Protein AF-A0A944C6Z8-F1 (afdb_monomer_lite)

Sequence (514 aa):
SVSADDKSKVGSNVSYYECSEDLSKIAFLTTDKALYVKLGEDDKVKVDSDVTSWYVSDDYNTFVYIKENSLYKKTVSNDEKEKIATDVGSIEDVYFDGGVKLYYKKKVENTINYWDVVTDDLADSDAKMTEPVSPEYPEYPTRGAYPDYPYSFDFDNEDDYKKAKEEYEKKKKEVDDAYDKAREEYDKAVDEYEKAREKYWDDYSAYNAKLNRDELRESLKNKTTTTTTYSLYFYNGTDETKLCDNVSDDYRTGYCYTASEAPVIVYFELVGDAVPVKVKMSEISSVYDVEYAITSSTGSEDVETKMYVASEAAANEANIKGIYNCRLTKDGKTLYYTVSDGDSIESADLYKATVADGKISEETEIDKDLYYGDFLIYDDKVLYMKDLDEDSMTVSYYSDGTLIDDDVYYNGAISFENDTFYYYTDYDKNSGKATLMCKKSGGEAVKIKDDVTECLIYPDGTVLYMYDYSNSSNRGELYLYRNGNSEKLDDDVSRIVQVYDKNGPIGYLNRVYD

Structure (mmCIF, N/CA/C/O backbone):
data_AF-A0A944C6Z8-F1
#
_entry.id   AF-A0A944C6Z8-F1
#
loop_
_atom_site.group_PDB
_atom_site.id
_atom_site.type_symbol
_atom_site.label_atom_id
_atom_site.label_alt_id
_atom_site.label_comp_id
_atom_site.label_asym_id
_atom_site.label_entity_id
_atom_site.label_seq_id
_atom_site.pdbx_PDB_ins_code
_atom_site.Cartn_x
_atom_site.Cartn_y
_atom_site.Cartn_z
_atom_site.occupancy
_atom_site.B_iso_or_equiv
_atom_site.auth_seq_id
_atom_site.auth_comp_id
_atom_site.auth_asym_id
_atom_site.auth_atom_id
_atom_site.pdbx_PDB_model_num
ATOM 1 N N . SER A 1 1 ? -11.681 -9.848 43.863 1.00 34.72 1 SER A N 1
ATOM 2 C CA . SER A 1 1 ? -10.808 -11.032 43.973 1.00 34.72 1 SER A CA 1
ATOM 3 C C . SER A 1 1 ? -11.389 -12.167 43.144 1.00 34.72 1 SER A C 1
ATOM 5 O O . SER A 1 1 ? -12.247 -12.895 43.629 1.00 34.72 1 SER A O 1
ATOM 7 N N . VAL A 1 2 ? -10.969 -12.299 41.887 1.00 33.47 2 VAL A N 1
ATOM 8 C CA . VAL A 1 2 ? -11.159 -13.555 41.148 1.00 33.47 2 VAL A CA 1
ATOM 9 C C . VAL A 1 2 ? -10.126 -14.520 41.731 1.00 33.47 2 VAL A C 1
ATOM 11 O O . VAL A 1 2 ? -8.941 -14.191 41.755 1.00 33.47 2 VAL A O 1
ATOM 14 N N . SER A 1 3 ? -10.554 -15.624 42.345 1.00 36.12 3 SER A N 1
ATOM 15 C CA . SER A 1 3 ? -9.625 -16.599 42.929 1.00 36.12 3 SER A CA 1
ATOM 16 C C . SER A 1 3 ? -8.719 -17.169 41.841 1.00 36.12 3 SER A C 1
ATOM 18 O O . SER A 1 3 ? -9.194 -17.521 40.766 1.00 36.12 3 SER A O 1
ATOM 20 N N . ALA A 1 4 ? -7.424 -17.288 42.131 1.00 48.78 4 ALA A N 1
ATOM 21 C CA . ALA A 1 4 ? -6.377 -17.672 41.183 1.00 48.78 4 ALA A CA 1
ATOM 22 C C . ALA A 1 4 ? -6.497 -19.097 40.581 1.00 48.78 4 ALA A C 1
ATOM 24 O O . ALA A 1 4 ? -5.672 -19.454 39.737 1.00 48.78 4 ALA A O 1
ATOM 25 N N . ASP A 1 5 ? -7.508 -19.883 40.972 1.00 50.91 5 ASP A N 1
ATOM 26 C CA . ASP A 1 5 ? -7.568 -21.333 40.742 1.00 50.91 5 ASP A CA 1
ATOM 27 C C . ASP A 1 5 ? -8.582 -21.819 39.688 1.00 50.91 5 ASP A C 1
ATOM 29 O O . ASP A 1 5 ? -8.516 -22.986 39.311 1.00 50.91 5 ASP A O 1
ATOM 33 N N . ASP A 1 6 ? -9.445 -20.967 39.123 1.00 62.69 6 ASP A N 1
ATOM 34 C CA . ASP A 1 6 ? -10.357 -21.378 38.037 1.00 62.69 6 ASP A CA 1
ATOM 35 C C . ASP A 1 6 ? -9.823 -20.948 36.666 1.00 62.69 6 ASP A C 1
ATOM 37 O O . ASP A 1 6 ? -10.245 -19.960 36.068 1.00 62.69 6 ASP A O 1
ATOM 41 N N . LYS A 1 7 ? -8.846 -21.701 36.150 1.00 68.56 7 LYS A N 1
ATOM 42 C CA . LYS A 1 7 ? -8.360 -21.554 34.769 1.00 68.56 7 LYS A CA 1
ATOM 43 C C . LYS A 1 7 ? -8.868 -22.715 33.927 1.00 68.56 7 LYS A C 1
ATOM 45 O O . LYS A 1 7 ? -8.512 -23.865 34.176 1.00 68.56 7 LYS A O 1
ATOM 50 N N . SER A 1 8 ? -9.650 -22.416 32.892 1.00 75.12 8 SER A N 1
ATOM 51 C CA . SER A 1 8 ? -10.107 -23.409 31.918 1.00 75.12 8 SER A CA 1
ATOM 52 C C . SER A 1 8 ? -9.367 -23.247 30.588 1.00 75.12 8 SER A C 1
ATOM 54 O O . SER A 1 8 ? -9.129 -22.142 30.103 1.00 75.12 8 SER A O 1
ATOM 56 N N . LYS A 1 9 ? -8.952 -24.368 29.989 1.00 83.44 9 LYS A N 1
ATOM 57 C CA . LYS A 1 9 ? -8.308 -24.363 28.672 1.00 83.44 9 LYS A CA 1
ATOM 58 C C . LYS A 1 9 ? -9.375 -24.420 27.579 1.00 83.44 9 LYS A C 1
ATOM 60 O O . LYS A 1 9 ? -10.069 -25.424 27.459 1.00 83.44 9 LYS A O 1
ATOM 65 N N . VAL A 1 10 ? -9.453 -23.379 26.749 1.00 84.12 10 VAL A N 1
ATOM 66 C CA . VAL A 1 10 ? -10.424 -23.277 25.639 1.00 84.12 10 VAL A CA 1
ATOM 67 C C . VAL A 1 10 ? -9.862 -23.837 24.325 1.00 84.12 10 VAL A C 1
ATOM 69 O O . VAL A 1 10 ? -10.536 -24.569 23.596 1.00 84.12 10 VAL A O 1
ATOM 72 N N . GLY A 1 11 ? -8.589 -23.559 24.039 1.00 84.00 11 GLY A N 1
ATOM 73 C CA . GLY A 1 11 ? -7.935 -23.916 22.782 1.00 84.00 11 GLY A CA 1
ATOM 74 C C . GLY A 1 11 ? -6.460 -24.272 22.953 1.00 84.00 11 GLY A C 1
ATOM 75 O O . GLY A 1 11 ? -5.860 -24.085 24.009 1.00 84.00 11 GLY A O 1
ATOM 76 N N . SER A 1 12 ? -5.881 -24.833 21.897 1.00 88.19 12 SER A N 1
ATOM 77 C CA . SER A 1 12 ? -4.450 -25.112 21.761 1.00 88.19 12 SER A CA 1
ATOM 78 C C . SER A 1 12 ? -4.016 -24.586 20.401 1.00 88.19 12 SER A C 1
ATOM 80 O O . SER A 1 12 ? -4.792 -24.704 19.456 1.00 88.19 12 SER A O 1
ATOM 82 N N . ASN A 1 13 ? -2.796 -24.052 20.306 1.00 91.19 13 ASN A N 1
ATOM 83 C CA . ASN A 1 13 ? -2.259 -23.472 19.072 1.00 91.19 13 ASN A CA 1
ATOM 84 C C . ASN A 1 13 ? -3.194 -22.405 18.484 1.00 91.19 13 ASN A C 1
ATOM 86 O O . ASN A 1 13 ? -3.515 -22.445 17.305 1.00 91.19 13 ASN A O 1
ATOM 90 N N . VAL A 1 14 ? -3.697 -21.502 19.324 1.00 88.06 14 VAL A N 1
ATOM 91 C CA . VAL A 1 14 ? -4.568 -20.405 18.889 1.00 88.06 14 VAL A CA 1
ATOM 92 C C . VAL A 1 14 ? -3.696 -19.314 18.275 1.00 88.06 14 VAL A C 1
ATOM 94 O O . VAL A 1 14 ? -2.740 -18.882 18.915 1.00 88.06 14 VAL A O 1
ATOM 97 N N . SER A 1 15 ? -4.006 -18.901 17.047 1.00 85.56 15 SER A N 1
ATOM 98 C CA . SER A 1 15 ? -3.343 -17.779 16.376 1.00 85.56 15 SER A CA 1
ATOM 99 C C . SER A 1 15 ? -4.100 -16.467 16.565 1.00 85.56 15 SER A C 1
ATOM 101 O O . SER A 1 15 ? -3.476 -15.418 16.650 1.00 85.56 15 SER A O 1
ATOM 103 N N . TYR A 1 16 ? -5.432 -16.525 16.632 1.00 84.56 16 TYR A N 1
ATOM 104 C CA . TYR A 1 16 ? -6.303 -15.360 16.782 1.00 84.56 16 TYR A CA 1
ATOM 105 C C . TYR A 1 16 ? -7.615 -15.760 17.472 1.00 84.56 16 TYR A C 1
ATOM 107 O O . TYR A 1 16 ? -8.065 -16.897 17.304 1.00 84.56 16 TYR A O 1
ATOM 115 N N . TYR A 1 17 ? -8.220 -14.863 18.251 1.00 88.31 17 TYR A N 1
ATOM 116 C CA . TYR A 1 17 ? -9.486 -15.104 18.947 1.00 88.31 17 TYR A CA 1
ATOM 117 C C . TYR A 1 17 ? -10.279 -13.810 19.160 1.00 88.31 17 TYR A C 1
ATOM 119 O O . TYR A 1 17 ? -9.699 -12.732 19.198 1.00 88.31 17 TYR A O 1
ATOM 127 N N . GLU A 1 18 ? -11.588 -13.961 19.350 1.00 86.25 18 GLU A N 1
ATOM 128 C CA . GLU A 1 18 ? -12.532 -12.929 19.789 1.00 86.25 18 GLU A CA 1
ATOM 129 C C . GLU A 1 18 ? -13.368 -13.511 20.939 1.00 86.25 18 GLU A C 1
ATOM 131 O O . GLU A 1 18 ? -13.684 -14.710 20.934 1.00 86.25 18 GLU A O 1
ATOM 136 N N . CYS A 1 19 ? -13.704 -12.700 21.941 1.00 87.12 19 CYS A N 1
ATOM 137 C CA . CYS A 1 19 ? -14.553 -13.126 23.050 1.00 87.12 19 CYS A CA 1
ATOM 138 C C . CYS A 1 19 ? -15.488 -12.019 23.543 1.00 87.12 19 CYS A C 1
ATOM 140 O O . CYS A 1 19 ? -15.165 -10.840 23.438 1.00 87.12 19 CYS A O 1
ATOM 142 N N . SER A 1 20 ? -16.632 -12.407 24.112 1.00 84.75 20 SER A N 1
ATOM 143 C CA . SER A 1 20 ? -17.523 -11.483 24.821 1.00 84.75 20 SER A CA 1
ATOM 144 C C . SER A 1 20 ? -16.887 -10.973 26.120 1.00 84.75 20 SER A C 1
ATOM 146 O O . SER A 1 20 ? -16.042 -11.654 26.699 1.00 84.75 20 SER A O 1
ATOM 148 N N . GLU A 1 21 ? -17.332 -9.814 26.621 1.00 78.88 21 GLU A N 1
ATOM 149 C CA . GLU A 1 21 ? -16.824 -9.202 27.867 1.00 78.88 21 GLU A CA 1
ATOM 150 C C . GLU A 1 21 ? -16.863 -10.153 29.076 1.00 78.88 21 GLU A C 1
ATOM 152 O O . GLU A 1 21 ? -15.962 -10.168 29.913 1.00 78.88 21 GLU A O 1
ATOM 157 N N . ASP A 1 22 ? -17.908 -10.978 29.162 1.00 81.31 22 ASP A N 1
ATOM 158 C CA . ASP A 1 22 ? -18.099 -11.970 30.224 1.00 81.31 22 ASP A CA 1
ATOM 159 C C . ASP A 1 22 ? -17.354 -13.296 29.974 1.00 81.31 22 ASP A C 1
ATOM 161 O O . ASP A 1 22 ? -17.468 -14.229 30.770 1.00 81.31 22 ASP A O 1
ATOM 165 N N . LEU A 1 23 ? -16.609 -13.391 28.865 1.00 83.62 23 LEU A N 1
ATOM 166 C CA . LEU A 1 23 ? -15.885 -14.572 28.384 1.00 83.62 23 LEU A CA 1
ATOM 167 C C . LEU A 1 23 ? -16.768 -15.812 28.166 1.00 83.62 23 LEU A C 1
ATOM 169 O O . LEU A 1 23 ? -16.254 -16.926 28.029 1.00 83.62 23 LEU A O 1
ATOM 173 N N . SER A 1 24 ? -18.092 -15.640 28.115 1.00 88.25 24 SER A N 1
ATOM 174 C CA . SER A 1 24 ? -19.028 -16.737 27.878 1.00 88.25 24 SER A CA 1
ATOM 175 C C . SER A 1 24 ? -19.066 -17.161 26.413 1.00 88.25 24 SER A C 1
ATOM 177 O O . SER A 1 24 ? -19.407 -18.302 26.123 1.00 88.25 24 SER A O 1
ATOM 179 N N . LYS A 1 25 ? -18.689 -16.296 25.471 1.00 90.06 25 LYS A N 1
ATOM 180 C CA . LYS A 1 25 ? -18.633 -16.611 24.041 1.00 90.06 25 LYS A CA 1
ATOM 181 C C . LYS A 1 25 ? -17.221 -16.388 23.546 1.00 90.06 25 LYS A C 1
ATOM 183 O O . LYS A 1 25 ? -16.645 -15.335 23.796 1.00 90.06 25 LYS A O 1
ATOM 188 N N . ILE A 1 26 ? -16.654 -17.388 22.879 1.00 91.12 26 ILE A N 1
ATOM 189 C CA . ILE A 1 26 ? -15.272 -17.340 22.400 1.00 91.12 26 ILE A CA 1
ATOM 190 C C . ILE A 1 26 ? -15.211 -17.955 21.006 1.00 91.12 26 ILE A C 1
ATOM 192 O O . ILE A 1 26 ? -15.484 -19.144 20.844 1.00 91.12 26 ILE A O 1
ATOM 196 N N . ALA A 1 27 ? -14.799 -17.178 20.011 1.00 93.31 27 ALA A N 1
ATOM 197 C CA . ALA A 1 27 ? -14.439 -17.662 18.685 1.00 93.31 27 ALA A CA 1
ATOM 198 C C . ALA A 1 27 ? -12.918 -17.631 18.536 1.00 93.31 27 ALA A C 1
ATOM 200 O O . ALA A 1 27 ? -12.264 -16.697 18.990 1.00 93.31 27 ALA A O 1
ATOM 201 N N . PHE A 1 28 ? -12.323 -18.662 17.943 1.00 92.44 28 PHE A N 1
ATOM 202 C CA . PHE A 1 28 ? -10.873 -18.702 17.781 1.00 92.44 28 PHE A CA 1
ATOM 203 C C . PHE A 1 28 ? -10.423 -19.501 16.564 1.00 92.44 28 PHE A C 1
ATOM 205 O O . PHE A 1 28 ? -10.975 -20.554 16.236 1.00 92.44 28 PHE A O 1
ATOM 212 N N . LEU A 1 29 ? -9.359 -19.009 15.937 1.00 93.06 29 LEU A N 1
ATOM 213 C CA . LEU A 1 29 ? -8.658 -19.643 14.834 1.00 93.06 29 LEU A CA 1
ATOM 214 C C . LEU A 1 29 ? -7.377 -20.286 15.358 1.00 93.06 29 LEU A C 1
ATOM 216 O O . LEU A 1 29 ? -6.601 -19.679 16.102 1.00 93.06 29 LEU A O 1
ATOM 220 N N . THR A 1 30 ? -7.152 -21.533 14.973 1.00 93.69 30 THR A N 1
ATOM 221 C CA . THR A 1 30 ? -5.921 -22.251 15.291 1.00 93.69 30 THR A CA 1
ATOM 222 C C . THR A 1 30 ? -4.849 -22.048 14.216 1.00 93.69 30 THR A C 1
ATOM 224 O O . THR A 1 30 ? -5.146 -21.692 13.078 1.00 93.69 30 THR A O 1
ATOM 227 N N . THR A 1 31 ? -3.583 -22.323 14.535 1.00 91.94 31 THR A N 1
ATOM 228 C CA . THR A 1 31 ? -2.455 -22.201 13.592 1.00 91.94 31 THR A CA 1
ATOM 229 C C . THR A 1 31 ? -2.578 -23.135 12.382 1.00 91.94 31 THR A C 1
ATOM 231 O O . THR A 1 31 ? -2.001 -22.862 11.336 1.00 91.94 31 THR A O 1
ATOM 234 N N . ASP A 1 32 ? -3.326 -24.237 12.506 1.00 95.00 32 ASP A N 1
ATOM 235 C CA . ASP A 1 32 ? -3.717 -25.133 11.406 1.00 95.00 32 ASP A CA 1
ATOM 236 C C . ASP A 1 32 ? -4.986 -24.657 10.669 1.00 95.00 32 ASP A C 1
ATOM 238 O O . ASP A 1 32 ? -5.607 -25.427 9.939 1.00 95.00 32 ASP A O 1
ATOM 242 N N . LYS A 1 33 ? -5.363 -23.382 10.837 1.00 95.94 33 LYS A N 1
ATOM 243 C CA . LYS A 1 33 ? -6.466 -22.708 10.140 1.00 95.94 33 LYS A CA 1
ATOM 244 C C . LYS A 1 33 ? -7.842 -23.334 10.387 1.00 95.94 33 LYS A C 1
ATOM 246 O O . LYS A 1 33 ? -8.717 -23.271 9.524 1.00 95.94 33 LYS A O 1
ATOM 251 N N . ALA A 1 34 ? -8.061 -23.948 11.548 1.00 97.62 34 ALA A N 1
ATOM 252 C CA . ALA A 1 34 ? -9.378 -24.430 11.949 1.00 97.62 34 ALA A CA 1
ATOM 253 C C . ALA A 1 34 ? -10.073 -23.399 12.847 1.00 97.62 34 ALA A C 1
ATOM 255 O O . ALA A 1 34 ? -9.541 -22.990 13.879 1.00 97.62 34 ALA A O 1
ATOM 256 N N . LEU A 1 35 ? -11.265 -22.972 12.429 1.00 97.00 35 LEU A N 1
ATOM 257 C CA . LEU A 1 35 ? -12.073 -21.984 13.135 1.00 97.00 35 LEU A CA 1
ATOM 258 C C . LEU A 1 35 ? -13.051 -22.698 14.067 1.00 97.00 35 LEU A C 1
ATOM 260 O O . LEU A 1 35 ? -13.771 -23.609 13.646 1.00 97.00 35 LEU A O 1
ATOM 264 N N . TYR A 1 36 ? -13.079 -22.282 15.328 1.00 96.69 36 TYR A N 1
ATOM 265 C CA . TYR A 1 36 ? -13.947 -22.830 16.363 1.00 96.69 36 TYR A CA 1
ATOM 266 C C . TYR A 1 36 ? -14.736 -21.728 17.058 1.00 96.69 36 TYR A C 1
ATOM 268 O O . TYR A 1 36 ? -14.305 -20.580 17.111 1.00 96.69 36 TYR A O 1
ATOM 276 N N . VAL A 1 37 ? -15.852 -22.123 17.662 1.00 95.69 37 VAL A N 1
ATOM 277 C CA . VAL A 1 37 ? -16.642 -21.301 18.576 1.00 95.69 37 VAL A CA 1
ATOM 278 C C . VAL A 1 37 ? -16.976 -22.100 19.830 1.00 95.69 37 VAL A C 1
ATOM 280 O O . VAL A 1 37 ? -17.220 -23.303 19.760 1.00 95.69 37 VAL A O 1
ATOM 283 N N . LYS A 1 38 ? -16.972 -21.451 20.989 1.00 93.12 38 LYS A N 1
ATOM 284 C CA . LYS A 1 38 ? -17.410 -21.998 22.271 1.00 93.12 38 LYS A CA 1
ATOM 285 C C . LYS A 1 38 ? -18.437 -21.048 22.876 1.00 93.12 38 LYS A C 1
ATOM 287 O O . LYS A 1 38 ? -18.158 -19.858 23.000 1.00 93.12 38 LYS A O 1
ATOM 292 N N . LEU A 1 39 ? -19.599 -21.584 23.240 1.00 91.75 39 LEU A N 1
ATOM 293 C CA . LEU A 1 39 ? -20.704 -20.842 23.842 1.00 91.75 39 LEU A CA 1
ATOM 294 C C . LEU A 1 39 ? -20.975 -21.419 25.237 1.00 91.75 39 LEU A C 1
ATOM 296 O O . LEU A 1 39 ? -21.313 -22.588 25.382 1.00 91.75 39 LEU A O 1
ATOM 300 N N . GLY A 1 40 ? -20.787 -20.611 26.270 1.00 86.81 40 GLY A N 1
ATOM 301 C CA . GLY A 1 40 ? -20.894 -21.000 27.670 1.00 86.81 40 GLY A CA 1
ATOM 302 C C . GLY A 1 40 ? -19.956 -22.147 28.057 1.00 86.81 40 GLY A C 1
ATOM 303 O O . GLY A 1 40 ? -18.762 -22.159 27.742 1.00 86.81 40 GLY A O 1
ATOM 304 N N . GLU A 1 41 ? -20.514 -23.118 28.778 1.00 82.69 41 GLU A N 1
ATOM 305 C CA . GLU A 1 41 ? -19.796 -24.311 29.240 1.00 82.69 41 GLU A CA 1
ATOM 306 C C . GLU A 1 41 ? -19.779 -25.450 28.211 1.00 82.69 41 GLU A C 1
ATOM 308 O O . GLU A 1 41 ? -19.119 -26.463 28.450 1.00 82.69 41 GLU A O 1
ATOM 313 N N . ASP A 1 42 ? -20.453 -25.286 27.068 1.00 84.50 42 ASP A N 1
ATOM 314 C CA . ASP A 1 42 ? -20.562 -26.328 26.051 1.00 84.50 42 ASP A CA 1
ATOM 315 C C . ASP A 1 42 ? -19.205 -26.663 25.412 1.00 84.50 42 ASP A C 1
ATOM 317 O O . ASP A 1 42 ? -18.241 -25.883 25.427 1.00 84.50 42 ASP A O 1
ATOM 321 N N . ASP A 1 43 ? -19.134 -27.852 24.810 1.00 89.38 43 ASP A N 1
ATOM 322 C CA . ASP A 1 43 ? -17.996 -28.224 23.980 1.00 89.38 43 ASP A CA 1
ATOM 323 C C . ASP A 1 43 ? -17.872 -27.263 22.795 1.00 89.38 43 ASP A C 1
ATOM 325 O O . ASP A 1 43 ? -18.851 -26.859 22.165 1.00 89.38 43 ASP A O 1
ATOM 329 N N . LYS A 1 44 ? -16.629 -26.916 22.454 1.00 92.75 44 LYS A N 1
ATOM 330 C CA . LYS A 1 44 ? -16.363 -26.093 21.275 1.00 92.75 44 LYS A CA 1
ATOM 331 C C . LYS A 1 44 ? -16.879 -26.777 20.006 1.00 92.75 44 LYS A C 1
ATOM 333 O O . LYS A 1 44 ? -16.646 -27.965 19.775 1.00 92.75 44 LYS A O 1
ATOM 338 N N . VAL A 1 45 ? -17.484 -25.989 19.135 1.00 94.00 45 VAL A N 1
ATOM 339 C CA . VAL A 1 45 ? -17.971 -26.404 17.823 1.00 94.00 45 VAL A CA 1
ATOM 340 C C . VAL A 1 45 ? -16.981 -25.945 16.765 1.00 94.00 45 VAL A C 1
ATOM 342 O O . VAL A 1 45 ? -16.455 -24.834 16.818 1.00 94.00 45 VAL A O 1
ATOM 345 N N . LYS A 1 46 ? -16.698 -26.812 15.794 1.00 95.31 46 LYS A N 1
ATOM 346 C CA . LYS A 1 46 ? -15.875 -26.457 14.638 1.00 95.31 46 LYS A CA 1
ATOM 347 C C . LYS A 1 46 ? -16.738 -25.762 13.584 1.00 95.31 46 LYS A C 1
ATOM 349 O O . LYS A 1 46 ? -17.702 -26.349 13.100 1.00 95.31 46 LYS A O 1
ATOM 354 N N . VAL A 1 47 ? -16.357 -24.549 13.195 1.00 96.50 47 VAL A N 1
ATOM 355 C CA . VAL A 1 47 ? -17.037 -23.767 12.154 1.00 96.50 47 VAL A CA 1
ATOM 356 C C . VAL A 1 47 ? -16.611 -24.261 10.769 1.00 96.50 47 VAL A C 1
ATOM 358 O O . VAL A 1 47 ? -17.458 -24.742 10.013 1.00 96.50 47 VAL A O 1
ATOM 361 N N . ASP A 1 48 ? -15.310 -24.215 10.462 1.00 96.94 48 ASP A N 1
ATOM 362 C CA . ASP A 1 48 ? -14.702 -24.766 9.237 1.00 96.94 48 ASP A CA 1
ATOM 363 C C . ASP A 1 48 ? -13.176 -24.974 9.425 1.00 96.94 48 ASP A C 1
ATOM 365 O O . ASP A 1 48 ? -12.612 -24.708 10.489 1.00 96.94 48 ASP A O 1
ATOM 369 N N . SER A 1 49 ? -12.509 -25.501 8.402 1.00 96.62 49 SER A N 1
ATOM 370 C CA . SER A 1 49 ? -11.056 -25.643 8.263 1.00 96.62 49 SER A CA 1
ATOM 371 C C . SER A 1 49 ? -10.531 -24.816 7.095 1.00 96.62 49 SER A C 1
ATOM 373 O O . SER A 1 49 ? -11.284 -24.491 6.182 1.00 96.62 49 SER A O 1
ATOM 375 N N . ASP A 1 50 ? -9.223 -24.568 7.077 1.00 97.19 50 ASP A N 1
ATOM 376 C CA . ASP A 1 50 ? -8.515 -23.820 6.029 1.00 97.19 50 ASP A CA 1
ATOM 377 C C . ASP A 1 50 ? -8.985 -22.361 5.904 1.00 97.19 50 ASP A C 1
ATOM 379 O O . ASP A 1 50 ? -8.917 -21.759 4.832 1.00 97.19 50 ASP A O 1
ATOM 383 N N . VAL A 1 51 ? -9.462 -21.794 7.015 1.00 96.88 51 VAL A N 1
ATOM 384 C CA . VAL A 1 51 ? -9.926 -20.407 7.103 1.00 96.88 51 VAL A CA 1
ATOM 385 C C . VAL A 1 51 ? -8.733 -19.454 7.143 1.00 96.88 51 VAL A C 1
ATOM 387 O O . VAL A 1 51 ? -7.782 -19.667 7.898 1.00 96.88 51 VAL A O 1
ATOM 390 N N . THR A 1 52 ? -8.777 -18.395 6.335 1.00 94.44 52 THR A N 1
ATOM 391 C CA . THR A 1 52 ? -7.710 -17.381 6.253 1.00 94.44 52 THR A CA 1
ATOM 392 C C . THR A 1 52 ? -8.101 -16.028 6.838 1.00 94.44 52 THR A C 1
ATOM 394 O O . THR A 1 52 ? -7.223 -15.307 7.294 1.00 94.44 52 THR A O 1
ATOM 397 N N . SER A 1 53 ? -9.391 -15.698 6.852 1.00 93.25 53 SER A N 1
ATOM 398 C CA . SER A 1 53 ? -9.957 -14.492 7.469 1.00 93.25 53 SER A CA 1
ATOM 399 C C . SER A 1 53 ? -11.390 -14.786 7.912 1.00 93.25 53 SER A C 1
ATOM 401 O O . SER A 1 53 ? -12.055 -15.609 7.273 1.00 93.25 53 SER A O 1
ATOM 403 N N . TRP A 1 54 ? -11.851 -14.178 9.007 1.00 95.38 54 TRP A N 1
ATOM 404 C CA . TRP A 1 54 ? -13.183 -14.421 9.559 1.00 95.38 54 TRP A CA 1
ATOM 405 C C . TRP A 1 54 ? -13.721 -13.240 10.371 1.00 95.38 54 TRP A C 1
ATOM 407 O O . TRP A 1 54 ? -12.955 -12.485 10.957 1.00 95.38 54 TRP A O 1
ATOM 417 N N . TYR A 1 55 ? -15.049 -13.150 10.416 1.00 95.38 55 TYR A N 1
ATOM 418 C CA . TYR A 1 55 ? -15.850 -12.215 11.203 1.00 95.38 55 TYR A CA 1
ATOM 419 C C . TYR A 1 55 ? -16.995 -12.983 11.863 1.00 95.38 55 TYR A C 1
ATOM 421 O O . TYR A 1 55 ? -17.487 -13.973 11.301 1.00 95.38 55 TYR A O 1
ATOM 429 N N . VAL A 1 56 ? -17.443 -12.520 13.029 1.00 94.75 56 VAL A N 1
ATOM 430 C CA . VAL A 1 56 ? -18.557 -13.125 13.763 1.00 94.75 56 VAL A CA 1
ATOM 431 C C . VAL A 1 56 ? -19.547 -12.074 14.274 1.00 94.75 56 VAL A C 1
ATOM 433 O O . VAL A 1 56 ? -19.165 -10.983 14.705 1.00 94.75 56 VAL A O 1
ATOM 436 N N . SER A 1 57 ? -20.835 -12.414 14.228 1.00 94.19 57 SER A N 1
ATOM 437 C CA . SER A 1 57 ? -21.902 -11.634 14.858 1.00 94.19 57 SER A CA 1
ATOM 438 C C . SER A 1 57 ? -21.750 -11.588 16.384 1.00 94.19 57 SER A C 1
ATOM 440 O O . SER A 1 57 ? -21.186 -12.497 16.988 1.00 94.19 57 SER A O 1
ATOM 442 N N . ASP A 1 58 ? -22.313 -10.570 17.039 1.00 90.44 58 ASP A N 1
ATOM 443 C CA . ASP A 1 58 ? -22.199 -10.374 18.502 1.00 90.44 58 ASP A CA 1
ATOM 444 C C . ASP A 1 58 ? -22.851 -11.494 19.336 1.00 90.44 58 ASP A C 1
ATOM 446 O O . ASP A 1 58 ? -22.549 -11.710 20.517 1.00 90.44 58 ASP A O 1
ATOM 450 N N . ASP A 1 59 ? -23.761 -12.252 18.725 1.00 92.19 59 ASP A N 1
ATOM 451 C CA . ASP A 1 59 ? -24.343 -13.457 19.311 1.00 92.19 59 ASP A CA 1
ATOM 452 C C . ASP A 1 59 ? -23.473 -14.716 19.125 1.00 92.19 59 ASP A C 1
ATOM 454 O O . ASP A 1 59 ? -23.807 -15.762 19.678 1.00 92.19 59 ASP A O 1
ATOM 458 N N . TYR A 1 60 ? -22.346 -14.605 18.413 1.00 94.00 60 TYR A N 1
ATOM 459 C CA . TYR A 1 60 ? -21.409 -15.675 18.062 1.00 94.00 60 TYR A CA 1
ATOM 460 C C . TYR A 1 60 ? -22.038 -16.816 17.252 1.00 94.00 60 TYR A C 1
ATOM 462 O O . TYR A 1 60 ? -21.525 -17.936 17.218 1.00 94.00 60 TYR A O 1
ATOM 470 N N . ASN A 1 61 ? -23.166 -16.543 16.595 1.00 93.25 61 ASN A N 1
ATOM 471 C CA . ASN A 1 61 ? -23.941 -17.552 15.891 1.00 93.25 61 ASN A CA 1
ATOM 472 C C . ASN A 1 61 ? -23.730 -17.516 14.374 1.00 93.25 61 ASN A C 1
ATOM 474 O O . ASN A 1 61 ? -23.881 -18.551 13.734 1.00 93.25 61 ASN A O 1
ATOM 478 N N . THR A 1 62 ? -23.378 -16.375 13.780 1.00 96.00 62 THR A N 1
ATOM 479 C CA . THR A 1 62 ? -23.164 -16.243 12.331 1.00 96.00 62 THR A CA 1
ATOM 480 C C . THR A 1 62 ? -21.725 -15.857 12.037 1.00 96.00 62 THR A C 1
ATOM 482 O O . THR A 1 62 ? -21.224 -14.855 12.533 1.00 96.00 62 THR A O 1
ATOM 485 N N . PHE A 1 63 ? -21.079 -16.650 11.189 1.00 97.19 63 PHE A N 1
ATOM 486 C CA . PHE A 1 63 ? -19.707 -16.470 10.743 1.00 97.19 63 PHE A CA 1
ATOM 487 C C . PHE A 1 63 ? -19.671 -16.127 9.261 1.00 97.19 63 PHE A C 1
ATOM 489 O O . PHE A 1 63 ? -20.321 -16.793 8.451 1.00 97.19 63 PHE A O 1
ATOM 496 N N . VAL A 1 64 ? -18.847 -15.145 8.910 1.00 97.94 64 VAL A N 1
ATOM 497 C CA . VAL A 1 64 ? -18.449 -14.840 7.533 1.00 97.94 64 VAL A CA 1
ATOM 498 C C . VAL A 1 64 ? -16.947 -15.055 7.433 1.00 97.94 64 VAL A C 1
ATOM 500 O O . VAL A 1 64 ? -16.208 -14.569 8.282 1.00 97.94 64 VAL A O 1
ATOM 503 N N . TYR A 1 65 ? -16.479 -15.830 6.458 1.00 97.62 65 TYR A N 1
ATOM 504 C CA . TYR A 1 65 ? -15.065 -16.201 6.380 1.00 97.62 65 TYR A CA 1
ATOM 505 C C . TYR A 1 65 ? -14.594 -16.501 4.960 1.00 97.62 65 TYR A C 1
ATOM 507 O O . TYR A 1 65 ? -15.374 -16.907 4.096 1.00 97.62 65 TYR A O 1
ATOM 515 N N . ILE A 1 66 ? -13.286 -16.350 4.743 1.00 97.62 66 ILE A N 1
ATOM 516 C CA . ILE A 1 66 ? -12.606 -16.746 3.508 1.00 97.62 66 ILE A CA 1
ATOM 517 C C . ILE A 1 66 ? -11.948 -18.115 3.700 1.00 97.62 66 ILE A C 1
ATOM 519 O O . ILE A 1 66 ? -11.220 -18.349 4.668 1.00 97.62 66 ILE A O 1
ATOM 523 N N . LYS A 1 67 ? -12.181 -19.005 2.733 1.00 95.69 67 LYS A N 1
ATOM 524 C CA . LYS A 1 67 ? -11.488 -20.286 2.548 1.00 95.69 67 LYS A CA 1
ATOM 525 C C . LYS A 1 67 ? -11.265 -20.500 1.053 1.00 95.69 67 LYS A C 1
ATOM 527 O O . LYS A 1 67 ? -12.212 -20.359 0.285 1.00 95.69 67 LYS A O 1
ATOM 532 N N . GLU A 1 68 ? -10.057 -20.898 0.646 1.00 94.94 68 GLU A N 1
ATOM 533 C CA . GLU A 1 68 ? -9.742 -21.224 -0.763 1.00 94.94 68 GLU A CA 1
ATOM 534 C C . GLU A 1 68 ? -10.171 -20.102 -1.738 1.00 94.94 68 GLU A C 1
ATOM 536 O O . GLU A 1 68 ? -10.849 -20.352 -2.735 1.00 94.94 68 GLU A O 1
ATOM 541 N N . ASN A 1 69 ? -9.843 -18.845 -1.407 1.00 94.06 69 ASN A N 1
ATOM 542 C CA . ASN A 1 69 ? -10.235 -17.637 -2.156 1.00 94.06 69 ASN A CA 1
ATOM 543 C C . ASN A 1 69 ? -11.752 -17.509 -2.394 1.00 94.06 69 ASN A C 1
ATOM 545 O O . ASN A 1 69 ? -12.193 -16.865 -3.340 1.00 94.06 69 ASN A O 1
ATOM 549 N N . SER A 1 70 ? -12.577 -18.159 -1.576 1.00 97.25 70 SER A N 1
ATOM 550 C CA . SER A 1 70 ? -14.033 -18.070 -1.641 1.00 97.25 70 SER A CA 1
ATOM 551 C C . SER A 1 70 ? -14.579 -17.567 -0.315 1.00 97.25 70 SER A C 1
ATOM 553 O O . SER A 1 70 ? -14.114 -17.966 0.755 1.00 97.25 70 SER A O 1
ATOM 555 N N . LEU A 1 71 ? -15.590 -16.713 -0.402 1.00 98.25 71 LEU A N 1
ATOM 556 C CA . LEU A 1 71 ? -16.290 -16.148 0.738 1.00 98.25 71 LEU A CA 1
ATOM 557 C C . LEU A 1 71 ? -17.489 -17.023 1.100 1.00 98.25 71 LEU A C 1
ATOM 559 O O . LEU A 1 71 ? -18.292 -17.380 0.233 1.00 98.25 71 LEU A O 1
ATOM 563 N N . TYR A 1 72 ? -17.623 -17.341 2.382 1.00 98.06 72 TYR A N 1
ATOM 564 C CA . TYR A 1 72 ? -18.707 -18.158 2.910 1.00 98.0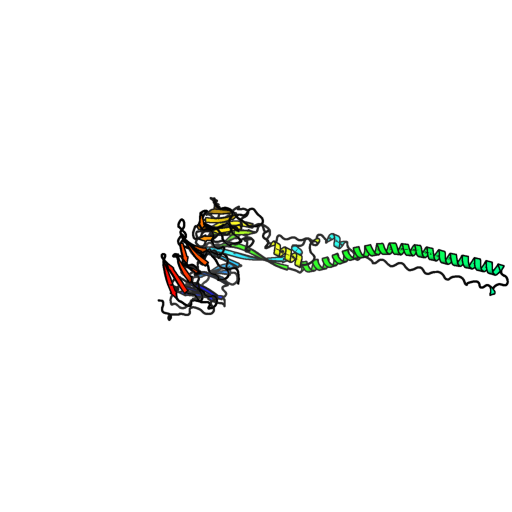6 72 TYR A CA 1
ATOM 565 C C . TYR A 1 72 ? -19.404 -17.481 4.085 1.00 98.06 72 TYR A C 1
ATOM 567 O O . TYR A 1 72 ? -18.775 -16.769 4.865 1.00 98.06 72 TYR A O 1
ATOM 575 N N . LYS A 1 73 ? -20.691 -17.794 4.245 1.00 97.25 73 LYS A N 1
ATOM 576 C CA . LYS A 1 73 ? -21.484 -17.546 5.451 1.00 97.25 73 LYS A CA 1
ATOM 577 C C . LYS A 1 73 ? -21.876 -18.880 6.075 1.00 97.25 73 LYS A C 1
ATOM 579 O O . LYS A 1 73 ? -22.281 -19.805 5.369 1.00 97.25 73 LYS A O 1
ATOM 584 N N . LYS A 1 74 ? -21.790 -18.993 7.397 1.00 96.25 74 LYS A N 1
ATOM 585 C CA . LYS A 1 74 ? -22.274 -20.161 8.140 1.00 96.25 74 LYS A CA 1
ATOM 586 C C . LYS A 1 74 ? -22.899 -19.738 9.459 1.00 96.25 74 LYS A C 1
ATOM 588 O O . LYS A 1 74 ? -22.337 -18.914 10.168 1.00 96.25 74 LYS A O 1
ATOM 593 N N . THR A 1 75 ? -24.023 -20.349 9.806 1.00 94.19 75 THR A N 1
ATOM 594 C CA . THR A 1 75 ? -24.624 -20.220 11.137 1.00 94.19 75 THR A CA 1
ATOM 595 C C . THR A 1 75 ? -24.272 -21.454 11.963 1.00 94.19 75 THR A C 1
ATOM 597 O O . THR A 1 75 ? -24.329 -22.556 11.436 1.00 94.19 75 THR A O 1
ATOM 600 N N . VAL A 1 76 ? -23.915 -21.310 13.240 1.00 90.19 76 VAL A N 1
ATOM 601 C CA . VAL A 1 76 ? -23.448 -22.422 14.097 1.00 90.19 76 VAL A CA 1
ATOM 602 C C . VAL A 1 76 ? -24.489 -23.534 14.221 1.00 90.19 76 VAL A C 1
ATOM 604 O O . VAL A 1 76 ? -24.135 -24.708 14.245 1.00 90.19 76 VAL A O 1
ATOM 607 N N . SER A 1 77 ? -25.774 -23.178 14.253 1.00 84.94 77 SER A N 1
ATOM 608 C CA . SER A 1 77 ? -26.885 -24.134 14.300 1.00 84.94 77 SER A CA 1
ATOM 609 C C . SER A 1 77 ? -27.166 -24.853 12.973 1.00 84.94 77 SER A C 1
ATOM 611 O O . SER A 1 77 ? -27.993 -25.766 12.953 1.00 84.94 77 SER A O 1
ATOM 613 N N . ASN A 1 78 ? -26.511 -24.457 11.876 1.00 87.12 78 ASN A N 1
ATOM 614 C CA . ASN A 1 78 ? -26.668 -25.057 10.557 1.00 87.12 78 ASN A CA 1
ATOM 615 C C . ASN A 1 78 ? -25.342 -25.669 10.078 1.00 87.12 78 ASN A C 1
ATOM 617 O O . ASN A 1 78 ? -24.329 -24.984 9.929 1.00 87.12 78 ASN A O 1
ATOM 621 N N . ASP A 1 79 ? -25.355 -26.967 9.787 1.00 83.75 79 ASP A N 1
ATOM 622 C CA . ASP A 1 79 ? -24.173 -27.650 9.258 1.00 83.75 79 ASP A CA 1
ATOM 623 C C . ASP A 1 79 ? -23.831 -27.201 7.829 1.00 83.75 79 ASP A C 1
ATOM 625 O O . ASP A 1 79 ? -22.662 -27.250 7.429 1.00 83.75 79 ASP A O 1
ATOM 629 N N . GLU A 1 80 ? -24.821 -26.720 7.069 1.00 92.31 80 GLU A N 1
ATOM 630 C CA . GLU A 1 80 ? -24.614 -26.191 5.726 1.00 92.31 80 GLU A CA 1
ATOM 631 C C . GLU A 1 80 ? -24.032 -24.772 5.761 1.00 92.31 80 GLU A C 1
ATOM 633 O O . GLU A 1 80 ? -24.496 -23.885 6.481 1.00 92.31 80 GLU A O 1
ATOM 638 N N . LYS A 1 81 ? -23.011 -24.554 4.928 1.00 94.81 81 LYS A N 1
ATOM 639 C CA . LYS A 1 81 ? -22.453 -23.231 4.644 1.00 94.81 81 LYS A CA 1
ATOM 640 C C . LYS A 1 81 ? -22.944 -22.729 3.295 1.00 94.81 81 LYS A C 1
ATOM 642 O O . LYS A 1 81 ? -23.040 -23.489 2.333 1.00 94.81 81 LYS A O 1
ATOM 647 N N . GLU A 1 82 ? -23.174 -21.432 3.219 1.00 95.81 82 GLU A N 1
ATOM 648 C CA . GLU A 1 82 ? -23.533 -20.728 1.997 1.00 95.81 82 GLU A CA 1
ATOM 649 C C . GLU A 1 82 ? -22.270 -20.129 1.378 1.00 95.81 82 GLU A C 1
ATOM 651 O O . GLU A 1 82 ? -21.502 -19.456 2.063 1.00 95.81 82 GLU A O 1
ATOM 656 N N . LYS A 1 83 ? -22.032 -20.382 0.089 1.00 97.38 83 LYS A N 1
ATOM 657 C CA . LYS A 1 83 ? -20.968 -19.710 -0.663 1.00 97.38 83 LYS A CA 1
ATOM 658 C C . LYS A 1 83 ? -21.521 -18.402 -1.222 1.00 97.38 83 LYS A C 1
ATOM 660 O O . LYS A 1 83 ? -22.477 -18.450 -1.987 1.00 97.38 83 LYS A O 1
ATOM 665 N N . ILE A 1 84 ? -20.897 -17.281 -0.869 1.00 97.38 84 ILE A N 1
ATOM 666 C CA . ILE A 1 84 ? -21.288 -15.943 -1.329 1.00 97.38 84 ILE A CA 1
ATOM 667 C C . ILE A 1 84 ? -20.589 -15.609 -2.649 1.00 97.38 84 ILE A C 1
ATOM 669 O O . ILE A 1 84 ? -21.243 -15.252 -3.620 1.00 97.38 84 ILE A O 1
ATOM 673 N N . ALA A 1 85 ? -19.263 -15.756 -2.703 1.00 97.44 85 ALA A N 1
ATOM 674 C CA . ALA A 1 85 ? -18.469 -15.362 -3.866 1.00 97.44 85 ALA A CA 1
ATOM 675 C C . ALA A 1 85 ? -17.201 -16.214 -4.016 1.00 97.44 85 ALA A C 1
ATOM 677 O O . ALA A 1 85 ? -16.732 -16.836 -3.059 1.00 97.44 85 ALA A O 1
ATOM 678 N N . THR A 1 86 ? -16.645 -16.229 -5.228 1.00 96.00 86 THR A N 1
ATOM 679 C CA . THR A 1 86 ? -15.315 -16.771 -5.547 1.00 96.00 86 THR A CA 1
ATOM 680 C C . THR A 1 86 ? -14.343 -15.641 -5.869 1.00 96.00 86 THR A C 1
ATOM 682 O O . THR A 1 86 ? -14.757 -14.495 -6.055 1.00 96.00 86 THR A O 1
ATOM 685 N N . ASP A 1 87 ? -13.058 -15.985 -5.927 1.00 94.94 87 ASP A N 1
ATOM 686 C CA . ASP A 1 87 ? -11.955 -15.083 -6.276 1.00 94.94 87 ASP A CA 1
ATOM 687 C C . ASP A 1 87 ? -11.831 -13.886 -5.319 1.00 94.94 87 ASP A C 1
ATOM 689 O O . ASP A 1 87 ? -11.393 -12.798 -5.688 1.00 94.94 87 ASP A O 1
ATOM 693 N N . VAL A 1 88 ? -12.222 -14.099 -4.060 1.00 96.31 88 VAL A N 1
ATOM 694 C CA . VAL A 1 88 ? -12.188 -13.100 -2.990 1.00 96.31 88 VAL A CA 1
ATOM 695 C C . VAL A 1 88 ? -10.787 -13.041 -2.389 1.00 96.31 88 VAL A C 1
ATOM 697 O O . VAL A 1 88 ? -10.269 -14.055 -1.916 1.00 96.31 88 VAL A O 1
ATOM 700 N N . GLY A 1 89 ? -10.191 -11.848 -2.417 1.00 93.06 89 GLY A N 1
ATOM 701 C CA . GLY A 1 89 ? -8.881 -11.561 -1.832 1.00 93.06 89 GLY A CA 1
ATOM 702 C C . GLY A 1 89 ? -8.974 -11.127 -0.370 1.00 93.06 89 GLY A C 1
ATOM 703 O O . GLY A 1 89 ? -8.241 -11.646 0.470 1.00 93.06 89 GLY A O 1
ATOM 704 N N . SER A 1 90 ? -9.913 -10.231 -0.058 1.00 93.75 90 SER A N 1
ATOM 705 C CA . SER A 1 90 ? -10.115 -9.665 1.281 1.00 93.75 90 SER A CA 1
ATOM 706 C C . SER A 1 90 ? -11.586 -9.342 1.541 1.00 93.75 90 SER A C 1
ATOM 708 O O . SER A 1 90 ? -12.370 -9.125 0.615 1.00 93.75 90 SER A O 1
ATOM 710 N N . ILE A 1 91 ? -11.953 -9.328 2.822 1.00 95.31 91 ILE A N 1
ATOM 711 C CA . ILE A 1 91 ? -13.179 -8.703 3.328 1.00 95.31 91 ILE A CA 1
ATOM 712 C C . ILE A 1 91 ? -12.748 -7.343 3.874 1.00 95.31 91 ILE A C 1
ATOM 714 O O . ILE A 1 91 ? -11.772 -7.294 4.620 1.00 95.31 91 ILE A O 1
ATOM 718 N N . GLU A 1 92 ? -13.453 -6.278 3.503 1.00 94.62 92 GLU A N 1
ATOM 719 C CA . GLU A 1 92 ? -13.183 -4.944 4.045 1.00 94.62 92 GLU A CA 1
ATOM 720 C C . GLU A 1 92 ? -13.943 -4.750 5.361 1.00 94.62 92 GLU A C 1
ATOM 722 O O . GLU A 1 92 ? -13.345 -4.346 6.350 1.00 94.62 92 GLU A O 1
ATOM 727 N N . ASP A 1 93 ? -15.234 -5.108 5.402 1.00 95.38 93 ASP A N 1
ATOM 728 C CA . ASP A 1 93 ? -16.030 -5.083 6.638 1.00 95.38 93 ASP A CA 1
ATOM 729 C C . ASP A 1 93 ? -17.323 -5.905 6.519 1.00 95.38 93 ASP A C 1
ATOM 731 O O . ASP A 1 93 ? -17.797 -6.157 5.405 1.00 95.38 93 ASP A O 1
ATOM 735 N N . VAL A 1 94 ? -17.905 -6.307 7.655 1.00 96.38 94 VAL A N 1
ATOM 736 C CA . VAL A 1 94 ? -19.132 -7.114 7.748 1.00 96.38 94 VAL A CA 1
ATOM 737 C C . VAL A 1 94 ? -20.113 -6.518 8.754 1.00 96.38 94 VAL A C 1
ATOM 739 O O . VAL A 1 94 ? -19.811 -6.349 9.930 1.00 96.38 94 VAL A O 1
ATOM 742 N N . TYR A 1 95 ? -21.351 -6.342 8.309 1.00 95.94 95 TYR A N 1
ATOM 743 C CA . TYR A 1 95 ? -22.467 -5.839 9.099 1.00 95.94 95 TYR A CA 1
ATOM 744 C C . TYR A 1 95 ? -23.487 -6.954 9.299 1.00 95.94 95 TYR A C 1
ATOM 746 O O . TYR A 1 95 ? -23.956 -7.553 8.330 1.00 95.94 95 TYR A O 1
ATOM 754 N N . PHE A 1 96 ? -23.829 -7.237 10.556 1.00 94.12 96 PHE A N 1
ATOM 755 C CA . PHE A 1 96 ? -24.776 -8.298 10.915 1.00 94.12 96 PHE A CA 1
ATOM 756 C C . PHE A 1 96 ? -26.185 -7.777 11.247 1.00 94.12 96 PHE A C 1
ATOM 758 O O . PHE A 1 96 ? -27.121 -8.579 11.330 1.00 94.12 96 PHE A O 1
ATOM 765 N N . ASP A 1 97 ? -26.357 -6.462 11.428 1.00 87.06 97 ASP A N 1
ATOM 766 C CA . ASP A 1 97 ? -27.663 -5.869 11.728 1.00 87.06 97 ASP A CA 1
ATOM 767 C C . ASP A 1 97 ? -28.587 -5.870 10.498 1.00 87.06 97 ASP A C 1
ATOM 769 O O . ASP A 1 97 ? -28.215 -5.471 9.393 1.00 87.06 97 ASP A O 1
ATOM 773 N N . GLY A 1 98 ? -29.816 -6.357 10.682 1.00 83.50 98 GLY A N 1
ATOM 774 C CA . GLY A 1 98 ? -30.786 -6.529 9.597 1.00 83.50 98 GLY A CA 1
ATOM 775 C C . GLY A 1 98 ? -30.427 -7.606 8.559 1.00 83.50 98 GLY A C 1
ATOM 776 O O . GLY A 1 98 ? -31.085 -7.679 7.521 1.00 83.50 98 GLY A O 1
ATOM 777 N N . GLY A 1 99 ? -29.426 -8.452 8.829 1.00 90.00 99 GLY A N 1
ATOM 778 C CA . GLY A 1 99 ? -28.903 -9.471 7.913 1.00 90.00 99 GLY A CA 1
ATOM 779 C C . GLY A 1 99 ? -27.412 -9.277 7.628 1.00 90.00 99 GLY A C 1
ATOM 780 O O . GLY A 1 99 ? -26.828 -8.278 8.021 1.00 90.00 99 GLY A O 1
ATOM 781 N N . VAL A 1 100 ? -26.784 -10.241 6.945 1.00 95.75 100 VAL A N 1
ATOM 782 C CA . VAL A 1 100 ? -25.359 -10.139 6.586 1.00 95.75 100 VAL A CA 1
ATOM 783 C C . VAL A 1 100 ? -25.197 -9.238 5.366 1.00 95.75 100 VAL A C 1
ATOM 785 O O . VAL A 1 100 ? -25.555 -9.640 4.261 1.00 95.75 100 VAL A O 1
ATOM 788 N N . LYS A 1 101 ? -24.612 -8.058 5.565 1.00 97.94 101 LYS A N 1
ATOM 789 C CA . LYS A 1 101 ? -24.124 -7.167 4.504 1.00 97.94 101 LYS A CA 1
ATOM 790 C C . LYS A 1 101 ? -22.612 -7.042 4.622 1.00 97.94 101 LYS A C 1
ATOM 792 O O . LYS A 1 101 ? -22.094 -7.097 5.732 1.00 97.94 101 LYS A O 1
ATOM 797 N N . LEU A 1 102 ? -21.889 -6.879 3.519 1.00 97.56 102 LEU A N 1
ATOM 798 C CA . LEU A 1 102 ? -20.433 -6.718 3.594 1.00 97.56 102 LEU A CA 1
ATOM 799 C C . LEU A 1 102 ? -19.833 -6.052 2.357 1.00 97.56 102 LEU A C 1
ATOM 801 O O . LEU A 1 102 ? -20.389 -6.139 1.258 1.00 97.56 102 LEU A O 1
ATOM 805 N N . TYR A 1 103 ? -18.657 -5.466 2.553 1.00 98.25 103 TYR A N 1
ATOM 806 C CA . TYR A 1 103 ? -17.764 -5.028 1.485 1.00 98.25 103 TYR A CA 1
ATOM 807 C C . TYR A 1 103 ? -16.601 -6.011 1.352 1.00 98.25 103 TYR A C 1
ATOM 809 O O . TYR A 1 103 ? -16.058 -6.483 2.350 1.00 98.25 103 TYR A O 1
ATOM 817 N N . TYR A 1 104 ? -16.220 -6.347 0.123 1.00 97.38 104 TYR A N 1
ATOM 818 C CA . TYR A 1 104 ? -15.110 -7.264 -0.144 1.00 97.38 104 TYR A CA 1
ATOM 819 C C . TYR A 1 104 ? -14.432 -6.949 -1.471 1.00 97.38 104 TYR A C 1
ATOM 821 O O . TYR A 1 104 ? -15.058 -6.417 -2.394 1.00 97.38 104 TYR A O 1
ATOM 829 N N . LYS A 1 105 ? -13.157 -7.325 -1.585 1.00 96.56 105 LYS A N 1
ATOM 830 C CA . LYS A 1 105 ? -12.390 -7.199 -2.824 1.00 96.56 105 LYS A CA 1
ATOM 831 C C . LYS A 1 105 ? -12.247 -8.550 -3.510 1.00 96.56 105 LYS A C 1
ATOM 833 O O . LYS A 1 105 ? -11.866 -9.549 -2.891 1.00 96.56 105 LYS A O 1
ATOM 838 N N . LYS A 1 106 ? -12.501 -8.577 -4.819 1.00 96.06 106 LYS A N 1
ATOM 839 C CA . LYS A 1 106 ? -12.074 -9.683 -5.684 1.00 96.06 106 LYS A CA 1
ATOM 840 C C . LYS A 1 106 ? -10.697 -9.379 -6.257 1.00 96.06 106 LYS A C 1
ATOM 842 O O . LYS A 1 106 ? -10.434 -8.246 -6.661 1.00 96.06 106 LYS A O 1
ATOM 847 N N . LYS A 1 107 ? -9.838 -10.396 -6.292 1.00 91.25 107 LYS A N 1
ATOM 848 C CA . LYS A 1 107 ? -8.474 -10.313 -6.820 1.00 91.25 107 LYS A CA 1
ATOM 849 C C . LYS A 1 107 ? -8.476 -10.645 -8.310 1.00 91.25 107 LYS A C 1
ATOM 851 O O . LYS A 1 107 ? -9.012 -11.677 -8.706 1.00 91.25 107 LYS A O 1
ATOM 856 N N . VAL A 1 108 ? -7.821 -9.818 -9.116 1.00 85.75 108 VAL A N 1
ATOM 857 C CA . VAL A 1 108 ? -7.573 -10.085 -10.536 1.00 85.75 108 VAL A CA 1
ATOM 858 C C . VAL A 1 108 ? -6.068 -10.128 -10.770 1.00 85.75 108 VAL A C 1
ATOM 860 O O . VAL A 1 108 ? -5.354 -9.171 -10.482 1.00 85.75 108 VAL A O 1
ATOM 863 N N . GLU A 1 109 ? -5.574 -11.258 -11.271 1.00 87.88 109 GLU A N 1
ATOM 864 C CA . GLU A 1 109 ? -4.169 -11.414 -11.651 1.00 87.88 109 GLU A CA 1
ATOM 865 C C . GLU A 1 109 ? -3.996 -11.084 -13.134 1.00 87.88 109 GLU A C 1
ATOM 867 O O . GLU A 1 109 ? -4.573 -11.738 -14.003 1.00 87.88 109 GLU A O 1
ATOM 872 N N . ASN A 1 110 ? -3.183 -10.071 -13.420 1.00 86.12 110 ASN A N 1
ATOM 873 C CA . ASN A 1 110 ? -2.897 -9.611 -14.771 1.00 86.12 110 ASN A CA 1
ATOM 874 C C . ASN A 1 110 ? -1.499 -10.085 -15.167 1.00 86.12 110 ASN A C 1
ATOM 876 O O . ASN A 1 110 ? -0.498 -9.666 -14.586 1.00 86.12 110 ASN A O 1
ATOM 880 N N . THR A 1 111 ? -1.413 -10.975 -16.154 1.00 91.00 111 THR A N 1
ATOM 881 C CA . THR A 1 111 ? -0.126 -11.377 -16.732 1.00 91.00 111 THR A CA 1
ATOM 882 C C . THR A 1 111 ? 0.304 -10.367 -17.787 1.00 91.00 111 THR A C 1
ATOM 884 O O . THR A 1 111 ? -0.409 -10.144 -18.761 1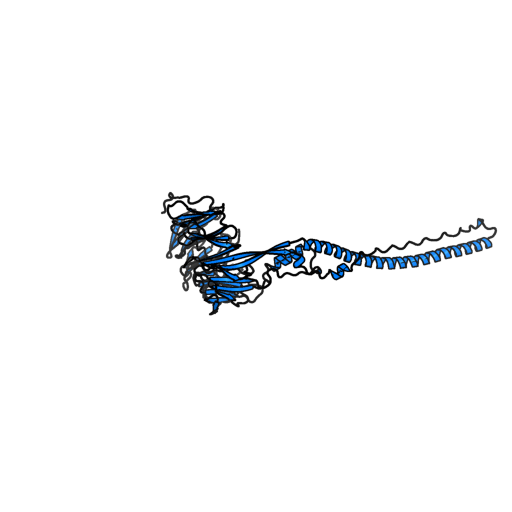.00 91.00 111 THR A O 1
ATOM 887 N N . ILE A 1 112 ? 1.494 -9.799 -17.615 1.00 91.00 112 ILE A N 1
ATOM 888 C CA . ILE A 1 112 ? 2.098 -8.828 -18.528 1.00 91.00 112 ILE A CA 1
ATOM 889 C C . ILE A 1 112 ? 3.269 -9.503 -19.231 1.00 91.00 112 ILE A C 1
ATOM 891 O O . ILE A 1 112 ? 4.186 -9.994 -18.567 1.00 91.00 112 ILE A O 1
ATOM 895 N N . ASN A 1 113 ? 3.271 -9.508 -20.563 1.00 93.38 113 ASN A N 1
ATOM 896 C CA . ASN A 1 113 ? 4.473 -9.814 -21.333 1.00 93.38 113 ASN A CA 1
ATOM 897 C C . ASN A 1 113 ? 5.322 -8.544 -21.460 1.00 93.38 113 ASN A C 1
ATOM 899 O O . ASN A 1 113 ? 4.802 -7.482 -21.800 1.00 93.38 113 ASN A O 1
ATOM 903 N N . TYR A 1 114 ? 6.627 -8.639 -21.196 1.00 94.62 114 TYR A N 1
ATOM 904 C CA . TYR A 1 114 ? 7.504 -7.463 -21.202 1.00 94.62 114 TYR A CA 1
ATOM 905 C C . TYR A 1 114 ? 7.579 -6.826 -22.592 1.00 94.62 114 TYR A C 1
ATOM 907 O O . TYR A 1 114 ? 7.755 -5.620 -22.708 1.00 94.62 114 TYR A O 1
ATOM 915 N N . TRP A 1 115 ? 7.417 -7.616 -23.653 1.00 94.88 115 TRP A N 1
ATOM 916 C CA . TRP A 1 115 ? 7.387 -7.100 -25.016 1.00 94.88 115 TRP A CA 1
ATOM 917 C C . TRP A 1 115 ? 6.163 -6.220 -25.301 1.00 94.88 115 TRP A C 1
ATOM 919 O O . TRP A 1 115 ? 6.274 -5.261 -26.058 1.00 94.88 115 TRP A O 1
ATOM 929 N N . ASP A 1 116 ? 5.017 -6.494 -24.671 1.00 93.12 116 ASP A N 1
ATOM 930 C CA . ASP A 1 116 ? 3.768 -5.762 -24.930 1.00 93.12 116 ASP A CA 1
ATOM 931 C C . ASP A 1 116 ? 3.809 -4.317 -24.402 1.00 93.12 116 ASP A C 1
ATOM 933 O O . ASP A 1 116 ? 3.076 -3.450 -24.885 1.00 93.12 116 ASP A O 1
ATOM 937 N N . VAL A 1 117 ? 4.697 -4.042 -23.441 1.00 92.81 117 VAL A N 1
ATOM 938 C CA . VAL A 1 117 ? 4.913 -2.710 -22.851 1.00 92.81 117 VAL A CA 1
ATOM 939 C C . VAL A 1 117 ? 6.128 -1.980 -23.439 1.00 92.81 117 VAL A C 1
ATOM 941 O O . VAL A 1 117 ? 6.439 -0.861 -23.031 1.00 92.81 117 VAL A O 1
ATOM 944 N N . VAL A 1 118 ? 6.816 -2.575 -24.419 1.00 95.06 118 VAL A N 1
ATOM 945 C CA . VAL A 1 118 ? 7.990 -1.981 -25.071 1.00 95.06 118 VAL A CA 1
ATOM 946 C C . VAL A 1 118 ? 7.634 -1.524 -26.480 1.00 95.06 118 VAL A C 1
ATOM 948 O O . VAL A 1 118 ? 7.155 -2.285 -27.316 1.00 95.06 118 VAL A O 1
ATOM 951 N N . THR A 1 119 ? 7.915 -0.258 -26.776 1.00 95.94 119 THR A N 1
ATOM 952 C CA . THR A 1 119 ? 7.849 0.279 -28.137 1.00 95.94 119 THR A CA 1
ATOM 953 C C . THR A 1 119 ? 9.221 0.156 -28.793 1.00 95.94 119 THR A C 1
ATOM 955 O O . THR A 1 119 ? 10.168 0.823 -28.378 1.00 95.94 119 THR A O 1
ATOM 958 N N . ASP A 1 120 ? 9.336 -0.682 -29.825 1.00 96.62 120 ASP A N 1
ATOM 959 C CA . ASP A 1 120 ? 10.589 -0.877 -30.567 1.00 96.62 120 ASP A CA 1
ATOM 960 C C . ASP A 1 120 ? 10.814 0.227 -31.609 1.00 96.62 120 ASP A C 1
ATOM 962 O O . ASP A 1 120 ? 10.559 0.070 -32.803 1.00 96.62 120 ASP A O 1
ATOM 966 N N . ASP A 1 121 ? 11.292 1.374 -31.135 1.00 97.44 121 ASP A N 1
ATOM 967 C CA . ASP A 1 121 ? 11.607 2.552 -31.942 1.00 97.44 121 ASP A CA 1
ATOM 968 C C . ASP A 1 121 ? 12.903 2.418 -32.765 1.00 97.44 121 ASP A C 1
ATOM 970 O O . ASP A 1 121 ? 13.191 3.274 -33.602 1.00 97.44 121 ASP A O 1
ATOM 974 N N . LEU A 1 122 ? 13.662 1.331 -32.576 1.00 96.06 122 LEU A N 1
ATOM 975 C CA . LEU A 1 122 ? 14.941 1.071 -33.249 1.00 96.06 122 LEU A CA 1
ATOM 976 C C . LEU A 1 122 ? 14.883 -0.074 -34.275 1.00 96.06 122 LEU A C 1
ATOM 978 O O . LEU A 1 122 ? 15.873 -0.312 -34.971 1.00 96.06 122 LEU A O 1
ATOM 982 N N . ALA A 1 123 ? 13.744 -0.760 -34.425 1.00 95.88 123 ALA A N 1
ATOM 983 C CA . ALA A 1 123 ? 13.588 -1.891 -35.347 1.00 95.88 123 ALA A CA 1
ATOM 984 C C . ALA A 1 123 ? 13.998 -1.549 -36.792 1.00 95.88 123 ALA A C 1
ATOM 986 O O . ALA A 1 123 ? 14.795 -2.257 -37.411 1.00 95.88 123 ALA A O 1
ATOM 987 N N . ASP A 1 124 ? 13.490 -0.432 -37.320 1.00 96.06 124 ASP A N 1
ATOM 988 C CA . ASP A 1 124 ? 13.724 -0.019 -38.707 1.00 96.06 124 ASP A CA 1
ATOM 989 C C . ASP A 1 124 ? 15.170 0.411 -38.972 1.00 96.06 124 ASP A C 1
ATOM 991 O O . ASP A 1 124 ? 15.673 0.244 -40.089 1.00 96.06 124 ASP A O 1
ATOM 995 N N . SER A 1 125 ? 15.838 1.013 -37.981 1.00 95.06 125 SER A N 1
ATOM 996 C CA . SER A 1 125 ? 17.259 1.353 -38.091 1.00 95.06 125 SER A CA 1
ATOM 997 C C . SER A 1 125 ? 18.127 0.104 -38.005 1.00 95.06 125 SER A C 1
ATOM 999 O O . SER A 1 125 ? 19.029 -0.060 -38.824 1.00 95.06 125 SER A O 1
ATOM 1001 N N . ASP A 1 126 ? 17.816 -0.803 -37.080 1.00 95.94 126 ASP A N 1
ATOM 1002 C CA . ASP A 1 126 ? 18.582 -2.026 -36.840 1.00 95.94 126 ASP A CA 1
ATOM 1003 C C . ASP A 1 126 ? 18.507 -2.988 -38.023 1.00 95.94 126 ASP A C 1
ATOM 1005 O O . ASP A 1 126 ? 19.515 -3.584 -38.405 1.00 95.94 126 ASP A O 1
ATOM 1009 N N . ALA A 1 127 ? 17.337 -3.088 -38.659 1.00 94.56 127 ALA A N 1
ATOM 1010 C CA . ALA A 1 127 ? 17.129 -3.914 -39.844 1.00 94.56 127 ALA A CA 1
ATOM 1011 C C . ALA A 1 127 ? 17.990 -3.484 -41.047 1.00 94.56 127 ALA A C 1
ATOM 1013 O O . ALA A 1 127 ? 18.223 -4.282 -41.955 1.00 94.56 127 ALA A O 1
ATOM 1014 N N . LYS A 1 128 ? 18.460 -2.229 -41.073 1.00 95.31 128 LYS A N 1
ATOM 1015 C CA . LYS A 1 128 ? 19.322 -1.687 -42.137 1.00 95.31 128 LYS A CA 1
ATOM 1016 C C . LYS A 1 128 ? 20.812 -1.831 -41.828 1.00 95.31 128 LYS A C 1
ATOM 1018 O O . LYS A 1 128 ? 21.622 -1.605 -42.725 1.00 95.31 128 LYS A O 1
ATOM 1023 N N . MET A 1 129 ? 21.183 -2.167 -40.591 1.00 94.19 129 MET A N 1
ATOM 1024 C CA . MET A 1 129 ? 22.581 -2.319 -40.196 1.00 94.19 129 MET A CA 1
ATOM 1025 C C . MET A 1 129 ? 23.139 -3.666 -40.661 1.00 94.19 129 MET A C 1
ATOM 1027 O O . MET A 1 129 ? 22.534 -4.720 -40.465 1.00 94.19 129 MET A O 1
ATOM 1031 N N . THR A 1 130 ? 24.340 -3.630 -41.227 1.00 93.94 130 THR A N 1
ATOM 1032 C CA . THR A 1 130 ? 25.127 -4.811 -41.592 1.00 93.94 130 THR A CA 1
ATOM 1033 C C . THR A 1 130 ? 26.462 -4.779 -40.867 1.00 93.94 130 THR A C 1
ATOM 1035 O O . THR A 1 130 ? 26.934 -3.704 -40.502 1.00 93.94 130 THR A O 1
ATOM 1038 N N . GLU A 1 131 ? 27.082 -5.944 -40.689 1.00 94.56 131 GLU A N 1
ATOM 1039 C CA . GLU A 1 131 ? 28.423 -6.034 -40.112 1.00 94.56 131 GLU A CA 1
ATOM 1040 C C . GLU A 1 131 ? 29.414 -5.219 -40.969 1.00 94.56 131 GLU A C 1
ATOM 1042 O O . GLU A 1 131 ? 29.471 -5.422 -42.189 1.00 94.56 131 GLU A O 1
ATOM 1047 N N . PRO A 1 132 ? 30.149 -4.254 -40.385 1.00 95.06 132 PRO A N 1
ATOM 1048 C CA . PRO A 1 132 ? 31.102 -3.452 -41.137 1.00 95.06 132 PRO A CA 1
ATOM 1049 C C . PRO A 1 132 ? 32.341 -4.273 -41.497 1.00 95.06 132 PRO A C 1
ATOM 1051 O O . PRO A 1 132 ? 32.773 -5.156 -40.760 1.00 95.06 132 PRO A O 1
ATOM 1054 N N . VAL A 1 133 ? 32.947 -3.950 -42.637 1.00 95.00 133 VAL A N 1
ATOM 1055 C CA . VAL A 1 133 ? 34.142 -4.641 -43.133 1.00 95.00 133 VAL A CA 1
ATOM 1056 C C . VAL A 1 133 ? 35.390 -3.906 -42.653 1.00 95.00 133 VAL A C 1
ATOM 1058 O O . VAL A 1 133 ? 35.512 -2.698 -42.855 1.00 95.00 133 VAL A O 1
ATOM 1061 N N . SER A 1 134 ? 36.324 -4.633 -42.034 1.00 93.69 134 SER A N 1
ATOM 1062 C CA . SER A 1 134 ? 37.605 -4.066 -41.597 1.00 93.69 134 SER A CA 1
ATOM 1063 C C . SER A 1 134 ? 38.422 -3.583 -42.801 1.00 93.69 134 SER A C 1
ATOM 1065 O O . SER A 1 134 ? 38.586 -4.350 -43.752 1.00 93.69 134 SER A O 1
ATOM 1067 N N . PRO A 1 135 ? 38.988 -2.361 -42.771 1.00 94.38 135 PRO A N 1
ATOM 1068 C CA . PRO A 1 135 ? 39.898 -1.913 -43.817 1.00 94.38 135 PRO A CA 1
ATOM 1069 C C . PRO A 1 135 ? 41.209 -2.709 -43.784 1.00 94.38 135 PRO A C 1
ATOM 1071 O O . PRO A 1 135 ? 41.668 -3.138 -42.722 1.00 94.38 135 PRO A O 1
ATOM 1074 N N . GLU A 1 136 ? 41.824 -2.882 -44.952 1.00 95.06 136 GLU A N 1
ATOM 1075 C CA . GLU A 1 136 ? 43.122 -3.544 -45.102 1.00 95.06 136 GLU A CA 1
ATOM 1076 C C . GLU A 1 136 ? 44.270 -2.543 -44.909 1.00 95.06 136 GLU A C 1
ATOM 1078 O O . GLU A 1 136 ? 44.209 -1.410 -45.388 1.00 95.06 136 GLU A O 1
ATOM 1083 N N . TYR A 1 137 ? 45.323 -2.957 -44.197 1.00 94.06 137 TYR A N 1
ATOM 1084 C CA . TYR A 1 137 ? 46.492 -2.107 -43.967 1.00 94.06 137 TYR A CA 1
ATOM 1085 C C . TYR A 1 137 ? 47.350 -2.001 -45.242 1.00 94.06 137 TYR A C 1
ATOM 1087 O O . TYR A 1 137 ? 47.639 -3.040 -45.842 1.00 94.06 137 TYR A O 1
ATOM 1095 N N . PRO A 1 138 ? 47.806 -0.798 -45.644 1.00 94.06 138 PRO A N 1
ATOM 1096 C CA . PRO A 1 138 ? 48.644 -0.625 -46.829 1.00 94.06 138 PRO A CA 1
ATOM 1097 C C . PRO A 1 138 ? 49.959 -1.413 -46.759 1.00 94.06 138 PRO A C 1
ATOM 1099 O O . PRO A 1 138 ? 50.620 -1.468 -45.720 1.00 94.06 138 PRO A O 1
ATOM 1102 N N . GLU A 1 139 ? 50.388 -1.983 -47.885 1.00 94.25 139 GLU A N 1
ATOM 1103 C CA . GLU A 1 139 ? 51.677 -2.672 -47.969 1.00 94.25 139 GLU A CA 1
ATOM 1104 C C . GLU A 1 139 ? 52.848 -1.681 -47.947 1.00 94.25 139 GLU A C 1
ATOM 1106 O O . GLU A 1 139 ? 52.881 -0.698 -48.688 1.00 94.25 139 GLU A O 1
ATOM 1111 N N . TYR A 1 140 ? 53.845 -1.958 -47.107 1.00 92.75 140 TYR A N 1
ATOM 1112 C CA . TYR A 1 140 ? 55.022 -1.106 -46.967 1.00 92.75 140 TYR A CA 1
ATOM 1113 C C . TYR A 1 140 ? 55.933 -1.192 -48.208 1.00 92.75 140 TYR A C 1
ATOM 1115 O O . TYR A 1 140 ? 56.303 -2.300 -48.612 1.00 92.75 140 TYR A O 1
ATOM 1123 N N . PRO A 1 141 ? 56.375 -0.060 -48.792 1.00 93.19 141 PRO A N 1
ATOM 1124 C CA . PRO A 1 141 ? 57.158 -0.072 -50.020 1.00 93.19 141 PRO A CA 1
ATOM 1125 C C . PRO A 1 141 ? 58.562 -0.640 -49.794 1.00 93.19 141 PRO A C 1
ATOM 1127 O O . PRO A 1 141 ? 59.256 -0.316 -48.828 1.00 93.19 141 PRO A O 1
ATOM 1130 N N . THR A 1 142 ? 59.031 -1.457 -50.735 1.00 92.25 142 THR A N 1
ATOM 1131 C CA . THR A 1 142 ? 60.395 -2.000 -50.728 1.00 92.25 142 THR A CA 1
ATOM 1132 C C . THR A 1 142 ? 61.325 -1.147 -51.582 1.00 92.25 142 THR A C 1
ATOM 1134 O O . THR A 1 142 ? 61.005 -0.839 -52.730 1.00 92.25 142 THR A O 1
ATOM 1137 N N . ARG A 1 143 ? 62.512 -0.810 -51.065 1.00 93.06 143 ARG A N 1
ATOM 1138 C CA . ARG A 1 143 ? 63.540 -0.123 -51.857 1.00 93.06 143 ARG A CA 1
ATOM 1139 C C . ARG A 1 143 ? 64.142 -1.068 -52.898 1.00 93.06 143 ARG A C 1
ATOM 1141 O O . ARG A 1 143 ? 64.459 -2.213 -52.583 1.00 93.06 143 ARG A O 1
ATOM 1148 N N . GLY A 1 144 ? 64.328 -0.569 -54.119 1.00 90.06 144 GLY A N 1
ATOM 1149 C CA . GLY A 1 144 ? 65.047 -1.292 -55.166 1.00 90.06 144 GLY A CA 1
ATOM 1150 C C . GLY A 1 144 ? 66.506 -1.568 -54.785 1.00 90.06 144 GLY A C 1
ATOM 1151 O O . GLY A 1 144 ? 67.091 -0.877 -53.952 1.00 90.06 144 GLY A O 1
ATOM 1152 N N . ALA A 1 145 ? 67.111 -2.582 -55.402 1.00 90.12 145 ALA A N 1
ATOM 1153 C CA . ALA A 1 145 ? 68.533 -2.849 -55.224 1.00 90.12 145 ALA A CA 1
ATOM 1154 C C . ALA A 1 145 ? 69.372 -1.723 -55.849 1.00 90.12 145 ALA A C 1
ATOM 1156 O O . ALA A 1 145 ? 69.103 -1.291 -56.972 1.00 90.12 145 ALA A O 1
ATOM 1157 N N . TYR A 1 146 ? 70.401 -1.268 -55.134 1.00 90.81 146 TYR A N 1
ATOM 1158 C CA . TYR A 1 146 ? 71.371 -0.337 -55.703 1.00 90.81 146 TYR A CA 1
ATOM 1159 C C . TYR A 1 146 ? 72.228 -1.035 -56.771 1.00 90.81 146 TYR A C 1
ATOM 1161 O O . TYR A 1 146 ? 72.508 -2.229 -56.638 1.00 90.81 146 TYR A O 1
ATOM 1169 N N . PRO A 1 147 ? 72.664 -0.312 -57.817 1.00 87.38 147 PRO A N 1
ATOM 1170 C CA . PRO A 1 147 ? 73.679 -0.822 -58.735 1.00 87.38 147 PRO A CA 1
ATOM 1171 C C . PRO A 1 147 ? 74.994 -1.102 -57.990 1.00 87.38 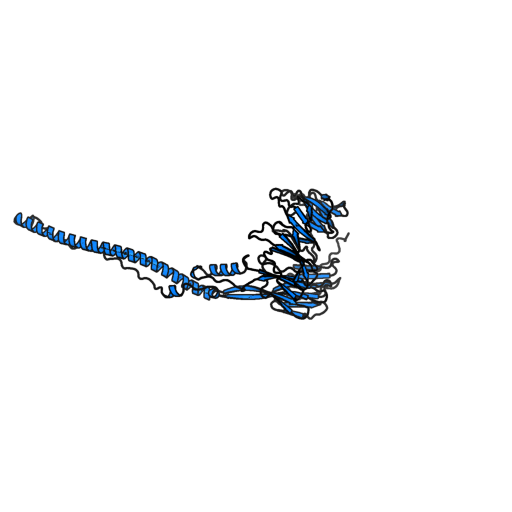147 PRO A C 1
ATOM 1173 O O . PRO A 1 147 ? 75.265 -0.486 -56.958 1.00 87.38 147 PRO A O 1
ATOM 1176 N N . ASP A 1 148 ? 75.830 -1.993 -58.523 1.00 90.06 148 ASP A N 1
ATOM 1177 C CA . ASP A 1 148 ? 77.142 -2.281 -57.936 1.00 90.06 148 ASP A CA 1
ATOM 1178 C C . ASP A 1 148 ? 78.013 -1.017 -57.883 1.00 90.06 148 ASP A C 1
ATOM 1180 O O . ASP A 1 148 ? 78.081 -0.241 -58.842 1.00 90.06 148 ASP A O 1
ATOM 1184 N N . TYR A 1 149 ? 78.677 -0.797 -56.746 1.00 91.31 149 TYR A N 1
ATOM 1185 C CA . TYR A 1 149 ? 79.528 0.374 -56.554 1.00 91.31 149 TYR A CA 1
ATOM 1186 C C . TYR A 1 149 ? 80.799 0.253 -57.415 1.00 91.31 149 TYR A C 1
ATOM 1188 O O . TYR A 1 149 ? 81.531 -0.727 -57.261 1.00 91.31 149 TYR A O 1
ATOM 1196 N N . PRO A 1 150 ? 81.113 1.233 -58.282 1.00 89.88 150 PRO A N 1
ATOM 1197 C CA . PRO A 1 150 ? 82.318 1.187 -59.099 1.00 89.88 150 PRO A CA 1
ATOM 1198 C C . PRO A 1 150 ? 83.548 1.473 -58.231 1.00 89.88 150 PRO A C 1
ATOM 1200 O O . PRO A 1 150 ? 83.685 2.567 -57.675 1.00 89.88 150 PRO A O 1
ATOM 1203 N N . TYR A 1 151 ? 84.468 0.515 -58.118 1.00 89.06 151 TYR A N 1
ATOM 1204 C CA . TYR A 1 151 ? 85.715 0.714 -57.384 1.00 89.06 151 TYR A CA 1
ATOM 1205 C C . TYR A 1 151 ? 86.819 1.229 -58.308 1.00 89.06 151 TYR A C 1
ATOM 1207 O O . TYR A 1 151 ? 86.970 0.773 -59.433 1.00 89.06 151 TYR A O 1
ATOM 1215 N N . SER A 1 152 ? 87.648 2.158 -57.826 1.00 86.25 152 SER A N 1
ATOM 1216 C CA . SER A 1 152 ? 88.688 2.805 -58.644 1.00 86.25 152 SER A CA 1
ATOM 1217 C C . SER A 1 152 ? 89.714 1.839 -59.248 1.00 86.25 152 SER A C 1
ATOM 1219 O O . SER A 1 152 ? 90.353 2.179 -60.234 1.00 86.25 152 SER A O 1
ATOM 1221 N N . PHE A 1 153 ? 89.897 0.654 -58.657 1.00 88.50 153 PHE A N 1
ATOM 1222 C CA . PHE A 1 153 ? 90.835 -0.372 -59.133 1.00 88.50 153 PHE A CA 1
ATOM 1223 C C . PHE A 1 153 ? 90.316 -1.155 -60.352 1.00 88.50 153 PHE A C 1
ATOM 1225 O O . PHE A 1 153 ? 91.106 -1.846 -60.988 1.00 88.50 153 PHE A O 1
ATOM 1232 N N . ASP A 1 154 ? 89.024 -1.036 -60.679 1.00 87.00 154 ASP A N 1
ATOM 1233 C CA . ASP A 1 154 ? 88.384 -1.710 -61.818 1.00 87.00 154 ASP A CA 1
ATOM 1234 C C . ASP A 1 154 ? 88.539 -0.925 -63.140 1.00 87.00 154 ASP A C 1
ATOM 1236 O O . ASP A 1 154 ? 87.999 -1.328 -64.170 1.00 87.00 154 ASP A O 1
ATOM 1240 N N . PHE A 1 155 ? 89.267 0.201 -63.126 1.00 89.94 155 PHE A N 1
ATOM 1241 C CA . PHE A 1 155 ? 89.394 1.125 -64.256 1.00 89.94 155 PHE A CA 1
ATOM 1242 C C . PHE A 1 155 ? 90.861 1.457 -64.568 1.00 89.94 155 PHE A C 1
ATOM 1244 O O . PHE A 1 155 ? 91.661 1.716 -63.672 1.00 89.94 155 PHE A O 1
ATOM 1251 N N . ASP A 1 156 ? 91.198 1.521 -65.861 1.00 86.44 156 ASP A N 1
ATOM 1252 C CA . ASP A 1 156 ? 92.563 1.787 -66.350 1.00 86.44 156 ASP A CA 1
ATOM 1253 C C . ASP A 1 156 ? 92.999 3.258 -66.202 1.00 86.44 156 ASP A C 1
ATOM 1255 O O . ASP A 1 156 ? 94.189 3.576 -66.288 1.00 86.44 156 ASP A O 1
ATOM 1259 N N . ASN A 1 157 ? 92.047 4.181 -66.019 1.00 87.12 157 ASN A N 1
ATOM 1260 C CA . ASN A 1 157 ? 92.312 5.607 -65.844 1.00 87.12 157 ASN A CA 1
ATOM 1261 C C . ASN A 1 157 ? 91.236 6.311 -64.994 1.00 87.12 157 ASN A C 1
ATOM 1263 O O . ASN A 1 157 ? 90.097 5.860 -64.868 1.00 87.12 157 ASN A O 1
ATOM 1267 N N . GLU A 1 158 ? 91.620 7.459 -64.435 1.00 86.75 158 GLU A N 1
ATOM 1268 C CA . GLU A 1 158 ? 90.802 8.268 -63.523 1.00 86.75 158 GLU A CA 1
ATOM 1269 C C . GLU A 1 158 ? 89.535 8.846 -64.183 1.00 86.75 158 GLU A C 1
ATOM 1271 O O . GLU A 1 158 ? 88.516 9.022 -63.513 1.00 86.75 158 GLU A O 1
ATOM 1276 N N . ASP A 1 159 ? 89.571 9.146 -65.484 1.00 87.69 159 ASP A N 1
ATOM 1277 C CA . ASP A 1 159 ? 88.442 9.765 -66.188 1.00 87.69 159 ASP A CA 1
ATOM 1278 C C . ASP A 1 159 ? 87.296 8.770 -66.413 1.00 87.69 159 ASP A C 1
ATOM 1280 O O . ASP A 1 159 ? 86.126 9.140 -66.303 1.00 87.69 159 ASP A O 1
ATOM 1284 N N . ASP A 1 160 ? 87.609 7.502 -66.681 1.00 86.00 160 ASP A N 1
ATOM 1285 C CA . ASP A 1 160 ? 86.602 6.452 -66.851 1.00 86.00 160 ASP A CA 1
ATOM 1286 C C . ASP A 1 160 ? 86.004 6.002 -65.510 1.00 86.00 160 ASP A C 1
ATOM 1288 O O . ASP A 1 160 ? 84.787 5.817 -65.422 1.00 86.00 160 ASP A O 1
ATOM 1292 N N . TYR A 1 161 ? 86.806 5.953 -64.438 1.00 88.81 161 TYR A N 1
ATOM 1293 C CA . TYR A 1 161 ? 86.297 5.769 -63.072 1.00 88.81 161 TYR A CA 1
ATOM 1294 C C . TYR A 1 161 ? 85.320 6.886 -62.670 1.00 88.81 161 TYR A C 1
ATOM 1296 O O . TYR A 1 161 ? 84.240 6.606 -62.144 1.00 88.81 161 TYR A O 1
ATOM 1304 N N . LYS A 1 162 ? 85.651 8.155 -62.950 1.00 89.94 162 LYS A N 1
ATOM 1305 C CA . LYS A 1 162 ? 84.757 9.291 -62.661 1.00 89.94 162 LYS A CA 1
ATOM 1306 C C . LYS A 1 162 ? 83.422 9.179 -63.392 1.00 89.94 162 LYS A C 1
ATOM 1308 O O . LYS A 1 162 ? 82.389 9.346 -62.749 1.00 89.94 162 LYS A O 1
ATOM 1313 N N . LYS A 1 163 ? 83.424 8.835 -64.685 1.00 89.44 163 LYS A N 1
ATOM 1314 C CA . LYS A 1 163 ? 82.183 8.624 -65.457 1.00 89.44 163 LYS A CA 1
ATOM 1315 C C . LYS A 1 163 ? 81.336 7.487 -64.884 1.00 89.44 163 LYS A C 1
ATOM 1317 O O . LYS A 1 163 ? 80.130 7.650 -64.727 1.00 89.44 163 LYS A O 1
ATOM 1322 N N . ALA A 1 164 ? 81.954 6.355 -64.539 1.00 89.62 164 ALA A N 1
ATOM 1323 C CA . ALA A 1 164 ? 81.242 5.220 -63.951 1.00 89.62 164 ALA A CA 1
ATOM 1324 C C . ALA A 1 164 ? 80.643 5.565 -62.578 1.00 89.62 164 ALA A C 1
ATOM 1326 O O . ALA A 1 164 ? 79.512 5.187 -62.275 1.00 89.62 164 ALA A O 1
ATOM 1327 N N . LYS A 1 165 ? 81.370 6.338 -61.764 1.00 91.19 165 LYS A N 1
ATOM 1328 C CA . LYS A 1 165 ? 80.876 6.847 -60.481 1.00 91.19 165 LYS A CA 1
ATOM 1329 C C . LYS A 1 165 ? 79.720 7.836 -60.649 1.00 91.19 165 LYS A C 1
ATOM 1331 O O . LYS A 1 165 ? 78.747 7.751 -59.905 1.00 91.19 165 LYS A O 1
ATOM 1336 N N . GLU A 1 166 ? 79.794 8.742 -61.623 1.00 90.69 166 GLU A N 1
ATOM 1337 C CA . GLU A 1 166 ? 78.688 9.647 -61.964 1.00 90.69 166 GLU A CA 1
ATOM 1338 C C . GLU A 1 166 ? 77.435 8.873 -62.409 1.00 90.69 166 GLU A C 1
ATOM 1340 O O . GLU A 1 166 ? 76.323 9.204 -61.992 1.00 90.69 166 GLU A O 1
ATOM 1345 N N . GLU A 1 167 ? 77.598 7.807 -63.198 1.00 90.31 167 GLU A N 1
ATOM 1346 C CA . GLU A 1 167 ? 76.490 6.936 -63.608 1.00 90.31 167 GLU A CA 1
ATOM 1347 C C . GLU A 1 167 ? 75.892 6.149 -62.428 1.00 90.31 167 GLU A C 1
ATOM 1349 O O . GLU A 1 167 ? 74.666 6.039 -62.325 1.00 90.31 167 GLU A O 1
ATOM 1354 N N . TYR A 1 168 ? 76.730 5.645 -61.514 1.00 93.06 168 TYR A N 1
ATOM 1355 C CA . TYR A 1 168 ? 76.292 5.007 -60.268 1.00 93.06 168 TYR A CA 1
ATOM 1356 C C . TYR A 1 168 ? 75.454 5.961 -59.411 1.00 93.06 168 TYR A C 1
ATOM 1358 O O . TYR A 1 168 ? 74.341 5.606 -59.030 1.00 93.06 168 TYR A O 1
ATOM 1366 N N . GLU A 1 169 ? 75.939 7.180 -59.147 1.00 92.75 169 GLU A N 1
ATOM 1367 C CA . GLU A 1 169 ? 75.202 8.158 -58.334 1.00 92.75 169 GLU A CA 1
ATOM 1368 C C . GLU A 1 169 ? 73.871 8.541 -58.993 1.00 92.75 169 GLU A C 1
ATOM 1370 O O . GLU A 1 169 ? 72.866 8.701 -58.301 1.00 92.75 169 GLU A O 1
ATOM 1375 N N . LYS A 1 170 ? 73.821 8.614 -60.332 1.00 92.62 170 LYS A N 1
ATOM 1376 C CA . LYS A 1 170 ? 72.571 8.846 -61.066 1.00 92.62 170 LYS A CA 1
ATOM 1377 C C . LYS A 1 170 ? 71.568 7.705 -60.866 1.00 92.62 170 LYS A C 1
ATOM 1379 O O . LYS A 1 170 ? 70.427 7.969 -60.504 1.00 92.62 170 LYS A O 1
ATOM 1384 N N . LYS A 1 171 ? 71.981 6.449 -61.066 1.00 92.12 171 LYS A N 1
ATOM 1385 C CA . LYS A 1 171 ? 71.106 5.272 -60.896 1.00 92.12 171 LYS A CA 1
ATOM 1386 C C . LYS A 1 171 ? 70.686 5.064 -59.440 1.00 92.12 171 LYS A C 1
ATOM 1388 O O . LYS A 1 171 ? 69.542 4.715 -59.175 1.00 92.12 171 LYS A O 1
ATOM 1393 N N . LYS A 1 172 ? 71.591 5.307 -58.489 1.00 92.94 172 LYS A N 1
ATOM 1394 C CA . LYS A 1 172 ? 71.289 5.313 -57.053 1.00 92.94 172 LYS A CA 1
ATOM 1395 C C . LYS A 1 172 ? 70.222 6.358 -56.730 1.00 92.94 172 LYS A C 1
ATOM 1397 O O . LYS A 1 172 ? 69.247 6.029 -56.066 1.00 92.94 172 LYS A O 1
ATOM 1402 N N . LYS A 1 173 ? 70.378 7.581 -57.249 1.00 93.12 173 LYS A N 1
ATOM 1403 C CA . LYS A 1 173 ? 69.384 8.644 -57.095 1.00 93.12 173 LYS A CA 1
ATOM 1404 C C . LYS A 1 173 ? 68.033 8.263 -57.704 1.00 93.12 173 LYS A C 1
ATOM 1406 O O . LYS A 1 173 ? 67.020 8.519 -57.080 1.00 93.12 173 LYS A O 1
ATOM 1411 N N . GLU A 1 174 ? 67.998 7.606 -58.864 1.00 93.12 174 GLU A N 1
ATOM 1412 C CA . GLU A 1 174 ? 66.746 7.101 -59.455 1.00 93.12 174 GLU A CA 1
ATOM 1413 C C . GLU A 1 174 ? 66.046 6.065 -58.550 1.00 93.12 174 GLU A C 1
ATOM 1415 O O . GLU A 1 174 ? 64.821 6.091 -58.429 1.00 93.12 174 GLU A O 1
ATOM 1420 N N . VAL A 1 175 ? 66.804 5.179 -57.885 1.00 93.12 175 VAL A N 1
ATOM 1421 C CA . VAL A 1 175 ? 66.268 4.221 -56.895 1.00 93.12 175 VAL A CA 1
ATOM 1422 C C . VAL A 1 175 ? 65.737 4.932 -55.648 1.00 93.12 175 VAL A C 1
ATOM 1424 O O . VAL A 1 175 ? 64.661 4.577 -55.164 1.00 93.12 175 VAL A O 1
ATOM 1427 N N . ASP A 1 176 ? 66.476 5.917 -55.135 1.00 93.62 176 ASP A N 1
ATOM 1428 C CA . ASP A 1 176 ? 66.073 6.704 -53.966 1.00 93.62 176 ASP A CA 1
ATOM 1429 C C . ASP A 1 176 ? 64.826 7.556 -54.279 1.00 93.62 176 ASP A C 1
ATOM 1431 O O . ASP A 1 176 ? 63.835 7.443 -53.565 1.00 93.62 176 ASP A O 1
ATOM 1435 N N . ASP A 1 177 ? 64.804 8.289 -55.401 1.00 94.38 177 ASP A N 1
ATOM 1436 C CA . ASP A 1 177 ? 63.661 9.103 -55.850 1.00 94.38 177 ASP A CA 1
ATOM 1437 C C . ASP A 1 177 ? 62.395 8.235 -56.058 1.00 94.38 177 ASP A C 1
ATOM 1439 O O . ASP A 1 177 ? 61.281 8.640 -55.715 1.00 94.38 177 ASP A O 1
ATOM 1443 N N . ALA A 1 178 ? 62.541 7.018 -56.605 1.00 93.06 178 ALA A N 1
ATOM 1444 C CA . ALA A 1 178 ? 61.428 6.081 -56.776 1.00 93.06 178 ALA A CA 1
ATOM 1445 C C . ALA A 1 178 ? 60.903 5.540 -55.436 1.00 93.06 178 ALA A C 1
ATOM 1447 O O . ALA A 1 178 ? 59.690 5.402 -55.263 1.00 93.06 178 ALA A O 1
ATOM 1448 N N . TYR A 1 179 ? 61.801 5.245 -54.492 1.00 93.81 179 TYR A N 1
ATOM 1449 C CA . TYR A 1 179 ? 61.432 4.819 -53.144 1.00 93.81 179 TYR A CA 1
ATOM 1450 C C . TYR A 1 179 ? 60.751 5.945 -52.362 1.00 93.81 179 TYR A C 1
ATOM 1452 O O . TYR A 1 179 ? 59.735 5.691 -51.723 1.00 93.81 179 TYR A O 1
ATOM 1460 N N . ASP A 1 180 ? 61.258 7.174 -52.445 1.00 94.88 180 ASP A N 1
ATOM 1461 C CA . ASP A 1 180 ? 60.673 8.339 -51.778 1.00 94.88 180 ASP A CA 1
ATOM 1462 C C . ASP A 1 180 ? 59.263 8.617 -52.310 1.00 94.88 180 ASP A C 1
ATOM 1464 O O . ASP A 1 180 ? 58.334 8.808 -51.529 1.00 94.88 180 ASP A O 1
ATOM 1468 N N . LYS A 1 181 ? 59.049 8.508 -53.628 1.00 94.56 181 LYS A N 1
ATOM 1469 C CA . LYS A 1 181 ? 57.706 8.606 -54.214 1.00 94.56 181 LYS A CA 1
ATOM 1470 C C . LYS A 1 181 ? 56.770 7.492 -53.729 1.00 94.56 181 LYS A C 1
ATOM 1472 O O . LYS A 1 181 ? 55.635 7.770 -53.348 1.00 94.56 181 LYS A O 1
ATOM 1477 N N . ALA A 1 182 ? 57.232 6.240 -53.732 1.00 94.38 182 ALA A N 1
ATOM 1478 C CA . ALA A 1 182 ? 56.450 5.116 -53.213 1.00 94.38 182 ALA A CA 1
ATOM 1479 C C . ALA A 1 182 ? 56.148 5.285 -51.715 1.00 94.38 182 ALA A C 1
ATOM 1481 O O . ALA A 1 182 ? 55.095 4.866 -51.240 1.00 94.38 182 ALA A O 1
ATOM 1482 N N . ARG A 1 183 ? 57.052 5.933 -50.971 1.00 95.19 183 ARG A N 1
ATOM 1483 C CA . ARG A 1 183 ? 56.852 6.260 -49.565 1.00 95.19 183 ARG A CA 1
ATOM 1484 C C . ARG A 1 183 ? 55.805 7.350 -49.361 1.00 95.19 183 ARG A C 1
ATOM 1486 O O . ARG A 1 183 ? 54.946 7.178 -48.508 1.00 95.19 183 ARG A O 1
ATOM 1493 N N . GLU A 1 184 ? 55.818 8.411 -50.161 1.00 94.81 184 GLU A N 1
ATOM 1494 C CA . GLU A 1 184 ? 54.764 9.432 -50.125 1.00 94.81 184 GLU A CA 1
ATOM 1495 C C . GLU A 1 184 ? 53.381 8.856 -50.477 1.00 94.81 184 GLU A C 1
ATOM 1497 O O . GLU A 1 184 ? 52.373 9.268 -49.902 1.00 94.81 184 GLU A O 1
ATOM 1502 N N . GLU A 1 185 ? 53.308 7.917 -51.427 1.00 94.50 185 GLU A N 1
ATOM 1503 C CA . GLU A 1 185 ? 52.068 7.199 -51.762 1.00 94.50 185 GLU A CA 1
ATOM 1504 C C . GLU A 1 185 ? 51.615 6.283 -50.613 1.00 94.50 185 GLU A C 1
ATOM 1506 O O . GLU A 1 185 ? 50.433 6.277 -50.270 1.00 94.50 185 GLU A O 1
ATOM 1511 N N . TYR A 1 186 ? 52.550 5.577 -49.969 1.00 95.75 186 TYR A N 1
ATOM 1512 C CA . TYR A 1 186 ? 52.284 4.778 -48.771 1.00 95.75 186 TYR A CA 1
ATOM 1513 C C . TYR A 1 186 ? 51.773 5.628 -47.603 1.00 95.75 186 TYR A C 1
ATOM 1515 O O . TYR A 1 186 ? 50.762 5.275 -47.008 1.00 95.75 186 TYR A O 1
ATOM 1523 N N . ASP A 1 187 ? 52.423 6.752 -47.288 1.00 95.31 187 ASP A N 1
ATOM 1524 C CA . ASP A 1 187 ? 52.021 7.609 -46.166 1.00 95.31 187 ASP A CA 1
ATOM 1525 C C . ASP A 1 187 ? 50.589 8.154 -46.389 1.00 95.31 187 ASP A C 1
ATOM 1527 O O . ASP A 1 187 ? 49.774 8.141 -45.469 1.00 95.31 187 ASP A O 1
ATOM 1531 N N . LYS A 1 188 ? 50.215 8.503 -47.633 1.00 95.44 188 LYS A N 1
ATOM 1532 C CA . LYS A 1 188 ? 48.823 8.861 -47.986 1.00 95.44 188 LYS A CA 1
ATOM 1533 C C . LYS A 1 188 ? 47.846 7.698 -47.817 1.00 95.44 188 LYS A C 1
ATOM 1535 O O . LYS A 1 188 ? 46.738 7.901 -47.326 1.00 95.44 188 LYS A O 1
ATOM 1540 N N . ALA A 1 189 ? 48.235 6.492 -48.230 1.00 96.12 189 ALA A N 1
ATOM 1541 C CA . ALA A 1 189 ? 47.406 5.303 -48.054 1.00 96.12 189 ALA A CA 1
ATOM 1542 C C . ALA A 1 189 ? 47.208 4.971 -46.564 1.00 96.12 189 ALA A C 1
ATOM 1544 O O . ALA A 1 189 ? 46.130 4.530 -46.173 1.00 96.12 189 ALA A O 1
ATOM 1545 N N . VAL A 1 190 ? 48.219 5.217 -45.722 1.00 96.50 190 VAL A N 1
ATOM 1546 C CA . VAL A 1 190 ? 48.111 5.089 -44.262 1.00 96.50 190 VAL A CA 1
ATOM 1547 C C . VAL A 1 190 ? 47.134 6.122 -43.699 1.00 96.50 190 VAL A C 1
ATOM 1549 O O . VAL A 1 190 ? 46.251 5.738 -42.937 1.00 96.50 190 VAL A O 1
ATOM 1552 N N . ASP A 1 191 ? 47.208 7.387 -44.124 1.00 95.56 191 ASP A N 1
ATOM 1553 C CA . ASP A 1 191 ? 46.253 8.426 -43.704 1.00 95.56 191 ASP A CA 1
ATOM 1554 C C . ASP A 1 191 ? 44.797 8.075 -44.083 1.00 95.56 191 ASP A C 1
ATOM 1556 O O . ASP A 1 191 ? 43.855 8.352 -43.334 1.00 95.56 191 ASP A O 1
ATOM 1560 N N . GLU A 1 192 ? 44.577 7.481 -45.262 1.00 95.75 192 GLU A N 1
ATOM 1561 C CA . GLU A 1 192 ? 43.259 6.993 -45.694 1.00 95.75 192 GLU A CA 1
ATOM 1562 C C . GLU A 1 192 ? 42.802 5.771 -44.886 1.00 95.75 192 GLU A C 1
ATOM 1564 O O . GLU A 1 192 ? 41.644 5.713 -44.461 1.00 95.75 192 GLU A O 1
ATOM 1569 N N . TYR A 1 193 ? 43.712 4.829 -44.621 1.00 96.50 193 TYR A N 1
ATOM 1570 C CA . TYR A 1 193 ? 43.460 3.675 -43.761 1.00 96.50 193 TYR A CA 1
ATOM 1571 C C . TYR A 1 193 ? 43.058 4.099 -42.346 1.00 96.50 193 TYR A C 1
ATOM 1573 O O . TYR A 1 193 ? 42.105 3.546 -41.804 1.00 96.50 193 TYR A O 1
ATOM 1581 N N . GLU A 1 194 ? 43.734 5.079 -41.740 1.00 95.69 194 GLU A N 1
ATOM 1582 C CA . GLU A 1 194 ? 43.415 5.539 -40.384 1.00 95.69 194 GLU A CA 1
ATOM 1583 C C . GLU A 1 194 ? 41.993 6.107 -40.295 1.00 95.69 194 GLU A C 1
ATOM 1585 O O . GLU A 1 194 ? 41.245 5.729 -39.392 1.00 95.69 194 GLU A O 1
ATOM 1590 N N . LYS A 1 195 ? 41.570 6.905 -41.285 1.00 95.19 195 LYS A N 1
ATOM 1591 C CA . LYS A 1 195 ? 40.189 7.414 -41.383 1.00 95.19 195 LYS A CA 1
ATOM 1592 C C . LYS A 1 195 ? 39.171 6.294 -41.587 1.00 95.19 195 LYS A C 1
ATOM 1594 O O . LYS A 1 195 ? 38.110 6.292 -40.964 1.00 95.19 195 LYS A O 1
ATOM 1599 N N . ALA A 1 196 ? 39.478 5.334 -42.461 1.00 96.38 196 ALA A N 1
ATOM 1600 C CA . ALA A 1 196 ? 38.611 4.182 -42.696 1.00 96.38 196 ALA A CA 1
ATOM 1601 C C . ALA A 1 196 ? 38.498 3.297 -41.445 1.00 96.38 196 ALA A C 1
ATOM 1603 O O . ALA A 1 196 ? 37.423 2.782 -41.145 1.00 96.38 196 ALA A O 1
ATOM 1604 N N . ARG A 1 197 ? 39.595 3.145 -40.696 1.00 96.19 197 ARG A N 1
ATOM 1605 C CA . ARG A 1 197 ? 39.660 2.373 -39.453 1.00 96.19 197 ARG A CA 1
ATOM 1606 C C . ARG A 1 197 ? 38.852 3.031 -38.343 1.00 96.19 197 ARG A C 1
ATOM 1608 O O . ARG A 1 197 ? 38.149 2.319 -37.637 1.00 96.19 197 ARG A O 1
ATOM 1615 N N . GLU A 1 198 ? 38.946 4.349 -38.180 1.00 95.88 198 GLU A N 1
ATOM 1616 C CA . GLU A 1 198 ? 38.119 5.102 -37.227 1.00 95.88 198 GLU A CA 1
ATOM 1617 C C . GLU A 1 198 ? 36.632 4.891 -37.531 1.00 95.88 198 GLU A C 1
ATOM 1619 O O . GLU A 1 198 ? 35.892 4.395 -36.681 1.00 95.88 198 GLU A O 1
ATOM 1624 N N . LYS A 1 199 ? 36.233 5.103 -38.793 1.00 95.44 199 LYS A N 1
ATOM 1625 C CA . LYS A 1 199 ? 34.862 4.844 -39.241 1.00 95.44 199 LYS A CA 1
ATOM 1626 C C . LYS A 1 199 ? 34.417 3.393 -39.009 1.00 95.44 199 LYS A C 1
ATOM 1628 O O . LYS A 1 199 ? 33.282 3.168 -38.599 1.00 95.44 199 LYS A O 1
ATOM 1633 N N . TYR A 1 200 ? 35.287 2.414 -39.265 1.00 95.94 200 TYR A N 1
ATOM 1634 C CA . TYR A 1 200 ? 34.998 1.005 -38.993 1.00 95.94 200 TYR A CA 1
ATOM 1635 C C . TYR A 1 200 ? 34.671 0.771 -37.516 1.00 95.94 200 TYR A C 1
ATOM 1637 O O . TYR A 1 200 ? 33.704 0.076 -37.225 1.00 95.94 200 TYR A O 1
ATOM 1645 N N . TRP A 1 201 ? 35.443 1.340 -36.585 1.00 95.62 201 TRP A N 1
ATOM 1646 C CA . TRP A 1 201 ? 35.195 1.147 -35.154 1.00 95.62 201 TRP A CA 1
ATOM 1647 C C . TRP A 1 201 ? 33.892 1.797 -34.692 1.00 95.62 201 TRP A C 1
ATOM 1649 O O . TRP A 1 201 ? 33.182 1.190 -33.887 1.00 95.62 201 TRP A O 1
ATOM 1659 N N . ASP A 1 202 ? 33.540 2.961 -35.237 1.00 95.12 202 ASP A N 1
ATOM 1660 C CA . ASP A 1 202 ? 32.251 3.608 -34.975 1.00 95.12 202 ASP A CA 1
ATOM 1661 C C . ASP A 1 202 ? 31.080 2.757 -35.492 1.00 95.12 202 ASP A C 1
ATOM 1663 O O . ASP A 1 202 ? 30.148 2.447 -34.742 1.00 95.12 202 ASP A O 1
ATOM 1667 N N . ASP A 1 203 ? 31.156 2.307 -36.750 1.00 95.88 203 ASP A N 1
ATOM 1668 C CA . ASP A 1 203 ? 30.138 1.445 -37.358 1.00 95.88 203 ASP A CA 1
ATOM 1669 C C . ASP A 1 203 ? 30.038 0.094 -36.619 1.00 95.88 203 ASP A C 1
ATOM 1671 O O . ASP A 1 203 ? 28.943 -0.428 -36.407 1.00 95.88 203 ASP A O 1
ATOM 1675 N N . TYR A 1 204 ? 31.172 -0.470 -36.186 1.00 95.75 204 TYR A N 1
ATOM 1676 C CA . TYR A 1 204 ? 31.241 -1.751 -35.473 1.00 95.75 204 TYR A CA 1
ATOM 1677 C C . TYR A 1 204 ? 30.655 -1.637 -34.067 1.00 95.75 204 TYR A C 1
ATOM 1679 O O . TYR A 1 204 ? 29.933 -2.528 -33.621 1.00 95.75 204 TYR A O 1
ATOM 1687 N N . SER A 1 205 ? 30.903 -0.522 -33.378 1.00 95.56 205 SER A N 1
ATOM 1688 C CA . SER A 1 205 ? 30.273 -0.209 -32.093 1.00 95.56 205 SER A CA 1
ATOM 1689 C C . SER A 1 205 ? 28.747 -0.125 -32.226 1.00 95.56 205 SER A C 1
ATOM 1691 O O . SER A 1 205 ? 28.021 -0.769 -31.464 1.00 95.56 205 SER A O 1
ATOM 1693 N N . ALA A 1 206 ? 28.249 0.580 -33.249 1.00 94.81 206 ALA A N 1
ATOM 1694 C CA . ALA A 1 206 ? 26.817 0.671 -33.531 1.00 94.81 206 ALA A CA 1
ATOM 1695 C C . ALA A 1 206 ? 26.197 -0.699 -33.868 1.00 94.81 206 ALA A C 1
ATOM 1697 O O . ALA A 1 206 ? 25.119 -1.031 -33.366 1.00 94.81 206 ALA A O 1
ATOM 1698 N N . TYR A 1 207 ? 26.896 -1.516 -34.663 1.00 96.44 207 TYR A N 1
ATOM 1699 C CA . TYR A 1 207 ? 26.471 -2.876 -34.996 1.00 96.44 207 TYR A CA 1
ATOM 1700 C C . TYR A 1 207 ? 26.422 -3.793 -33.762 1.00 96.44 207 TYR A C 1
ATOM 1702 O O . TYR A 1 207 ? 25.443 -4.512 -33.575 1.00 96.44 207 TYR A O 1
ATOM 1710 N N . ASN A 1 208 ? 27.410 -3.724 -32.865 1.00 95.12 208 ASN A N 1
ATOM 1711 C CA . ASN A 1 208 ? 27.380 -4.476 -31.605 1.00 95.12 208 ASN A CA 1
ATOM 1712 C C . ASN A 1 208 ? 26.227 -4.043 -30.697 1.00 95.12 208 ASN A C 1
ATOM 1714 O O . ASN A 1 208 ? 25.561 -4.887 -30.103 1.00 95.12 208 ASN A O 1
ATOM 1718 N N . ALA A 1 209 ? 25.940 -2.740 -30.617 1.00 95.12 209 ALA A N 1
ATOM 1719 C CA . ALA A 1 209 ? 24.776 -2.258 -29.879 1.00 95.12 209 ALA A CA 1
ATOM 1720 C C . ALA A 1 209 ? 23.467 -2.833 -30.452 1.00 95.12 209 ALA A C 1
ATOM 1722 O O . ALA A 1 209 ? 22.562 -3.180 -29.694 1.00 95.12 209 ALA A O 1
ATOM 1723 N N . LYS A 1 210 ? 23.381 -2.987 -31.779 1.00 95.81 210 LYS A N 1
ATOM 1724 C CA . LYS A 1 210 ? 22.266 -3.659 -32.459 1.00 95.81 210 LYS A CA 1
ATOM 1725 C C . LYS A 1 210 ? 22.180 -5.149 -32.106 1.00 95.81 210 LYS A C 1
ATOM 1727 O O . LYS A 1 210 ? 21.084 -5.618 -31.820 1.00 95.81 210 LYS A O 1
ATOM 1732 N N . LEU A 1 211 ? 23.300 -5.877 -32.048 1.00 96.38 211 LEU A N 1
ATOM 1733 C CA . LEU A 1 211 ? 23.311 -7.280 -31.598 1.00 96.38 211 LEU A CA 1
ATOM 1734 C C . LEU A 1 211 ? 22.794 -7.428 -30.158 1.00 96.38 211 LEU A C 1
ATOM 1736 O O . LEU A 1 211 ? 21.942 -8.274 -29.903 1.00 96.38 211 LEU A O 1
ATOM 1740 N N . ASN A 1 212 ? 23.226 -6.555 -29.244 1.00 95.62 212 ASN A N 1
ATOM 1741 C CA . ASN A 1 212 ? 22.723 -6.551 -27.865 1.00 95.62 212 ASN A CA 1
ATOM 1742 C C . ASN A 1 212 ? 21.206 -6.297 -27.809 1.00 95.62 212 ASN A C 1
ATOM 1744 O O . ASN A 1 212 ? 20.495 -6.938 -27.037 1.00 95.62 212 ASN A O 1
ATOM 1748 N N . ARG A 1 213 ? 20.685 -5.385 -28.644 1.00 96.44 213 ARG A N 1
ATOM 1749 C CA . ARG A 1 213 ? 19.236 -5.149 -28.750 1.00 96.44 213 ARG A CA 1
ATOM 1750 C C . ARG A 1 213 ? 18.491 -6.358 -29.303 1.00 96.44 213 ARG A C 1
ATOM 1752 O O . ARG A 1 213 ? 17.400 -6.644 -28.825 1.00 96.44 213 ARG A O 1
ATOM 1759 N N . ASP A 1 214 ? 19.054 -7.084 -30.267 1.00 96.44 214 ASP A N 1
ATOM 1760 C CA . ASP A 1 214 ? 18.442 -8.314 -30.785 1.00 96.44 214 ASP A CA 1
ATOM 1761 C C . ASP A 1 214 ? 18.311 -9.386 -29.689 1.00 96.44 214 ASP A C 1
ATOM 1763 O O . ASP A 1 214 ? 17.251 -9.999 -29.550 1.00 96.44 214 ASP A O 1
ATOM 1767 N N . GLU A 1 215 ? 19.336 -9.556 -28.850 1.00 96.44 215 GLU A N 1
ATOM 1768 C CA . GLU A 1 215 ? 19.268 -10.435 -27.672 1.00 96.44 215 GLU A CA 1
ATOM 1769 C C . GLU A 1 215 ? 18.233 -9.951 -26.643 1.00 96.44 215 GLU A C 1
ATOM 1771 O O . GLU A 1 215 ? 17.480 -10.752 -26.073 1.00 96.44 215 GLU A O 1
ATOM 1776 N N . LEU A 1 216 ? 18.146 -8.635 -26.425 1.00 97.44 216 LEU A N 1
ATOM 1777 C CA . LEU A 1 216 ? 17.156 -8.039 -25.531 1.00 97.44 216 LEU A CA 1
ATOM 1778 C C . LEU A 1 216 ? 15.725 -8.257 -26.045 1.00 97.44 216 LEU A C 1
ATOM 1780 O O . LEU A 1 216 ? 14.864 -8.655 -25.263 1.00 97.44 216 LEU A O 1
ATOM 1784 N N . ARG A 1 217 ? 15.467 -8.085 -27.350 1.00 97.44 217 ARG A N 1
ATOM 1785 C CA . ARG A 1 217 ? 14.160 -8.367 -27.977 1.00 97.44 217 ARG A CA 1
ATOM 1786 C C . ARG A 1 217 ? 13.697 -9.791 -27.687 1.00 97.44 217 ARG A C 1
ATOM 1788 O O . ARG A 1 217 ? 12.550 -9.997 -27.296 1.00 97.44 217 ARG A O 1
ATOM 1795 N N . GLU A 1 218 ? 14.579 -10.773 -27.855 1.00 97.12 218 GLU A N 1
ATOM 1796 C CA . GLU A 1 218 ? 14.252 -12.174 -27.571 1.00 97.12 218 GLU A CA 1
ATOM 1797 C C . GLU A 1 218 ? 14.031 -12.426 -26.076 1.00 97.12 218 GLU A C 1
ATOM 1799 O O . GLU A 1 218 ? 13.116 -13.161 -25.698 1.00 97.12 218 GLU A O 1
ATOM 1804 N N . SER A 1 219 ? 14.811 -11.776 -25.211 1.00 96.88 219 SER A N 1
ATOM 1805 C CA . SER A 1 219 ? 14.632 -11.871 -23.759 1.00 96.88 219 SER A CA 1
ATOM 1806 C C . SER A 1 219 ? 13.277 -11.312 -23.312 1.00 96.88 219 SER A C 1
ATOM 1808 O O . SER A 1 219 ? 12.581 -11.951 -22.525 1.00 96.88 219 SER A O 1
ATOM 1810 N N . LEU A 1 220 ? 12.870 -10.159 -23.852 1.00 96.94 220 LEU A N 1
ATOM 1811 C CA . LEU A 1 220 ? 11.603 -9.496 -23.534 1.00 96.94 220 LEU A CA 1
ATOM 1812 C C . LEU A 1 220 ? 10.389 -10.332 -23.961 1.00 96.94 220 LEU A C 1
ATOM 1814 O O . LEU A 1 220 ? 9.477 -10.518 -23.162 1.00 96.94 220 LEU A O 1
ATOM 1818 N N . LYS A 1 221 ? 10.397 -10.910 -25.172 1.00 96.69 221 LYS A N 1
ATOM 1819 C CA . LYS A 1 221 ? 9.291 -11.757 -25.675 1.00 96.69 221 LYS A CA 1
ATOM 1820 C C . LYS A 1 221 ? 9.026 -12.988 -24.807 1.00 96.69 221 LYS A C 1
ATOM 1822 O O . LYS A 1 221 ? 7.891 -13.456 -24.729 1.00 96.69 221 LYS A O 1
ATOM 1827 N N . ASN A 1 222 ? 10.073 -13.518 -24.176 1.00 95.50 222 ASN A N 1
ATOM 1828 C CA . ASN A 1 222 ? 10.015 -14.726 -23.353 1.00 95.50 222 ASN A CA 1
ATOM 1829 C C . ASN A 1 222 ? 9.851 -14.433 -21.853 1.00 95.50 222 ASN A C 1
ATOM 1831 O O . ASN A 1 222 ? 9.848 -15.366 -21.047 1.00 95.50 222 ASN A O 1
ATOM 1835 N N . LYS A 1 223 ? 9.730 -13.158 -21.462 1.00 95.88 223 LYS A N 1
ATOM 1836 C CA . LYS A 1 223 ? 9.607 -12.745 -20.066 1.00 95.88 223 LYS A CA 1
ATOM 1837 C C . LYS A 1 223 ? 8.205 -12.219 -19.783 1.00 95.88 223 LYS A C 1
ATOM 1839 O O . LYS A 1 223 ? 7.677 -11.363 -20.489 1.00 95.88 223 LYS A O 1
ATOM 1844 N N . THR A 1 224 ? 7.625 -12.722 -18.702 1.00 94.50 224 THR A N 1
ATOM 1845 C CA . THR A 1 224 ? 6.343 -12.264 -18.174 1.00 94.50 224 THR A CA 1
ATOM 1846 C C . THR A 1 224 ? 6.466 -11.940 -16.693 1.00 94.50 224 THR A C 1
ATOM 1848 O O . THR A 1 224 ? 7.290 -12.533 -15.992 1.00 94.50 224 THR A O 1
ATOM 1851 N N . THR A 1 225 ? 5.604 -11.053 -16.209 1.00 91.88 225 THR A N 1
ATOM 1852 C CA . THR A 1 225 ? 5.344 -10.847 -14.779 1.00 91.88 225 THR A CA 1
ATOM 1853 C C . THR A 1 225 ? 3.840 -10.850 -14.519 1.00 91.88 225 THR A C 1
ATOM 1855 O O . THR A 1 225 ? 3.047 -10.789 -15.461 1.00 91.88 225 THR A O 1
ATOM 1858 N N . THR A 1 226 ? 3.451 -10.938 -13.252 1.00 89.44 226 THR A N 1
ATOM 1859 C CA . THR A 1 226 ? 2.055 -10.866 -12.823 1.00 89.44 226 THR A CA 1
ATOM 1860 C C . THR A 1 226 ? 1.883 -9.668 -11.906 1.00 89.44 226 THR A C 1
ATOM 1862 O O . THR A 1 226 ? 2.563 -9.574 -10.886 1.00 89.44 226 THR A O 1
ATOM 1865 N N . THR A 1 227 ? 0.954 -8.779 -12.242 1.00 85.31 227 THR A N 1
ATOM 1866 C CA . THR A 1 227 ? 0.463 -7.738 -11.332 1.00 85.31 227 THR A CA 1
ATOM 1867 C C . THR A 1 227 ? -0.905 -8.136 -10.796 1.00 85.31 227 THR A C 1
ATOM 1869 O O . THR A 1 227 ? -1.582 -9.010 -11.341 1.00 85.31 227 THR A O 1
ATOM 1872 N N . THR A 1 228 ? -1.305 -7.539 -9.680 1.00 85.25 228 THR A N 1
ATOM 1873 C CA . THR A 1 228 ? -2.614 -7.778 -9.070 1.00 85.25 228 THR A CA 1
ATOM 1874 C C . THR A 1 228 ? -3.393 -6.477 -9.058 1.00 85.25 228 THR A C 1
ATOM 1876 O O . THR A 1 228 ? -2.864 -5.462 -8.621 1.00 85.25 228 THR A O 1
ATOM 1879 N N . THR A 1 229 ? -4.640 -6.523 -9.512 1.00 88.44 229 THR A N 1
ATOM 1880 C CA . THR A 1 229 ? -5.620 -5.457 -9.295 1.00 88.44 229 THR A CA 1
ATOM 1881 C C . THR A 1 229 ? -6.796 -5.984 -8.488 1.00 88.44 229 THR A C 1
ATOM 1883 O O . THR A 1 229 ? -6.999 -7.199 -8.365 1.00 88.44 229 THR A O 1
ATOM 1886 N N . TYR A 1 230 ? -7.575 -5.065 -7.928 1.00 91.62 230 TYR A N 1
ATOM 1887 C CA . TYR A 1 230 ? -8.716 -5.396 -7.091 1.00 91.62 230 TYR A CA 1
ATOM 1888 C C . TYR A 1 230 ? -9.971 -4.707 -7.593 1.00 91.62 230 TYR A C 1
ATOM 1890 O O . TYR A 1 230 ? -9.948 -3.545 -7.986 1.00 91.62 230 TYR A O 1
ATOM 1898 N N . SER A 1 231 ? -11.086 -5.427 -7.525 1.00 95.25 231 SER A N 1
ATOM 1899 C CA . SER A 1 231 ? -12.418 -4.866 -7.745 1.00 95.25 231 SER A CA 1
ATOM 1900 C C . SER A 1 231 ? -13.219 -4.939 -6.451 1.00 95.25 231 SER A C 1
ATOM 1902 O O . SER A 1 231 ? -13.198 -5.962 -5.764 1.00 95.25 231 SER A O 1
ATOM 1904 N N . LEU A 1 232 ? -13.906 -3.851 -6.108 1.00 97.62 232 LEU A N 1
ATOM 1905 C CA . LEU A 1 232 ? -14.679 -3.713 -4.875 1.00 97.62 232 LEU A CA 1
ATOM 1906 C C . LEU A 1 232 ? -16.138 -4.104 -5.114 1.00 97.62 232 LEU A C 1
ATOM 1908 O O . LEU A 1 232 ? -16.759 -3.653 -6.080 1.00 97.62 232 LEU A O 1
ATOM 1912 N N . TYR A 1 233 ? -16.698 -4.900 -4.206 1.00 98.38 233 TYR A N 1
ATOM 1913 C CA . TYR A 1 233 ? -18.085 -5.355 -4.241 1.00 98.38 233 TYR A CA 1
ATOM 1914 C C . TYR A 1 233 ? -18.787 -5.083 -2.915 1.00 98.38 233 TYR A C 1
ATOM 1916 O O . TYR A 1 233 ? -18.178 -5.124 -1.847 1.00 98.38 233 TYR A O 1
ATOM 1924 N N . PHE A 1 234 ? -20.097 -4.878 -3.004 1.00 98.44 234 PHE A N 1
ATOM 1925 C CA . PHE A 1 234 ? -21.026 -4.882 -1.886 1.00 98.44 234 PHE A CA 1
ATOM 1926 C C . PHE A 1 234 ? -21.989 -6.060 -2.022 1.00 98.44 234 PHE A C 1
ATOM 1928 O O . PHE A 1 234 ? -22.608 -6.241 -3.071 1.00 98.44 234 PHE A O 1
ATOM 1935 N N . TYR A 1 235 ? -22.143 -6.849 -0.964 1.00 98.38 235 TYR A N 1
ATOM 1936 C CA . TYR A 1 235 ? -23.169 -7.885 -0.874 1.00 98.38 235 TYR A CA 1
ATOM 1937 C C . TYR A 1 235 ? -24.256 -7.436 0.097 1.00 98.38 235 TYR A C 1
ATOM 1939 O O . TYR A 1 235 ? -23.974 -7.127 1.254 1.00 98.38 235 TYR A O 1
ATOM 1947 N N . ASN A 1 236 ? -25.506 -7.423 -0.367 1.00 96.56 236 ASN A N 1
ATOM 1948 C CA . ASN A 1 236 ? -26.647 -6.912 0.403 1.00 96.56 236 ASN A CA 1
ATOM 1949 C C . ASN A 1 236 ? -27.355 -7.980 1.268 1.00 96.56 236 ASN A C 1
ATOM 1951 O O . ASN A 1 236 ? -28.409 -7.700 1.838 1.00 96.56 236 ASN A O 1
ATOM 1955 N N . GLY A 1 237 ? -26.821 -9.205 1.317 1.00 95.12 237 GLY A N 1
ATOM 1956 C CA . GLY A 1 237 ? -27.467 -10.371 1.933 1.00 95.12 237 GLY A CA 1
ATOM 1957 C C . GLY A 1 237 ? -28.104 -11.342 0.937 1.00 95.12 237 GLY A C 1
ATOM 1958 O O . GLY A 1 237 ? -28.484 -12.445 1.326 1.00 95.12 237 GLY A O 1
ATOM 1959 N N . THR A 1 238 ? -28.212 -10.951 -0.334 1.00 93.88 238 THR A N 1
ATOM 1960 C CA . THR A 1 238 ? -28.792 -11.766 -1.413 1.00 93.88 238 THR A CA 1
ATOM 1961 C C . THR A 1 238 ? -28.002 -11.667 -2.713 1.00 93.88 238 THR A C 1
ATOM 1963 O O . THR A 1 238 ? -27.611 -12.696 -3.258 1.00 93.88 238 THR A O 1
ATOM 1966 N N . ASP A 1 239 ? -27.712 -10.449 -3.168 1.00 95.25 239 ASP A N 1
ATOM 1967 C CA . ASP A 1 239 ? -27.052 -10.158 -4.437 1.00 95.25 239 ASP A CA 1
ATOM 1968 C C . ASP A 1 239 ? -25.723 -9.429 -4.206 1.00 95.25 239 ASP A C 1
ATOM 1970 O O . ASP A 1 239 ? -25.573 -8.653 -3.255 1.00 95.25 239 ASP A O 1
ATOM 1974 N N . GLU A 1 240 ? -24.769 -9.654 -5.113 1.00 96.62 240 GLU A N 1
ATOM 1975 C CA . GLU A 1 240 ? -23.540 -8.866 -5.205 1.00 96.62 240 GLU A CA 1
ATOM 1976 C C . GLU A 1 240 ? -23.710 -7.681 -6.169 1.00 96.62 240 GLU A C 1
ATOM 1978 O O . GLU A 1 240 ? -24.279 -7.807 -7.252 1.00 96.62 240 GLU A O 1
ATOM 1983 N N . THR A 1 241 ? -23.187 -6.518 -5.783 1.00 98.00 241 THR A N 1
ATOM 1984 C CA . THR A 1 241 ? -23.079 -5.321 -6.624 1.00 98.00 241 THR A CA 1
ATOM 1985 C C . THR A 1 241 ? -21.621 -4.901 -6.704 1.00 98.00 241 THR A C 1
ATOM 1987 O O . THR A 1 241 ? -20.979 -4.680 -5.681 1.00 98.00 241 THR A O 1
ATOM 1990 N N . LYS A 1 242 ? -21.087 -4.776 -7.919 1.00 98.00 242 LYS A N 1
ATOM 1991 C CA . LYS A 1 242 ? -19.737 -4.252 -8.146 1.00 98.00 242 LYS A CA 1
ATOM 1992 C C . LYS A 1 242 ? -19.745 -2.726 -8.025 1.00 98.00 242 LYS A C 1
ATOM 1994 O O . LYS A 1 242 ? -20.530 -2.079 -8.714 1.00 98.00 242 LYS A O 1
ATOM 1999 N N . LEU A 1 243 ? -18.876 -2.179 -7.179 1.00 97.81 243 LEU A N 1
ATOM 2000 C CA . LEU A 1 243 ? -18.741 -0.738 -6.932 1.00 97.81 243 LEU A CA 1
ATOM 2001 C C . LEU A 1 243 ? -17.592 -0.110 -7.720 1.00 97.81 243 LEU A C 1
ATOM 2003 O O . LEU A 1 243 ? -17.725 1.004 -8.212 1.00 97.81 243 LEU A O 1
ATOM 2007 N N . CYS A 1 244 ? -16.471 -0.823 -7.836 1.00 95.62 244 CYS A N 1
ATOM 2008 C CA . CYS A 1 244 ? -15.259 -0.319 -8.475 1.00 95.62 244 CYS A CA 1
ATOM 2009 C C . CYS A 1 244 ? -14.503 -1.459 -9.160 1.00 95.62 244 CYS A C 1
ATOM 2011 O O . CYS A 1 244 ? -14.411 -2.557 -8.609 1.00 95.62 244 CYS A O 1
ATOM 2013 N N . ASP A 1 245 ? -13.970 -1.201 -10.354 1.00 92.25 245 ASP A N 1
ATOM 2014 C CA . ASP A 1 245 ? -13.179 -2.172 -11.116 1.00 92.25 245 ASP A CA 1
ATOM 2015 C C . ASP A 1 245 ? -11.697 -2.190 -10.718 1.00 92.25 245 ASP A C 1
ATOM 2017 O O . ASP A 1 245 ? -11.072 -3.248 -10.796 1.00 92.25 245 ASP A O 1
ATOM 2021 N N . ASN A 1 246 ? -11.154 -1.047 -10.287 1.00 90.44 246 ASN A N 1
ATOM 2022 C CA . ASN A 1 246 ? -9.732 -0.862 -9.999 1.00 90.44 246 ASN A CA 1
ATOM 2023 C C . ASN A 1 246 ? -9.536 -0.097 -8.681 1.00 90.44 246 ASN A C 1
ATOM 2025 O O . ASN A 1 246 ? -9.086 1.050 -8.660 1.00 90.44 246 ASN A O 1
ATOM 2029 N N . VAL A 1 247 ? -9.951 -0.713 -7.573 1.00 93.06 247 VAL A N 1
ATOM 2030 C CA . VAL A 1 247 ? -9.796 -0.123 -6.240 1.00 93.06 247 VAL A CA 1
ATOM 2031 C C . VAL A 1 247 ? -8.339 -0.220 -5.788 1.00 93.06 247 VAL A C 1
ATOM 2033 O O . VAL A 1 247 ? -7.694 -1.257 -5.952 1.00 93.06 247 VAL A O 1
ATOM 2036 N N . SER A 1 248 ? -7.836 0.865 -5.209 1.00 88.50 248 SER A N 1
ATOM 2037 C CA . SER A 1 248 ? -6.532 0.919 -4.561 1.00 88.50 248 SER A CA 1
ATOM 2038 C C . SER A 1 248 ? -6.461 -0.060 -3.383 1.00 88.50 248 SER A C 1
ATOM 2040 O O . SER A 1 248 ? -7.417 -0.226 -2.618 1.00 88.50 248 SER A O 1
ATOM 2042 N N . ASP A 1 249 ? -5.301 -0.694 -3.236 1.00 82.00 249 ASP A N 1
ATOM 2043 C CA . ASP A 1 249 ? -4.959 -1.578 -2.114 1.00 82.00 249 ASP A CA 1
ATOM 2044 C C . ASP A 1 249 ? -3.570 -1.246 -1.528 1.00 82.00 249 ASP A C 1
ATOM 2046 O O . ASP A 1 249 ? -3.004 -2.018 -0.758 1.00 82.00 249 ASP A O 1
ATOM 2050 N N . ASP A 1 250 ? -3.005 -0.094 -1.905 1.00 76.06 250 ASP A N 1
ATOM 2051 C CA . ASP A 1 250 ? -1.690 0.383 -1.472 1.00 76.06 250 ASP A CA 1
ATOM 2052 C C . ASP A 1 250 ? -1.850 1.592 -0.539 1.00 76.06 250 ASP A C 1
ATOM 2054 O O . ASP A 1 250 ? -2.704 2.455 -0.756 1.00 76.06 250 ASP A O 1
ATOM 2058 N N . TYR A 1 251 ? -1.019 1.667 0.503 1.00 70.50 251 TYR A N 1
ATOM 2059 C CA . TYR A 1 251 ? -1.055 2.773 1.464 1.00 70.50 251 TYR A CA 1
ATOM 2060 C C . TYR A 1 251 ? -0.749 4.132 0.826 1.00 70.50 251 TYR A C 1
ATOM 2062 O O . TYR A 1 251 ? -1.228 5.144 1.326 1.00 70.50 251 TYR A O 1
ATOM 2070 N N . ARG A 1 252 ? 0.022 4.158 -0.270 1.00 66.50 252 ARG A N 1
ATOM 2071 C CA . ARG A 1 252 ? 0.420 5.375 -0.996 1.00 66.50 252 ARG A CA 1
ATOM 2072 C C . ARG A 1 252 ? -0.708 5.931 -1.854 1.00 66.50 252 ARG A C 1
ATOM 2074 O O . ARG A 1 252 ? -0.819 7.138 -2.002 1.00 66.50 252 ARG A O 1
ATOM 2081 N N . THR A 1 253 ? -1.549 5.057 -2.404 1.00 64.12 253 THR A N 1
ATOM 2082 C CA . THR A 1 253 ? -2.670 5.431 -3.285 1.00 64.12 253 THR A CA 1
ATOM 2083 C C . THR A 1 253 ? -4.024 5.432 -2.562 1.00 64.12 253 THR A C 1
ATOM 2085 O O . THR A 1 253 ? -5.053 5.727 -3.169 1.00 64.12 253 THR A O 1
ATOM 2088 N N . GLY A 1 254 ? -4.026 5.132 -1.259 1.00 68.75 254 GLY A N 1
ATOM 2089 C CA . GLY A 1 254 ? -5.172 5.230 -0.358 1.00 68.75 254 GLY A CA 1
ATOM 2090 C C . GLY A 1 254 ? -5.821 3.881 -0.040 1.00 68.75 254 GLY A C 1
ATOM 2091 O O . GLY A 1 254 ? -6.114 3.082 -0.932 1.00 68.75 254 GLY A O 1
ATOM 2092 N N . TYR A 1 255 ? -6.086 3.647 1.248 1.00 79.50 255 TYR A N 1
ATOM 2093 C CA . TYR A 1 255 ? -6.844 2.493 1.735 1.00 79.50 255 TYR A CA 1
ATOM 2094 C C . TYR A 1 255 ? -8.357 2.714 1.666 1.00 79.50 255 TYR A C 1
ATOM 2096 O O . TYR A 1 255 ? -8.847 3.835 1.539 1.00 79.50 255 TYR A O 1
ATOM 2104 N N . CYS A 1 256 ? -9.104 1.618 1.787 1.00 89.25 256 CYS A N 1
ATOM 2105 C CA . CYS A 1 256 ? -10.528 1.684 2.076 1.00 89.25 256 CYS A CA 1
ATOM 2106 C C . CYS A 1 256 ? -10.748 1.991 3.564 1.00 89.25 256 CYS A C 1
ATOM 2108 O O . CYS A 1 256 ? -10.072 1.420 4.419 1.00 89.25 256 CYS A O 1
ATOM 2110 N N . TYR A 1 257 ? -11.717 2.850 3.871 1.00 92.44 257 TYR A N 1
ATOM 2111 C CA . TYR A 1 257 ? -12.103 3.189 5.241 1.00 92.44 257 TYR A CA 1
ATOM 2112 C C . TYR A 1 257 ? -13.588 2.918 5.431 1.00 92.44 257 TYR A C 1
ATOM 2114 O O . TYR A 1 257 ? -14.407 3.489 4.711 1.00 92.44 257 TYR A O 1
ATOM 2122 N N . THR A 1 258 ? -13.942 2.060 6.385 1.00 94.75 258 THR A N 1
ATOM 2123 C CA . THR A 1 258 ? -15.331 1.684 6.666 1.00 94.75 258 THR A CA 1
ATOM 2124 C C . THR A 1 258 ? -15.834 2.309 7.959 1.00 94.75 258 THR A C 1
ATOM 2126 O O . THR A 1 258 ? -15.074 2.575 8.890 1.00 94.75 258 THR A O 1
ATOM 2129 N N . ALA A 1 259 ? -17.135 2.572 8.001 1.00 94.69 259 ALA A N 1
ATOM 2130 C CA . ALA A 1 259 ? -17.843 2.829 9.244 1.00 94.69 259 ALA A CA 1
ATOM 2131 C C . ALA A 1 259 ? -18.154 1.491 9.926 1.00 94.69 259 ALA A C 1
ATOM 2133 O O . ALA A 1 259 ? -18.527 0.539 9.247 1.00 94.69 259 ALA A O 1
ATOM 2134 N N . SER A 1 260 ? -18.031 1.417 11.252 1.00 91.38 260 SER A N 1
ATOM 2135 C CA . SER A 1 260 ? -18.186 0.162 12.003 1.00 91.38 260 SER A CA 1
ATOM 2136 C C . SER A 1 260 ? -19.641 -0.199 12.337 1.00 91.38 260 SER A C 1
ATOM 2138 O O . SER A 1 260 ? -19.947 -1.359 12.588 1.00 91.38 260 SER A O 1
ATOM 2140 N N . GLU A 1 261 ? -20.554 0.777 12.363 1.00 92.25 261 GLU A N 1
ATOM 2141 C CA . GLU A 1 261 ? -21.966 0.590 12.753 1.00 92.25 261 GLU A CA 1
ATOM 2142 C C . GLU A 1 261 ? -22.942 0.725 11.575 1.00 92.25 261 GLU A C 1
ATOM 2144 O O . GLU A 1 261 ? -24.142 0.494 11.727 1.00 92.25 261 GLU A O 1
ATOM 2149 N N . ALA A 1 262 ? -22.453 1.090 10.389 1.00 94.75 262 ALA A N 1
ATOM 2150 C CA . ALA A 1 262 ? -23.271 1.243 9.194 1.00 94.75 262 ALA A CA 1
ATOM 2151 C C . ALA A 1 262 ? -22.498 0.828 7.934 1.00 94.75 262 ALA A C 1
ATOM 2153 O O . ALA A 1 262 ? -21.301 1.095 7.859 1.00 94.75 262 ALA A O 1
ATOM 2154 N N . PRO A 1 263 ? -23.165 0.245 6.916 1.00 96.62 263 PRO A N 1
ATOM 2155 C CA . PRO A 1 263 ? -22.545 -0.118 5.644 1.00 96.62 263 PRO A CA 1
ATOM 2156 C C . PRO A 1 263 ? -22.205 1.129 4.822 1.00 96.62 263 PRO A C 1
ATOM 2158 O O . PRO A 1 263 ? -22.924 1.499 3.893 1.00 96.62 263 PRO A O 1
ATOM 2161 N N . VAL A 1 264 ? -21.110 1.787 5.198 1.00 98.00 264 VAL A N 1
ATOM 2162 C CA . VAL A 1 264 ? -20.555 2.969 4.542 1.00 98.00 264 VAL A CA 1
ATOM 2163 C C . VAL A 1 264 ? -19.050 2.783 4.394 1.00 98.00 264 VAL A C 1
ATOM 2165 O O . VAL A 1 264 ? -18.370 2.409 5.348 1.00 98.00 264 VAL A O 1
ATOM 2168 N N . ILE A 1 265 ? -18.536 3.052 3.196 1.00 97.62 265 ILE A N 1
ATOM 2169 C CA . ILE A 1 265 ? -17.123 2.899 2.847 1.00 97.62 265 ILE A CA 1
ATOM 2170 C C . ILE A 1 265 ? -16.642 4.096 2.028 1.00 97.62 265 ILE A C 1
ATOM 2172 O O . ILE A 1 265 ? -17.330 4.563 1.119 1.00 97.62 265 ILE A O 1
ATOM 2176 N N . VAL A 1 266 ? -15.441 4.571 2.330 1.00 97.19 266 VAL A N 1
ATOM 2177 C CA . VAL A 1 266 ? -14.651 5.438 1.454 1.00 97.19 266 VAL A CA 1
ATOM 2178 C C . VAL A 1 266 ? -13.598 4.580 0.774 1.00 97.19 266 VAL A C 1
ATOM 2180 O O . VAL A 1 266 ? -12.946 3.773 1.434 1.00 97.19 266 VAL A O 1
ATOM 2183 N N . TYR A 1 267 ? -13.437 4.733 -0.535 1.00 95.94 267 TYR A N 1
ATOM 2184 C CA . TYR A 1 267 ? -12.433 4.003 -1.305 1.00 95.94 267 TYR A CA 1
ATOM 2185 C C . TYR A 1 267 ? -11.824 4.879 -2.396 1.00 95.94 267 TYR A C 1
ATOM 2187 O O . TYR A 1 267 ? -12.401 5.889 -2.801 1.00 95.94 267 TYR A O 1
ATOM 2195 N N . PHE A 1 268 ? -10.663 4.460 -2.892 1.00 93.75 268 PHE A N 1
ATOM 2196 C CA . PHE A 1 268 ? -9.926 5.156 -3.938 1.00 93.75 268 PHE A CA 1
ATOM 2197 C C . PHE A 1 268 ? -9.897 4.293 -5.194 1.00 93.75 268 PHE A C 1
ATOM 2199 O O . PHE A 1 268 ? -9.492 3.133 -5.149 1.00 93.75 268 PHE A O 1
ATOM 2206 N N . GLU A 1 269 ? -10.371 4.837 -6.307 1.00 92.44 269 GLU A N 1
ATOM 2207 C CA . GLU A 1 269 ? -10.225 4.232 -7.629 1.00 92.44 269 GLU A CA 1
ATOM 2208 C C . GLU A 1 269 ? -8.918 4.719 -8.255 1.00 92.44 269 GLU A C 1
ATOM 2210 O O . GLU A 1 269 ? -8.662 5.923 -8.294 1.00 92.44 269 GLU A O 1
ATOM 2215 N N . LEU A 1 270 ? -8.110 3.787 -8.756 1.00 88.62 270 LEU A N 1
ATOM 2216 C CA . LEU A 1 270 ? -6.918 4.096 -9.540 1.00 88.62 270 LEU A CA 1
ATOM 2217 C C . LEU A 1 270 ? -7.347 4.494 -10.960 1.00 88.62 270 LEU A C 1
ATOM 2219 O O . LEU A 1 270 ? -7.960 3.696 -11.678 1.00 88.62 270 LEU A O 1
ATOM 2223 N N . VAL A 1 271 ? -7.023 5.722 -11.369 1.00 85.31 271 VAL A N 1
ATOM 2224 C CA . VAL A 1 271 ? -7.381 6.261 -12.685 1.00 85.31 271 VAL A CA 1
ATOM 2225 C C . VAL A 1 271 ? -6.369 5.804 -13.731 1.00 85.31 271 VAL A C 1
ATOM 2227 O O . VAL A 1 271 ? -5.169 6.025 -13.603 1.00 85.31 271 VAL A O 1
ATOM 2230 N N . GLY A 1 272 ? -6.869 5.209 -14.815 1.00 76.62 272 GLY A N 1
ATOM 2231 C CA . GLY A 1 272 ? -6.058 4.750 -15.943 1.00 76.62 272 GLY A CA 1
ATOM 2232 C C . GLY A 1 272 ? -6.095 3.237 -16.130 1.00 76.62 272 GLY A C 1
ATOM 2233 O O . GLY A 1 272 ? -6.891 2.528 -15.513 1.00 76.62 272 GLY A O 1
ATOM 2234 N N . ASP A 1 273 ? -5.253 2.743 -17.036 1.00 68.00 273 ASP A N 1
ATOM 2235 C CA . ASP A 1 273 ? -5.124 1.309 -17.278 1.00 68.00 273 ASP A CA 1
ATOM 2236 C C . ASP A 1 273 ? -4.441 0.628 -16.085 1.00 68.00 273 ASP A C 1
ATOM 2238 O O . ASP A 1 273 ? -3.526 1.184 -15.483 1.00 68.00 273 ASP A O 1
ATOM 2242 N N . ALA A 1 274 ? -4.814 -0.626 -15.803 1.00 60.62 274 ALA A N 1
ATOM 2243 C CA . ALA A 1 274 ? -4.177 -1.463 -14.776 1.00 60.62 274 ALA A CA 1
ATOM 2244 C C . ALA A 1 274 ? -2.646 -1.590 -14.943 1.00 60.62 274 ALA A C 1
ATOM 2246 O O . ALA A 1 274 ? -1.942 -1.951 -14.002 1.00 60.62 274 ALA A O 1
ATOM 2247 N N . VAL A 1 275 ? -2.145 -1.338 -16.159 1.00 64.69 275 VAL A N 1
ATOM 2248 C CA . VAL A 1 275 ? -0.725 -1.336 -16.524 1.00 64.69 275 VAL A CA 1
ATOM 2249 C C . VAL A 1 275 ? -0.492 -0.198 -17.527 1.00 64.69 275 VAL A C 1
ATOM 2251 O O . VAL A 1 275 ? -0.547 -0.423 -18.737 1.00 64.69 275 VAL A O 1
ATOM 2254 N N . PRO A 1 276 ? -0.255 1.038 -17.067 1.00 64.31 276 PRO A N 1
ATOM 2255 C CA . PRO A 1 276 ? -0.179 2.196 -17.956 1.00 64.31 276 PRO A CA 1
ATOM 2256 C C . PRO A 1 276 ? 1.196 2.352 -18.631 1.00 64.31 276 PRO A C 1
ATOM 2258 O O . PRO A 1 276 ? 1.400 3.270 -19.427 1.00 64.31 276 PRO A O 1
ATOM 2261 N N . VAL A 1 277 ? 2.167 1.486 -18.315 1.00 78.56 277 VAL A N 1
ATOM 2262 C CA . VAL A 1 277 ? 3.564 1.701 -18.700 1.00 78.56 277 VAL A CA 1
ATOM 2263 C C . VAL A 1 277 ? 3.837 1.381 -20.171 1.00 78.56 277 VAL A C 1
ATOM 2265 O O . VAL A 1 277 ? 3.509 0.309 -20.681 1.00 78.56 277 VAL A O 1
ATOM 2268 N N . LYS A 1 278 ? 4.511 2.317 -20.847 1.00 87.12 278 LYS A N 1
ATOM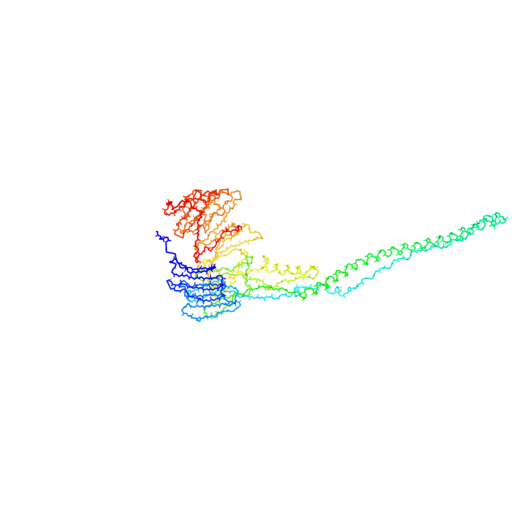 2269 C CA . LYS A 1 278 ? 5.174 2.090 -22.133 1.00 87.12 278 LYS A CA 1
ATOM 2270 C C . LYS A 1 278 ? 6.580 2.665 -22.100 1.00 87.12 278 LYS A C 1
ATOM 2272 O O . LYS A 1 278 ? 6.744 3.855 -21.850 1.00 87.12 278 LYS A O 1
ATOM 2277 N N . VAL A 1 279 ? 7.572 1.838 -22.408 1.00 93.00 279 VAL A N 1
ATOM 2278 C CA . VAL A 1 279 ? 8.985 2.242 -22.492 1.00 93.00 279 VAL A CA 1
ATOM 2279 C C . VAL A 1 279 ? 9.501 2.089 -23.918 1.00 93.00 279 VAL A C 1
ATOM 2281 O O . VAL A 1 279 ? 9.022 1.232 -24.665 1.00 93.00 279 VAL A O 1
ATOM 2284 N N . LYS A 1 280 ? 10.464 2.916 -24.334 1.00 96.25 280 LYS A N 1
ATOM 2285 C CA . LYS A 1 280 ? 11.095 2.770 -25.655 1.00 96.25 280 LYS A CA 1
ATOM 2286 C C . LYS A 1 280 ? 12.286 1.823 -25.597 1.00 96.25 280 LYS A C 1
ATOM 2288 O O . LYS A 1 280 ? 13.021 1.815 -24.614 1.00 96.25 280 LYS A O 1
ATOM 2293 N N . MET A 1 281 ? 12.530 1.086 -26.681 1.00 96.38 281 MET A N 1
ATOM 2294 C CA . MET A 1 281 ? 13.720 0.237 -26.820 1.00 96.38 281 MET A CA 1
ATOM 2295 C C . MET A 1 281 ? 15.017 1.047 -26.679 1.00 96.38 281 MET A C 1
ATOM 2297 O O . MET A 1 281 ? 15.998 0.553 -26.136 1.00 96.38 281 MET A O 1
ATOM 2301 N N . SER A 1 282 ? 15.024 2.300 -27.136 1.00 95.31 282 SER A N 1
ATOM 2302 C CA . SER A 1 282 ? 16.165 3.211 -26.989 1.00 95.31 282 SER A CA 1
ATOM 2303 C C . SER A 1 282 ? 16.456 3.677 -25.553 1.00 95.31 282 SER A C 1
ATOM 2305 O O . SER A 1 282 ? 17.552 4.173 -25.298 1.00 95.31 282 SER A O 1
ATOM 2307 N N . GLU A 1 283 ? 15.511 3.521 -24.622 1.00 95.56 283 GLU A N 1
ATOM 2308 C CA . GLU A 1 283 ? 15.612 3.989 -23.229 1.00 95.56 283 GLU A CA 1
ATOM 2309 C C . GLU A 1 283 ? 15.985 2.863 -22.251 1.00 95.56 283 GLU A C 1
ATOM 2311 O O . GLU A 1 283 ? 16.237 3.125 -21.077 1.00 95.56 283 GLU A O 1
ATOM 2316 N N . ILE A 1 284 ? 16.044 1.617 -22.730 1.00 96.19 284 ILE A N 1
ATOM 2317 C CA . ILE A 1 284 ? 16.304 0.431 -21.912 1.00 96.19 284 ILE A CA 1
ATOM 2318 C C . ILE A 1 284 ? 17.584 -0.282 -22.346 1.00 96.19 284 ILE A C 1
ATOM 2320 O O . ILE A 1 284 ? 17.973 -0.301 -23.513 1.00 96.19 284 ILE A O 1
ATOM 2324 N N . SER A 1 285 ? 18.235 -0.909 -21.376 1.00 93.56 285 SER A N 1
ATOM 2325 C CA . SER A 1 285 ? 19.459 -1.694 -21.544 1.00 93.56 285 SER A CA 1
ATOM 2326 C C . SER A 1 285 ? 19.271 -3.160 -21.155 1.00 93.56 285 SER A C 1
ATOM 2328 O O . SER A 1 285 ? 20.061 -4.018 -21.549 1.00 93.56 285 SER A O 1
ATOM 2330 N N . SER A 1 286 ? 18.221 -3.461 -20.387 1.00 95.19 286 SER A N 1
ATOM 2331 C CA . SER A 1 286 ? 17.947 -4.793 -19.869 1.00 95.19 286 SER A CA 1
ATOM 2332 C C . SER A 1 286 ? 16.460 -5.014 -19.587 1.00 95.19 286 SER A C 1
ATOM 2334 O O . SER A 1 286 ? 15.657 -4.084 -19.547 1.00 95.19 286 SER A O 1
ATOM 2336 N N . VAL A 1 287 ? 16.094 -6.268 -19.314 1.00 95.19 287 VAL A N 1
ATOM 2337 C CA . VAL A 1 287 ? 14.751 -6.613 -18.823 1.00 95.19 287 VAL A CA 1
ATOM 2338 C C . VAL A 1 287 ? 14.439 -5.977 -17.461 1.00 95.19 287 VAL A C 1
ATOM 2340 O O . VAL A 1 287 ? 13.269 -5.767 -17.158 1.00 95.19 287 VAL A O 1
ATOM 2343 N N . TYR A 1 288 ? 15.457 -5.643 -16.657 1.00 94.50 288 TYR A N 1
ATOM 2344 C CA . TYR A 1 288 ? 15.267 -5.005 -15.351 1.00 94.50 288 TYR A CA 1
ATOM 2345 C C . TYR A 1 288 ? 14.741 -3.577 -15.475 1.00 94.50 288 TYR A C 1
ATOM 2347 O O . TYR A 1 288 ? 13.963 -3.155 -14.628 1.00 94.50 288 TYR A O 1
ATOM 2355 N N . ASP A 1 289 ? 15.101 -2.861 -16.542 1.00 94.69 289 ASP A N 1
ATOM 2356 C CA . ASP A 1 289 ? 14.598 -1.503 -16.777 1.00 94.69 289 ASP A CA 1
ATOM 2357 C C . ASP A 1 289 ? 13.082 -1.530 -17.028 1.00 94.69 289 ASP A C 1
ATOM 2359 O O . ASP A 1 289 ? 12.336 -0.700 -16.513 1.00 94.69 289 ASP A O 1
ATOM 2363 N N . VAL A 1 290 ? 12.607 -2.554 -17.747 1.00 93.94 290 VAL A N 1
ATOM 2364 C CA . VAL A 1 290 ? 11.173 -2.792 -17.974 1.00 93.94 290 VAL A CA 1
ATOM 2365 C C . VAL A 1 290 ? 10.473 -3.219 -16.685 1.00 93.94 290 VAL A C 1
ATOM 2367 O O . VAL A 1 290 ? 9.396 -2.720 -16.375 1.00 93.94 290 VAL A O 1
ATOM 2370 N N . GLU A 1 291 ? 11.085 -4.108 -15.902 1.00 91.12 291 GLU A N 1
ATOM 2371 C CA . GLU A 1 291 ? 10.537 -4.546 -14.612 1.00 91.12 291 GLU A CA 1
ATOM 2372 C C . GLU A 1 291 ? 10.402 -3.384 -13.621 1.00 91.12 291 GLU A C 1
ATOM 2374 O O . GLU A 1 291 ? 9.374 -3.238 -12.956 1.00 91.12 291 GLU A O 1
ATOM 2379 N N . TYR A 1 292 ? 11.407 -2.511 -13.569 1.00 89.81 292 TYR A N 1
ATOM 2380 C CA . TYR A 1 292 ? 11.377 -1.302 -12.756 1.00 89.81 292 TYR A CA 1
ATOM 2381 C C . TYR A 1 292 ? 10.282 -0.336 -13.220 1.00 89.81 292 TYR A C 1
ATOM 2383 O O . TYR A 1 292 ? 9.559 0.227 -12.399 1.00 89.81 292 TYR A O 1
ATOM 2391 N N . ALA A 1 293 ? 10.102 -0.176 -14.532 1.00 88.88 293 ALA A N 1
ATOM 2392 C CA . ALA A 1 293 ? 9.050 0.673 -15.080 1.00 88.88 293 ALA A CA 1
ATOM 2393 C C . ALA A 1 293 ? 7.641 0.126 -14.768 1.00 88.88 293 ALA A C 1
ATOM 2395 O O . ALA A 1 293 ? 6.760 0.888 -14.381 1.00 88.88 293 ALA A O 1
ATOM 2396 N N . ILE A 1 294 ? 7.433 -1.196 -14.856 1.00 86.56 294 ILE A N 1
ATOM 2397 C CA . ILE A 1 294 ? 6.166 -1.836 -14.461 1.00 86.56 294 ILE A CA 1
ATOM 2398 C C . ILE A 1 294 ? 5.905 -1.609 -12.969 1.00 86.56 294 ILE A C 1
ATOM 2400 O O . ILE A 1 294 ? 4.852 -1.093 -12.606 1.00 86.56 294 ILE A O 1
ATOM 2404 N N . THR A 1 295 ? 6.865 -1.954 -12.109 1.00 80.88 295 THR A N 1
ATOM 2405 C CA . THR A 1 295 ? 6.679 -1.902 -10.648 1.00 80.88 295 THR A CA 1
ATOM 2406 C C . THR A 1 295 ? 6.505 -0.482 -10.114 1.00 80.88 295 THR A C 1
ATOM 2408 O O . THR A 1 295 ? 5.657 -0.269 -9.247 1.00 80.88 295 THR A O 1
ATOM 2411 N N . SER A 1 296 ? 7.245 0.495 -10.649 1.00 77.88 296 SER A N 1
ATOM 2412 C CA . SER A 1 296 ? 7.087 1.906 -10.281 1.00 77.88 296 SER A CA 1
ATOM 2413 C C . SER A 1 296 ? 5.731 2.462 -10.718 1.00 77.88 296 SER A C 1
ATOM 2415 O O . SER A 1 296 ? 5.087 3.140 -9.929 1.00 77.88 296 SER A O 1
ATOM 2417 N N . SER A 1 297 ? 5.236 2.096 -11.907 1.00 74.06 297 SER A N 1
ATOM 2418 C CA . SER A 1 297 ? 3.930 2.564 -12.400 1.00 74.06 297 SER A CA 1
ATOM 2419 C C . SER A 1 297 ? 2.722 2.044 -11.615 1.00 74.06 297 SER A C 1
ATOM 2421 O O . SER A 1 297 ? 1.664 2.660 -11.644 1.00 74.06 297 SER A O 1
ATOM 2423 N N . THR A 1 298 ? 2.858 0.910 -10.921 1.00 67.12 298 THR A N 1
ATOM 2424 C CA . THR A 1 298 ? 1.767 0.293 -10.148 1.00 67.12 298 THR A CA 1
ATOM 2425 C C . THR A 1 298 ? 1.741 0.701 -8.675 1.00 67.12 298 THR A C 1
ATOM 2427 O O . THR A 1 298 ? 0.845 0.279 -7.955 1.00 67.12 298 THR A O 1
ATOM 2430 N N . GLY A 1 299 ? 2.728 1.469 -8.205 1.00 61.62 299 GLY A N 1
ATOM 2431 C CA . GLY A 1 299 ? 2.852 1.834 -6.791 1.00 61.62 299 GLY A CA 1
ATOM 2432 C C . GLY A 1 299 ? 3.501 3.194 -6.546 1.00 61.62 299 GLY A C 1
ATOM 2433 O O . GLY A 1 299 ? 4.058 3.400 -5.474 1.00 61.62 299 GLY A O 1
ATOM 2434 N N . SER A 1 300 ? 3.524 4.100 -7.522 1.00 64.06 300 SER A N 1
ATOM 2435 C CA . SER A 1 300 ? 4.008 5.466 -7.301 1.00 64.06 300 SER A CA 1
ATOM 2436 C C . SER A 1 300 ? 2.910 6.357 -6.717 1.00 64.06 300 SER A C 1
ATOM 2438 O O . SER A 1 300 ? 1.724 6.141 -6.955 1.00 64.06 300 SER A O 1
ATOM 2440 N N . GLU A 1 301 ? 3.325 7.394 -5.988 1.00 61.94 301 GLU A N 1
ATOM 2441 C CA . GLU A 1 301 ? 2.452 8.500 -5.554 1.00 61.94 301 GLU A CA 1
ATOM 2442 C C . GLU A 1 301 ? 1.870 9.276 -6.753 1.00 61.94 301 GLU A C 1
ATOM 2444 O O . GLU A 1 301 ? 0.844 9.933 -6.633 1.00 61.94 301 GLU A O 1
ATOM 2449 N N . ASP A 1 302 ? 2.483 9.140 -7.935 1.00 65.38 302 ASP A N 1
ATOM 2450 C CA . ASP A 1 302 ? 2.040 9.782 -9.177 1.00 65.38 302 ASP A CA 1
ATOM 2451 C C . ASP A 1 302 ? 0.800 9.129 -9.813 1.00 65.38 302 ASP A C 1
ATOM 2453 O O . ASP A 1 302 ? 0.291 9.631 -10.821 1.00 65.38 302 ASP A O 1
ATOM 2457 N N . VAL A 1 303 ? 0.331 7.985 -9.300 1.00 75.69 303 VAL A N 1
ATOM 2458 C CA . VAL A 1 303 ? -0.889 7.361 -9.823 1.00 75.69 303 VAL A CA 1
ATOM 2459 C C . VAL A 1 303 ? -2.082 8.213 -9.407 1.00 75.69 303 VAL A C 1
ATOM 2461 O O . VAL A 1 303 ? -2.422 8.299 -8.230 1.00 75.69 303 VAL A O 1
ATOM 2464 N N . GLU A 1 304 ? -2.739 8.829 -10.390 1.00 83.69 304 GLU A N 1
ATOM 2465 C CA . GLU A 1 304 ? -3.948 9.611 -10.149 1.00 83.69 304 GLU A CA 1
ATOM 2466 C C . GLU A 1 304 ? -5.027 8.715 -9.532 1.00 83.69 304 GLU A C 1
ATOM 2468 O O . GLU A 1 304 ? -5.382 7.664 -10.076 1.00 83.69 304 GLU A O 1
ATOM 2473 N N . THR A 1 305 ? -5.570 9.141 -8.394 1.00 88.12 305 THR A N 1
ATOM 2474 C CA . THR A 1 305 ? -6.669 8.450 -7.726 1.00 88.12 305 THR A CA 1
ATOM 2475 C C . THR A 1 305 ? -7.883 9.347 -7.583 1.00 88.12 305 THR A C 1
ATOM 2477 O O . THR A 1 305 ? -7.798 10.575 -7.510 1.00 88.12 305 THR A O 1
ATOM 2480 N N . LYS A 1 306 ? -9.050 8.711 -7.544 1.00 92.06 306 LYS A N 1
ATOM 2481 C CA . LYS A 1 306 ? -10.326 9.366 -7.272 1.00 92.06 306 LYS A CA 1
ATOM 2482 C C . LYS A 1 306 ? -10.942 8.781 -6.025 1.00 92.06 306 LYS A C 1
ATOM 2484 O O . LYS A 1 306 ? -11.163 7.574 -5.951 1.00 92.06 306 LYS A O 1
ATOM 2489 N N . MET A 1 307 ? -11.265 9.641 -5.066 1.00 95.06 307 MET A N 1
ATOM 2490 C CA . MET A 1 307 ? -12.014 9.226 -3.888 1.00 95.06 307 MET A CA 1
ATOM 2491 C C . MET A 1 307 ? -13.499 9.065 -4.219 1.00 95.06 307 MET A C 1
ATOM 2493 O O . MET A 1 307 ? -14.127 9.954 -4.801 1.00 95.06 307 MET A O 1
ATOM 2497 N N . TYR A 1 308 ? -14.073 7.963 -3.756 1.00 97.44 308 TYR A N 1
ATOM 2498 C CA . TYR A 1 308 ? -15.499 7.678 -3.779 1.00 97.44 308 TYR A CA 1
ATOM 2499 C C . TYR A 1 308 ? -16.005 7.405 -2.370 1.00 97.44 308 TYR A C 1
ATOM 2501 O O . TYR A 1 308 ? -15.289 6.872 -1.523 1.00 97.44 308 TYR A O 1
ATOM 2509 N N . VAL A 1 309 ? -17.278 7.720 -2.153 1.00 98.06 309 VAL A N 1
ATOM 2510 C CA . VAL A 1 309 ? -18.020 7.313 -0.960 1.00 98.06 309 VAL A CA 1
ATOM 2511 C C . VAL A 1 309 ? -19.154 6.406 -1.403 1.00 98.06 309 VAL A C 1
ATOM 2513 O O . VAL A 1 309 ? -19.860 6.720 -2.363 1.00 98.06 309 VAL A O 1
ATOM 2516 N N . ALA A 1 310 ? -19.341 5.288 -0.709 1.00 98.38 310 ALA A N 1
ATOM 2517 C CA . ALA A 1 310 ? -20.480 4.412 -0.906 1.00 98.38 310 ALA A CA 1
ATOM 2518 C C . ALA A 1 310 ? -21.260 4.195 0.389 1.00 98.38 310 ALA A C 1
ATOM 2520 O O . ALA A 1 310 ? -20.676 3.994 1.449 1.00 98.38 310 ALA A O 1
ATOM 2521 N N . SER A 1 311 ? -22.587 4.210 0.279 1.00 97.75 311 SER A N 1
ATOM 2522 C CA . SER A 1 311 ? -23.519 3.743 1.305 1.00 97.75 311 SER A CA 1
ATOM 2523 C C . SER A 1 311 ? -24.281 2.564 0.716 1.00 97.75 311 SER A C 1
ATOM 2525 O O . SER A 1 311 ? -25.013 2.713 -0.265 1.00 97.75 311 SER A O 1
ATOM 2527 N N . GLU A 1 312 ? -24.067 1.377 1.276 1.00 96.81 312 GLU A N 1
ATOM 2528 C CA . GLU A 1 312 ? -24.458 0.110 0.660 1.00 96.81 312 GLU A CA 1
ATOM 2529 C C . GLU A 1 312 ? -23.969 0.019 -0.802 1.00 96.81 312 GLU A C 1
ATOM 2531 O O . GLU A 1 312 ? -22.767 0.098 -1.062 1.00 96.81 312 GLU A O 1
ATOM 2536 N N . ALA A 1 313 ? -24.897 -0.131 -1.753 1.00 97.25 313 ALA A N 1
ATOM 2537 C CA . ALA A 1 313 ? -24.631 -0.224 -3.186 1.00 97.25 313 ALA A CA 1
ATOM 2538 C C . ALA A 1 313 ? -24.544 1.139 -3.902 1.00 97.25 313 ALA A C 1
ATOM 2540 O O . ALA A 1 313 ? -24.156 1.192 -5.069 1.00 97.25 313 ALA A O 1
ATOM 2541 N N . ALA A 1 314 ? -24.958 2.233 -3.257 1.00 97.88 314 ALA A N 1
ATOM 2542 C CA . ALA A 1 314 ? -24.929 3.561 -3.859 1.00 97.88 314 ALA A CA 1
ATOM 2543 C C . ALA A 1 314 ? -23.536 4.165 -3.677 1.00 97.88 314 ALA A C 1
ATOM 2545 O O . ALA A 1 314 ? -23.132 4.388 -2.543 1.00 97.88 314 ALA A O 1
ATOM 2546 N N . ALA A 1 315 ? -22.826 4.446 -4.772 1.00 98.00 315 ALA A N 1
ATOM 2547 C CA . ALA A 1 315 ? -21.476 5.008 -4.757 1.00 98.00 315 ALA A CA 1
ATOM 2548 C C . ALA A 1 315 ? -21.373 6.244 -5.658 1.00 98.00 315 ALA A C 1
ATOM 2550 O O . ALA A 1 315 ? -21.909 6.241 -6.770 1.00 98.00 315 ALA A O 1
ATOM 2551 N N . ASN A 1 316 ? -20.693 7.299 -5.197 1.00 98.00 316 ASN A N 1
ATOM 2552 C CA . ASN A 1 316 ? -20.435 8.503 -5.993 1.00 98.00 316 ASN A CA 1
ATOM 2553 C C . ASN A 1 316 ? -19.025 9.053 -5.731 1.00 98.00 316 ASN A C 1
ATOM 2555 O O . ASN A 1 316 ? -18.500 8.950 -4.622 1.00 98.00 316 ASN A O 1
ATOM 2559 N N . GLU A 1 317 ? -18.434 9.664 -6.761 1.00 97.06 317 GLU A N 1
ATOM 2560 C CA . GLU A 1 317 ? -17.153 10.374 -6.661 1.00 97.06 317 GLU A CA 1
ATOM 2561 C C . GLU A 1 317 ? -17.305 11.576 -5.717 1.00 97.06 317 GLU A C 1
ATOM 2563 O O . GLU A 1 317 ? -18.242 12.371 -5.850 1.00 97.06 317 GLU A O 1
ATOM 2568 N N . ALA A 1 318 ? -16.377 11.725 -4.773 1.00 94.62 318 ALA A N 1
ATOM 2569 C CA . ALA A 1 318 ? -16.388 12.808 -3.794 1.00 94.62 318 ALA A CA 1
ATOM 2570 C C . ALA A 1 318 ? -15.917 14.152 -4.378 1.00 94.62 318 ALA A C 1
ATOM 2572 O O . ALA A 1 318 ? -16.246 15.198 -3.836 1.00 94.62 318 ALA A O 1
ATOM 2573 N N . ASN A 1 319 ? -15.194 14.141 -5.506 1.00 92.44 319 ASN A N 1
ATOM 2574 C CA . ASN A 1 319 ? -14.672 15.331 -6.198 1.00 92.44 319 ASN A CA 1
ATOM 2575 C C . ASN A 1 319 ? -13.773 16.240 -5.327 1.00 92.44 319 ASN A C 1
ATOM 2577 O O . ASN A 1 319 ? -13.686 17.445 -5.572 1.00 92.44 319 ASN A O 1
ATOM 2581 N N . ILE A 1 320 ? -13.074 15.668 -4.341 1.00 90.50 320 ILE A N 1
ATOM 2582 C CA . ILE A 1 320 ? -12.097 16.373 -3.499 1.00 90.50 320 ILE A CA 1
ATOM 2583 C C . ILE A 1 320 ? -10.705 16.229 -4.123 1.00 90.50 320 ILE A C 1
ATOM 2585 O O . ILE A 1 320 ? -10.278 15.123 -4.449 1.00 90.50 320 ILE A O 1
ATOM 2589 N N . LYS A 1 321 ? -10.001 17.352 -4.298 1.00 88.00 321 LYS A N 1
ATOM 2590 C CA . LYS A 1 321 ? -8.622 17.387 -4.807 1.00 88.00 321 LYS A CA 1
ATOM 2591 C C . LYS A 1 321 ? -7.627 17.493 -3.657 1.00 88.00 321 LYS A C 1
ATOM 2593 O O . LYS A 1 321 ? -7.947 18.107 -2.647 1.00 88.00 321 LYS A O 1
ATOM 2598 N N . GLY A 1 322 ? -6.433 16.933 -3.849 1.00 86.88 322 GLY A N 1
ATOM 2599 C CA . GLY A 1 322 ? -5.341 17.035 -2.874 1.00 86.88 322 GLY A CA 1
ATOM 2600 C C . GLY A 1 322 ? -5.626 16.308 -1.562 1.00 86.88 322 GLY A C 1
ATOM 2601 O O . GLY A 1 322 ? -5.076 16.681 -0.534 1.00 86.88 322 GLY A O 1
ATOM 2602 N N . ILE A 1 323 ? -6.522 15.316 -1.570 1.00 88.94 323 ILE A N 1
ATOM 2603 C CA . ILE A 1 323 ? -6.842 14.564 -0.361 1.00 88.94 323 ILE A CA 1
ATOM 2604 C C . ILE A 1 323 ? -5.623 13.782 0.119 1.00 88.94 323 ILE A C 1
ATOM 2606 O O . ILE A 1 323 ? -4.982 13.083 -0.662 1.00 88.94 323 ILE A O 1
ATOM 2610 N N . TYR A 1 324 ? -5.336 13.893 1.410 1.00 86.44 324 TYR A N 1
ATOM 2611 C CA . TYR A 1 324 ? -4.216 13.207 2.039 1.00 86.44 324 TYR A CA 1
ATOM 2612 C C . TYR A 1 324 ? -4.687 12.116 3.000 1.00 86.44 324 TYR A C 1
ATOM 2614 O O . TYR A 1 324 ? -4.293 10.957 2.890 1.00 86.44 324 TYR A O 1
ATOM 2622 N N . ASN A 1 325 ? -5.584 12.463 3.923 1.00 89.19 325 ASN A N 1
ATOM 2623 C CA . ASN A 1 325 ? -6.102 11.534 4.919 1.00 89.19 325 ASN A CA 1
ATOM 2624 C C . ASN A 1 325 ? -7.623 11.676 5.033 1.00 89.19 325 ASN A C 1
ATOM 2626 O O . ASN A 1 325 ? -8.171 12.755 4.818 1.00 89.19 325 ASN A O 1
ATOM 2630 N N . CYS A 1 326 ? -8.325 10.590 5.357 1.00 92.69 326 CYS A N 1
ATOM 2631 C CA . CYS A 1 326 ? -9.762 10.623 5.611 1.00 92.69 326 CYS A CA 1
ATOM 2632 C C . CYS A 1 326 ? -10.220 9.499 6.547 1.00 92.69 326 CYS A C 1
ATOM 2634 O O . CYS A 1 326 ? -9.617 8.425 6.586 1.00 92.69 326 CYS A O 1
ATOM 2636 N N . ARG A 1 327 ? -11.284 9.738 7.318 1.00 93.25 327 ARG A N 1
ATOM 2637 C CA . ARG A 1 327 ? -11.894 8.757 8.230 1.00 93.25 327 ARG A CA 1
ATOM 2638 C C . ARG A 1 327 ? -13.397 9.005 8.369 1.00 93.25 327 ARG A C 1
ATOM 2640 O O . ARG A 1 327 ? -13.842 10.152 8.411 1.00 93.25 327 ARG A O 1
ATOM 2647 N N . LEU A 1 328 ? -14.166 7.924 8.474 1.00 93.69 328 LEU A N 1
ATOM 2648 C CA . LEU A 1 328 ? -15.598 7.959 8.777 1.00 93.69 328 LEU A CA 1
ATOM 2649 C C . LEU A 1 328 ? -15.834 7.885 10.290 1.00 93.69 328 LEU A C 1
ATOM 2651 O O . LEU A 1 328 ? -15.095 7.210 11.006 1.00 93.69 328 LEU A O 1
ATOM 2655 N N . THR A 1 329 ? -16.904 8.519 10.767 1.00 94.25 329 THR A N 1
ATOM 2656 C CA . THR A 1 329 ? -17.469 8.212 12.089 1.00 94.25 329 THR A CA 1
ATOM 2657 C C . THR A 1 329 ? -18.019 6.785 12.126 1.00 94.25 329 THR A C 1
ATOM 2659 O O . THR A 1 329 ? -18.376 6.220 11.090 1.00 94.25 329 THR A O 1
ATOM 2662 N N . LYS A 1 330 ? -18.141 6.203 13.328 1.00 92.69 330 LYS A N 1
ATOM 2663 C CA . LYS A 1 330 ? -18.664 4.835 13.527 1.00 92.69 330 LYS A CA 1
ATOM 2664 C C . LYS A 1 330 ? -20.018 4.617 12.844 1.00 92.69 330 LYS A C 1
ATOM 2666 O O . LYS A 1 330 ? -20.234 3.576 12.235 1.00 92.69 330 LYS A O 1
ATOM 2671 N N . ASP A 1 331 ? -20.892 5.622 12.888 1.00 94.12 331 ASP A N 1
ATOM 2672 C CA . ASP A 1 331 ? -22.229 5.596 12.285 1.00 94.12 331 ASP A CA 1
ATOM 2673 C C . ASP A 1 331 ? -22.257 5.883 10.771 1.00 94.12 331 ASP A C 1
ATOM 2675 O O . ASP A 1 331 ? -23.325 5.852 10.155 1.00 94.12 331 ASP A O 1
ATOM 2679 N N . GLY A 1 332 ? -21.102 6.201 10.178 1.00 94.56 332 GLY A N 1
ATOM 2680 C CA . GLY A 1 332 ? -20.931 6.483 8.756 1.00 94.56 332 GLY A CA 1
ATOM 2681 C C . GLY A 1 332 ? -21.587 7.770 8.263 1.00 94.56 332 GLY A C 1
ATOM 2682 O O . GLY A 1 332 ? -21.693 7.944 7.052 1.00 94.56 332 GLY A O 1
ATOM 2683 N N . LYS A 1 333 ? -22.043 8.664 9.153 1.00 96.44 333 LYS A N 1
ATOM 2684 C CA . LYS A 1 333 ? -22.741 9.901 8.759 1.00 96.44 333 LYS A CA 1
ATOM 2685 C C . LYS A 1 333 ? -21.823 11.099 8.550 1.00 96.44 333 LYS A C 1
ATOM 2687 O O . LYS A 1 333 ? -22.252 12.066 7.924 1.00 96.44 333 LYS A O 1
ATOM 2692 N N . THR A 1 334 ? -20.594 11.059 9.060 1.00 96.38 334 THR A N 1
ATOM 2693 C CA . THR A 1 334 ? -19.629 12.155 8.915 1.00 96.38 334 THR A CA 1
ATOM 2694 C C . THR A 1 334 ? -18.311 11.626 8.371 1.00 96.38 334 THR A C 1
ATOM 2696 O O . THR A 1 334 ? -17.771 10.641 8.874 1.00 96.38 334 THR A O 1
ATOM 2699 N N . LEU A 1 335 ? -17.790 12.301 7.350 1.00 96.25 335 LEU A N 1
ATOM 2700 C CA . LEU A 1 335 ? -16.449 12.100 6.816 1.00 96.25 335 LEU A CA 1
ATOM 2701 C C . LEU A 1 335 ? -15.564 13.256 7.270 1.00 96.25 335 LEU A C 1
ATOM 2703 O O . LEU A 1 335 ? -15.861 14.402 6.946 1.00 96.25 335 LEU A O 1
ATOM 2707 N N . TYR A 1 336 ? -14.471 12.952 7.960 1.00 95.81 336 TYR A N 1
ATOM 2708 C CA . TYR A 1 336 ? -13.375 13.891 8.192 1.00 95.81 336 TYR A CA 1
ATOM 2709 C C . TYR A 1 336 ? -12.287 13.638 7.157 1.00 95.81 336 TYR A C 1
ATOM 2711 O O . TYR A 1 336 ? -11.994 12.480 6.850 1.00 95.81 336 TYR A O 1
ATOM 2719 N N . TYR A 1 337 ? -11.698 14.695 6.609 1.00 94.94 337 TYR A N 1
ATOM 2720 C CA . TYR A 1 337 ? -10.627 14.578 5.624 1.00 94.94 337 TYR A CA 1
ATOM 2721 C C . TYR A 1 337 ? -9.681 15.772 5.669 1.00 94.94 337 TYR A C 1
ATOM 2723 O O . TYR A 1 337 ? -10.086 16.885 6.001 1.00 94.94 337 TYR A O 1
ATOM 2731 N N . THR A 1 338 ? -8.425 15.530 5.314 1.00 94.19 338 THR A N 1
ATOM 2732 C CA . THR A 1 338 ? -7.408 16.565 5.154 1.00 94.19 338 THR A CA 1
ATOM 2733 C C . THR A 1 338 ? -7.020 16.721 3.696 1.00 94.19 338 THR A C 1
ATOM 2735 O O . THR A 1 338 ? -6.965 15.743 2.943 1.00 94.19 338 THR A O 1
ATOM 2738 N N . VAL A 1 339 ? -6.766 17.964 3.297 1.00 92.56 339 VAL A N 1
ATOM 2739 C CA . VAL A 1 339 ? -6.286 18.317 1.958 1.00 92.56 339 VAL A CA 1
ATOM 2740 C C . VAL A 1 339 ? -4.970 19.080 2.051 1.00 92.56 339 VAL A C 1
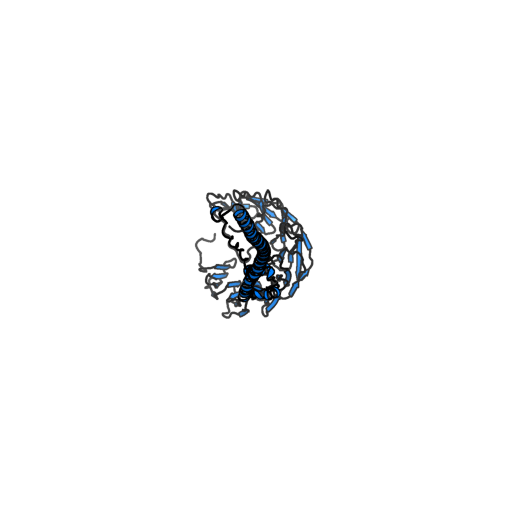ATOM 2742 O O . VAL A 1 339 ? -4.801 19.922 2.933 1.00 92.56 339 VAL A O 1
ATOM 2745 N N . SER A 1 340 ? -4.043 18.782 1.144 1.00 88.31 340 SER A N 1
ATOM 2746 C CA . SER A 1 340 ? -2.771 19.491 1.008 1.00 88.31 340 SER A CA 1
ATOM 2747 C C . SER A 1 340 ? -2.598 19.991 -0.426 1.00 88.31 340 SER A C 1
ATOM 2749 O O . SER A 1 340 ? -2.919 19.293 -1.388 1.00 88.31 340 SER A O 1
ATOM 2751 N N . ASP A 1 341 ? -2.097 21.219 -0.556 1.00 71.81 341 ASP A N 1
ATOM 2752 C CA . ASP A 1 341 ? -1.928 21.922 -1.833 1.00 71.81 341 ASP A CA 1
ATOM 2753 C C . ASP A 1 341 ? -0.500 21.781 -2.416 1.00 71.81 341 ASP A C 1
ATOM 2755 O O . ASP A 1 341 ? -0.189 22.416 -3.427 1.00 71.81 341 ASP A O 1
ATOM 2759 N N . GLY A 1 342 ? 0.386 20.991 -1.790 1.00 65.06 342 GLY A N 1
ATOM 2760 C CA . GLY A 1 342 ? 1.811 20.909 -2.143 1.00 65.06 342 GLY A CA 1
ATOM 2761 C C . GLY A 1 342 ? 2.380 19.492 -2.269 1.00 65.06 342 GLY A C 1
ATOM 2762 O O . GLY A 1 342 ? 1.825 18.534 -1.743 1.00 65.06 342 GLY A O 1
ATOM 2763 N N . ASP A 1 343 ? 3.533 19.389 -2.944 1.00 59.28 343 ASP A N 1
ATOM 2764 C CA . ASP A 1 343 ? 4.258 18.129 -3.202 1.00 59.28 343 ASP A CA 1
ATOM 2765 C C . ASP A 1 343 ? 4.923 17.532 -1.940 1.00 59.28 343 ASP A C 1
ATOM 2767 O O . ASP A 1 343 ? 5.343 16.378 -1.940 1.00 59.28 343 ASP A O 1
ATOM 2771 N N . SER A 1 344 ? 5.056 18.315 -0.863 1.00 62.38 344 SER A N 1
ATOM 2772 C CA . SER A 1 344 ? 5.577 17.868 0.433 1.00 62.38 344 SER A CA 1
ATOM 2773 C C . SER A 1 344 ? 4.593 18.221 1.535 1.00 62.38 344 SER A C 1
ATOM 2775 O O . SER A 1 344 ? 4.260 19.397 1.715 1.00 62.38 344 SER A O 1
ATOM 2777 N N . ILE A 1 345 ? 4.158 17.225 2.302 1.00 68.25 345 ILE A N 1
ATOM 2778 C CA . ILE A 1 345 ? 3.181 17.456 3.356 1.00 68.25 345 ILE A CA 1
ATOM 2779 C C . ILE A 1 345 ? 3.855 17.870 4.661 1.00 68.25 345 ILE A C 1
ATOM 2781 O O . ILE A 1 345 ? 4.169 17.055 5.515 1.00 68.25 345 ILE A O 1
ATOM 2785 N N . GLU A 1 346 ? 4.088 19.169 4.811 1.00 79.00 346 GLU A N 1
ATOM 2786 C CA . GLU A 1 346 ? 4.434 19.760 6.112 1.00 79.00 346 GLU A CA 1
ATOM 2787 C C . GLU A 1 346 ? 3.165 20.158 6.878 1.00 79.00 346 GLU A C 1
ATOM 2789 O O . GLU A 1 346 ? 3.124 20.094 8.109 1.00 79.00 346 GLU A O 1
ATOM 2794 N N . SER A 1 347 ? 2.100 20.504 6.145 1.00 86.06 347 SER A N 1
ATOM 2795 C CA . SER A 1 347 ? 0.797 20.811 6.715 1.00 86.06 347 SER A CA 1
ATOM 2796 C C . SER A 1 347 ? -0.379 20.475 5.786 1.00 86.06 347 SER A C 1
ATOM 2798 O O . SER A 1 347 ? -0.221 20.325 4.567 1.00 86.06 347 SER A O 1
ATOM 2800 N N . ALA A 1 348 ? -1.569 20.329 6.375 1.00 92.44 348 ALA A N 1
ATOM 2801 C CA . ALA A 1 348 ? -2.825 20.139 5.650 1.00 92.44 348 ALA A CA 1
ATOM 2802 C C . ALA A 1 348 ? -4.001 20.842 6.345 1.00 92.44 348 ALA A C 1
ATOM 2804 O O . ALA A 1 348 ? -3.998 21.029 7.563 1.00 92.44 348 ALA A O 1
ATOM 2805 N N . ASP A 1 349 ? -5.032 21.172 5.572 1.00 94.88 349 ASP A N 1
ATOM 2806 C CA . ASP A 1 349 ? -6.275 21.759 6.076 1.00 94.88 349 ASP A CA 1
ATOM 2807 C C . ASP A 1 349 ? -7.307 20.659 6.357 1.00 94.88 349 ASP A C 1
ATOM 2809 O O . ASP A 1 349 ? -7.487 19.749 5.545 1.00 94.88 349 ASP A O 1
ATOM 2813 N N . LEU A 1 350 ? -7.995 20.742 7.500 1.00 96.25 350 LEU A N 1
ATOM 2814 C CA . LEU A 1 350 ? -8.966 19.754 7.971 1.00 96.25 350 LEU A CA 1
ATOM 2815 C C . LEU A 1 350 ? -10.401 20.193 7.689 1.00 96.25 350 LEU A C 1
ATOM 2817 O O . LEU A 1 350 ? -10.835 21.281 8.073 1.00 96.25 350 LEU A O 1
ATOM 2821 N N . TYR A 1 351 ? -11.173 19.278 7.117 1.00 96.88 351 TYR A N 1
ATOM 2822 C CA . TYR A 1 351 ? -12.573 19.461 6.770 1.00 96.88 351 TYR A CA 1
ATOM 2823 C C . TYR A 1 351 ? -13.430 18.323 7.323 1.00 96.88 351 TYR A C 1
ATOM 2825 O O . TYR A 1 351 ? -12.950 17.223 7.615 1.00 96.88 351 TYR A O 1
ATOM 2833 N N . LYS A 1 352 ? -14.736 18.582 7.409 1.00 96.69 352 LYS A N 1
ATOM 2834 C CA . LYS A 1 352 ? -15.766 17.551 7.554 1.00 96.69 352 LYS A CA 1
ATOM 2835 C C . LYS A 1 352 ? -16.871 17.706 6.524 1.00 96.69 352 LYS A C 1
ATOM 2837 O O . LYS A 1 352 ? -17.184 18.824 6.121 1.00 96.69 352 LYS A O 1
ATOM 2842 N N . ALA A 1 353 ? -17.506 16.596 6.175 1.00 97.44 353 ALA A N 1
ATOM 2843 C CA . ALA A 1 353 ? -18.682 16.546 5.319 1.00 97.44 353 ALA A CA 1
ATOM 2844 C C . ALA A 1 353 ? -19.727 15.559 5.856 1.00 97.44 353 ALA A C 1
ATOM 2846 O O . ALA A 1 353 ? -19.390 14.534 6.452 1.00 97.44 353 ALA A O 1
ATOM 2847 N N . THR A 1 354 ? -20.998 15.849 5.591 1.00 97.94 354 THR A N 1
ATOM 2848 C CA . THR A 1 354 ? -22.128 14.951 5.850 1.00 97.94 354 THR A CA 1
ATOM 2849 C C . THR A 1 354 ? -22.186 13.875 4.767 1.00 97.94 354 THR A C 1
ATOM 2851 O O . THR A 1 354 ? -22.199 14.198 3.578 1.00 97.94 354 THR A O 1
ATOM 2854 N N . VAL A 1 355 ? -22.279 12.607 5.171 1.00 97.81 355 VAL A N 1
ATOM 2855 C CA . VAL A 1 355 ? -22.401 11.439 4.290 1.00 97.81 355 VAL A CA 1
ATOM 2856 C C . VAL A 1 355 ? -23.833 10.910 4.304 1.00 97.81 355 VAL A C 1
ATOM 2858 O O . VAL A 1 355 ? -24.376 10.563 5.353 1.00 97.81 355 VAL A O 1
ATOM 2861 N N . ALA A 1 356 ? -24.445 10.821 3.124 1.00 96.62 356 ALA A N 1
ATOM 2862 C CA . ALA A 1 356 ? -25.756 10.205 2.931 1.00 96.62 356 ALA A CA 1
ATOM 2863 C C . ALA A 1 356 ? -25.902 9.667 1.502 1.00 96.62 356 ALA A C 1
ATOM 2865 O O . ALA A 1 356 ? -25.474 10.315 0.547 1.00 96.62 356 ALA A O 1
ATOM 2866 N N . ASP A 1 357 ? -26.526 8.496 1.346 1.00 95.81 357 ASP A N 1
ATOM 2867 C CA . ASP A 1 357 ? -26.806 7.860 0.046 1.00 95.81 357 ASP A CA 1
ATOM 2868 C C . ASP A 1 357 ? -25.574 7.774 -0.885 1.00 95.81 357 ASP A C 1
ATOM 2870 O O . ASP A 1 357 ? -25.662 8.002 -2.097 1.00 95.81 357 ASP A O 1
ATOM 2874 N N . GLY A 1 358 ? -24.403 7.482 -0.306 1.00 96.06 358 GLY A N 1
ATOM 2875 C CA . GLY A 1 358 ? -23.132 7.397 -1.025 1.00 96.06 358 GLY A CA 1
ATOM 2876 C C . GLY A 1 358 ? -22.638 8.734 -1.571 1.00 96.06 358 GLY A C 1
ATOM 2877 O O . GLY A 1 358 ? -21.986 8.757 -2.612 1.00 96.06 358 GLY A O 1
ATOM 2878 N N . LYS A 1 359 ? -23.007 9.857 -0.949 1.00 97.12 359 LYS A N 1
ATOM 2879 C CA . LYS A 1 359 ? -22.596 11.211 -1.343 1.00 97.12 359 LYS A CA 1
ATOM 2880 C C . LYS A 1 359 ? -22.132 12.002 -0.137 1.00 97.12 359 LYS A C 1
ATOM 2882 O O . LYS A 1 359 ? -22.635 11.800 0.966 1.00 97.12 359 LYS A O 1
ATOM 2887 N N . ILE A 1 360 ? -21.233 12.945 -0.393 1.00 97.38 360 ILE A N 1
ATOM 2888 C CA . ILE A 1 360 ? -20.849 13.974 0.569 1.00 97.38 360 ILE A CA 1
ATOM 2889 C C . ILE A 1 360 ? -21.630 15.269 0.319 1.00 97.38 360 ILE A C 1
ATOM 2891 O O . ILE A 1 360 ? -22.038 15.562 -0.808 1.00 97.38 360 ILE A O 1
ATOM 2895 N N . SER A 1 361 ? -21.861 16.036 1.379 1.00 96.69 361 SER A N 1
ATOM 2896 C CA . SER A 1 361 ? -22.500 17.354 1.351 1.00 96.69 361 SER A CA 1
ATOM 2897 C C . SER A 1 361 ? -22.104 18.168 2.586 1.00 96.69 361 SER A C 1
ATOM 2899 O O . SER A 1 361 ? -21.447 17.642 3.478 1.00 96.69 361 SER A O 1
ATOM 2901 N N . GLU A 1 362 ? -22.511 19.441 2.654 1.00 95.00 362 GLU A N 1
ATOM 2902 C CA . GLU A 1 362 ? -22.314 20.296 3.844 1.00 95.00 362 GLU A CA 1
ATOM 2903 C C . GLU A 1 362 ? -20.845 20.419 4.299 1.00 95.00 362 GLU A C 1
ATOM 2905 O O . GLU A 1 362 ? -20.551 20.519 5.491 1.00 95.00 362 GLU A O 1
ATOM 2910 N N . GLU A 1 363 ? -19.917 20.429 3.339 1.00 96.75 363 GLU A N 1
ATOM 2911 C CA . GLU A 1 363 ? -18.481 20.560 3.593 1.00 96.75 363 GLU A CA 1
ATOM 2912 C C . GLU A 1 363 ? -18.173 21.807 4.437 1.00 96.75 363 GLU A C 1
ATOM 2914 O O . GLU A 1 363 ? -18.587 22.923 4.111 1.00 96.75 363 GLU A O 1
ATOM 2919 N N . THR A 1 364 ? -17.455 21.608 5.542 1.00 96.69 364 THR A N 1
ATOM 2920 C CA . THR A 1 364 ? -17.096 22.652 6.506 1.00 96.69 364 THR A CA 1
ATOM 2921 C C . THR A 1 364 ? -15.629 22.510 6.900 1.00 96.69 364 THR A C 1
ATOM 2923 O O . THR A 1 364 ? -15.214 21.445 7.353 1.00 96.69 364 THR A O 1
ATOM 2926 N N . GLU A 1 365 ? -14.861 23.589 6.762 1.00 97.12 365 GLU A N 1
ATOM 2927 C CA . GLU A 1 365 ? -13.494 23.696 7.287 1.00 97.12 365 GLU A CA 1
ATOM 2928 C C . GLU A 1 365 ? -13.523 23.719 8.824 1.00 97.12 365 GLU A C 1
ATOM 2930 O O . GLU A 1 365 ? -14.319 24.447 9.424 1.00 97.12 365 GLU A O 1
ATOM 2935 N N . ILE A 1 366 ? -12.680 22.903 9.457 1.00 96.62 366 ILE A N 1
ATOM 2936 C CA . ILE A 1 366 ? -12.547 22.813 10.917 1.00 96.62 366 ILE A CA 1
ATOM 2937 C C . ILE A 1 366 ? -11.348 23.631 11.383 1.00 96.62 366 ILE A C 1
ATOM 2939 O O . ILE A 1 366 ? -11.481 24.444 12.295 1.00 96.62 366 ILE A O 1
ATOM 2943 N N . ASP A 1 367 ? -10.189 23.394 10.772 1.00 96.25 367 ASP A N 1
ATOM 2944 C CA . ASP A 1 367 ? -8.933 24.061 11.105 1.00 96.25 367 ASP A CA 1
ATOM 2945 C C . ASP A 1 367 ? -7.943 23.937 9.938 1.00 96.25 367 ASP A C 1
ATOM 2947 O O . ASP A 1 367 ? -8.147 23.156 9.006 1.00 96.25 367 ASP A O 1
ATOM 2951 N N . LYS A 1 368 ? -6.867 24.714 10.006 1.00 94.00 368 LYS A N 1
ATOM 2952 C CA . LYS A 1 368 ? -5.776 24.759 9.035 1.00 94.00 368 LYS A CA 1
ATOM 2953 C C . LYS A 1 368 ? -4.458 24.377 9.680 1.00 94.00 368 LYS A C 1
ATOM 2955 O O . LYS A 1 368 ? -4.324 24.420 10.908 1.00 94.00 368 LYS A O 1
ATOM 2960 N N . ASP A 1 369 ? -3.475 24.099 8.836 1.00 91.44 369 ASP A N 1
ATOM 2961 C CA . ASP A 1 369 ? -2.084 23.903 9.241 1.00 91.44 369 ASP A CA 1
ATOM 2962 C C . ASP A 1 369 ? -1.890 22.742 10.236 1.00 91.44 369 ASP A C 1
ATOM 2964 O O . ASP A 1 369 ? -1.128 22.843 11.200 1.00 91.44 369 ASP A O 1
ATOM 2968 N N . LEU A 1 370 ? -2.601 21.629 10.024 1.00 92.38 370 LEU A N 1
ATOM 2969 C CA . LEU A 1 370 ? -2.393 20.400 10.790 1.00 92.38 370 LEU A CA 1
ATOM 2970 C C . LEU A 1 370 ? -1.018 19.830 10.477 1.00 92.38 370 LEU A C 1
ATOM 2972 O O . LEU A 1 370 ? -0.687 19.646 9.307 1.00 92.38 370 LEU A O 1
ATOM 2976 N N . TYR A 1 371 ? -0.266 19.463 11.509 1.00 88.50 371 TYR A N 1
ATOM 2977 C CA . TYR A 1 371 ? 1.032 18.824 11.331 1.00 88.50 371 TYR A CA 1
ATOM 2978 C C . TYR A 1 371 ? 0.872 17.475 10.613 1.00 88.50 371 TYR A C 1
ATOM 2980 O O . TYR A 1 371 ? 0.103 16.622 11.063 1.00 88.50 371 TYR A O 1
ATOM 2988 N N . TYR A 1 372 ? 1.542 17.315 9.464 1.00 86.69 372 TYR A N 1
ATOM 2989 C CA . TYR A 1 372 ? 1.418 16.160 8.556 1.00 86.69 372 TYR A CA 1
ATOM 2990 C C . TYR A 1 372 ? -0.015 15.790 8.123 1.00 86.69 372 TYR A C 1
ATOM 2992 O O . TYR A 1 372 ? -0.219 14.729 7.548 1.00 86.69 372 TYR A O 1
ATOM 3000 N N . GLY A 1 373 ? -1.026 16.630 8.372 1.00 86.56 373 GLY A N 1
ATOM 3001 C CA . GLY A 1 373 ? -2.422 16.297 8.064 1.00 86.56 373 GLY A CA 1
ATOM 3002 C C . GLY A 1 373 ? -2.983 15.082 8.812 1.00 86.56 373 GLY A C 1
ATOM 3003 O O . GLY A 1 373 ? -3.968 14.492 8.350 1.00 86.56 373 GLY A O 1
ATOM 3004 N N . ASP A 1 374 ? -2.380 14.714 9.945 1.00 87.75 374 ASP A N 1
ATOM 3005 C CA . ASP A 1 374 ? -2.796 13.581 10.767 1.00 87.75 374 ASP A CA 1
ATOM 3006 C C . ASP A 1 374 ? -3.874 13.964 11.783 1.00 87.75 374 ASP A C 1
ATOM 3008 O O . ASP A 1 374 ? -3.820 15.004 12.445 1.00 87.75 374 ASP A O 1
ATOM 3012 N N . PHE A 1 375 ? -4.863 13.081 11.933 1.00 90.62 375 PHE A N 1
ATOM 3013 C CA . PHE A 1 375 ? -5.946 13.234 12.895 1.00 90.62 375 PHE A CA 1
ATOM 3014 C C . PHE A 1 375 ? -6.524 11.879 13.326 1.00 90.62 375 PHE A C 1
ATOM 3016 O O . PHE A 1 375 ? -6.358 10.857 12.655 1.00 90.62 375 PHE A O 1
ATOM 3023 N N . LEU A 1 376 ? -7.241 11.888 14.447 1.00 87.00 376 LEU A N 1
ATOM 3024 C CA . LEU A 1 376 ? -7.981 10.761 15.007 1.00 87.00 376 LEU A CA 1
ATOM 3025 C C . LEU A 1 376 ? -9.448 11.138 15.218 1.00 87.00 376 LEU A C 1
ATOM 3027 O O . LEU A 1 376 ? -9.761 12.304 15.446 1.00 87.00 376 LEU A O 1
ATOM 3031 N N . ILE A 1 377 ? -10.334 10.142 15.191 1.00 86.75 377 ILE A N 1
ATOM 3032 C CA . ILE A 1 377 ? -11.743 10.310 15.558 1.00 86.75 377 ILE A CA 1
ATOM 3033 C C . ILE A 1 377 ? -12.004 9.551 16.857 1.00 86.75 377 ILE A C 1
ATOM 3035 O O . ILE A 1 377 ? -11.789 8.342 16.922 1.00 86.75 377 ILE A O 1
ATOM 3039 N N . TYR A 1 378 ? -12.514 10.258 17.862 1.00 80.06 378 TYR A N 1
ATOM 3040 C CA . TYR A 1 378 ? -13.026 9.679 19.101 1.00 80.06 378 TYR A CA 1
ATOM 3041 C C . TYR A 1 378 ? -14.524 9.961 19.183 1.00 80.06 378 TYR A C 1
ATOM 3043 O O . TYR A 1 378 ? -14.935 11.103 19.377 1.00 80.06 378 TYR A O 1
ATOM 3051 N N . ASP A 1 379 ? -15.326 8.911 18.996 1.00 74.56 379 ASP A N 1
ATOM 3052 C CA . ASP A 1 379 ? -16.780 8.974 18.810 1.00 74.56 379 ASP A CA 1
ATOM 3053 C C . ASP A 1 379 ? -17.196 9.929 17.675 1.00 74.56 379 ASP A C 1
ATOM 3055 O O . ASP A 1 379 ? -17.197 9.523 16.511 1.00 74.56 379 ASP A O 1
ATOM 3059 N N . ASP A 1 380 ? -17.535 11.177 17.994 1.00 77.75 380 ASP A N 1
ATOM 3060 C CA . ASP A 1 380 ? -17.950 12.230 17.061 1.00 77.75 380 ASP A CA 1
ATOM 3061 C C . ASP A 1 380 ? -17.021 13.458 17.066 1.00 77.75 380 ASP A C 1
ATOM 3063 O O . ASP A 1 380 ? -17.351 14.488 16.475 1.00 77.75 380 ASP A O 1
ATOM 3067 N N . LYS A 1 381 ? -15.854 13.354 17.712 1.00 82.75 381 LYS A N 1
ATOM 3068 C CA . LYS A 1 381 ? -14.858 14.427 17.806 1.00 82.75 381 LYS A CA 1
ATOM 3069 C C . LYS A 1 381 ? -13.610 14.109 17.010 1.00 82.75 381 LYS A C 1
ATOM 3071 O O . LYS A 1 381 ? -13.142 12.969 17.017 1.00 82.75 381 LYS A O 1
ATOM 3076 N N . VAL A 1 382 ? -13.030 15.134 16.391 1.00 90.00 382 VAL A N 1
ATOM 3077 C CA . VAL A 1 382 ? -11.732 15.021 15.717 1.00 90.00 382 VAL A CA 1
ATOM 3078 C C . VAL A 1 382 ? -10.617 15.606 16.572 1.00 90.00 382 VAL A C 1
ATOM 3080 O O . VAL A 1 382 ? -10.682 16.771 16.960 1.00 90.00 382 VAL A O 1
ATOM 3083 N N . LEU A 1 383 ? -9.595 14.795 16.842 1.00 90.06 383 LEU A N 1
ATOM 3084 C CA . LEU A 1 383 ? -8.374 15.170 17.551 1.00 90.06 383 LEU A CA 1
ATOM 3085 C C . LEU A 1 383 ? -7.221 15.289 16.552 1.00 90.06 383 LEU A C 1
ATOM 3087 O O . LEU A 1 383 ? -7.008 14.382 15.750 1.00 90.06 383 LEU A O 1
ATOM 3091 N N . TYR A 1 384 ? -6.450 16.366 16.628 1.00 92.19 384 TYR A N 1
ATOM 3092 C CA . TYR A 1 384 ? -5.297 16.598 15.756 1.00 92.19 384 TYR A CA 1
ATOM 3093 C C . TYR A 1 384 ? -4.232 17.445 16.460 1.00 92.19 384 TYR A C 1
ATOM 3095 O O . TYR A 1 384 ? -4.464 17.979 17.550 1.00 92.19 384 TYR A O 1
ATOM 3103 N N . MET A 1 385 ? -3.052 17.539 15.845 1.00 92.06 385 MET A N 1
ATOM 3104 C CA . MET A 1 385 ? -1.889 18.223 16.409 1.00 92.06 385 MET A CA 1
ATOM 3105 C C . MET A 1 385 ? -1.356 19.316 15.477 1.00 92.06 385 MET A C 1
ATOM 3107 O O . MET A 1 385 ? -1.457 19.216 14.252 1.00 92.06 385 MET A O 1
ATOM 3111 N N . LYS A 1 386 ? -0.795 20.366 16.077 1.00 92.56 386 LYS A N 1
ATOM 3112 C CA . LYS A 1 386 ? -0.193 21.522 15.400 1.00 92.56 386 LYS A CA 1
ATOM 3113 C C . LYS A 1 386 ? 1.069 21.953 16.145 1.00 92.56 386 LYS A C 1
ATOM 3115 O O . LYS A 1 386 ? 1.290 21.539 17.284 1.00 92.56 386 LYS A O 1
ATOM 3120 N N . ASP A 1 387 ? 1.849 22.821 15.507 1.00 91.56 387 ASP A N 1
ATOM 3121 C CA . ASP A 1 387 ? 2.929 23.576 16.149 1.00 91.56 387 ASP A CA 1
ATOM 3122 C C . AS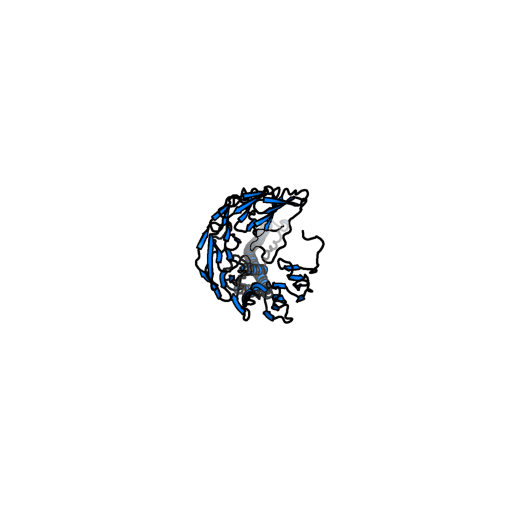P A 1 387 ? 4.007 22.686 16.806 1.00 91.56 387 ASP A C 1
ATOM 3124 O O . ASP A 1 387 ? 4.255 22.797 18.005 1.00 91.56 387 ASP A O 1
ATOM 3128 N N . LEU A 1 388 ? 4.638 21.785 16.035 1.00 91.19 388 LEU A N 1
ATOM 3129 C CA . LEU A 1 388 ? 5.778 21.003 16.533 1.00 91.19 388 LEU A CA 1
ATOM 3130 C C . LEU A 1 388 ? 6.975 21.912 16.837 1.00 91.19 388 LEU A C 1
ATOM 3132 O O . LEU A 1 388 ? 7.517 22.563 15.944 1.00 91.19 388 LEU A O 1
ATOM 3136 N N . ASP A 1 389 ? 7.435 21.869 18.082 1.00 91.56 389 ASP A N 1
ATOM 3137 C CA . ASP A 1 389 ? 8.751 22.349 18.488 1.00 91.56 389 ASP A CA 1
ATOM 3138 C C . ASP A 1 389 ? 9.755 21.187 18.395 1.00 91.56 389 ASP A C 1
ATOM 3140 O O . ASP A 1 389 ? 9.692 20.217 19.154 1.00 91.56 389 ASP A O 1
ATOM 3144 N N . GLU A 1 390 ? 10.674 21.261 17.430 1.00 89.25 390 GLU A N 1
ATOM 3145 C CA . GLU A 1 390 ? 11.681 20.218 17.187 1.00 89.25 390 GLU A CA 1
ATOM 3146 C C . GLU A 1 390 ? 12.747 20.123 18.294 1.00 89.25 390 GLU A C 1
ATOM 3148 O O . GLU A 1 390 ? 13.366 19.067 18.458 1.00 89.25 390 GLU A O 1
ATOM 3153 N N . ASP A 1 391 ? 12.971 21.192 19.068 1.00 88.94 391 ASP A N 1
ATOM 3154 C CA . ASP A 1 391 ? 13.975 21.214 20.135 1.00 88.94 391 ASP A CA 1
ATOM 3155 C C . ASP A 1 391 ? 13.452 20.503 21.392 1.00 88.94 391 ASP A C 1
ATOM 3157 O O . ASP A 1 391 ? 14.172 19.709 22.014 1.00 88.94 391 ASP A O 1
ATOM 3161 N N . SER A 1 392 ? 12.200 20.775 21.774 1.00 87.94 392 SER A N 1
ATOM 3162 C CA . SER A 1 392 ? 11.538 20.149 22.929 1.00 87.94 392 SER A CA 1
ATOM 3163 C C . SER A 1 392 ? 10.794 18.857 22.581 1.00 87.94 392 SER A C 1
ATOM 3165 O O . SER A 1 392 ? 10.489 18.076 23.485 1.00 87.94 392 SER A O 1
ATOM 3167 N N . MET A 1 393 ? 10.531 18.601 21.294 1.00 91.19 393 MET A N 1
ATOM 3168 C CA . MET A 1 393 ? 9.634 17.546 20.809 1.00 91.19 393 MET A CA 1
ATOM 3169 C C . MET A 1 393 ? 8.214 17.678 21.386 1.00 91.19 393 MET A C 1
ATOM 3171 O O . MET A 1 393 ? 7.608 16.668 21.768 1.00 91.19 393 MET A O 1
ATOM 3175 N N . THR A 1 394 ? 7.689 18.905 21.476 1.00 92.94 394 THR A N 1
ATOM 3176 C CA . THR A 1 394 ? 6.329 19.181 21.974 1.00 92.94 394 THR A CA 1
ATOM 3177 C C . THR A 1 394 ? 5.406 19.758 20.901 1.00 92.94 394 THR A C 1
ATOM 3179 O O . THR A 1 394 ? 5.860 20.317 19.909 1.00 92.94 394 THR A O 1
ATOM 3182 N N . VAL A 1 395 ? 4.099 19.550 21.063 1.00 93.25 395 VAL A N 1
ATOM 3183 C CA . VAL A 1 395 ? 3.029 19.958 20.141 1.00 93.25 395 VAL A CA 1
ATOM 3184 C C . VAL A 1 395 ? 1.851 20.553 20.900 1.00 93.25 395 VAL A C 1
ATOM 3186 O O . VAL A 1 395 ? 1.690 20.350 22.107 1.00 93.25 395 VAL A O 1
ATOM 3189 N N . SER A 1 396 ? 0.978 21.232 20.161 1.00 93.38 396 SER A N 1
ATOM 3190 C CA . SER A 1 396 ? -0.340 21.650 20.632 1.00 93.38 396 SER A CA 1
ATOM 3191 C C . SER A 1 396 ? -1.420 20.698 20.116 1.00 93.38 396 SER A C 1
ATOM 3193 O O . SER A 1 396 ? -1.514 20.456 18.911 1.00 93.38 396 SER A O 1
ATOM 3195 N N . TYR A 1 397 ? -2.252 20.170 21.015 1.00 91.75 397 TYR A N 1
ATOM 3196 C CA . TYR A 1 397 ? -3.376 19.294 20.666 1.00 91.75 397 TYR A CA 1
ATOM 3197 C C . TYR A 1 397 ? -4.687 20.067 20.607 1.00 91.75 397 TYR A C 1
ATOM 3199 O O . TYR A 1 397 ? -4.986 20.874 21.486 1.00 91.75 397 TYR A O 1
ATOM 3207 N N . TYR A 1 398 ? -5.509 19.759 19.609 1.00 92.00 398 TYR A N 1
ATOM 3208 C CA . TYR A 1 398 ? -6.790 20.412 19.362 1.00 92.00 398 TYR A CA 1
ATOM 3209 C C . TYR A 1 398 ? -7.905 19.382 19.169 1.00 92.00 398 TYR A C 1
ATOM 3211 O O . TYR A 1 398 ? -7.679 18.321 18.593 1.00 92.00 398 TYR A O 1
ATOM 3219 N N . SER A 1 399 ? -9.117 19.726 19.611 1.00 90.62 399 SER A N 1
ATOM 3220 C CA . SER A 1 399 ? -10.359 19.007 19.301 1.00 90.62 399 SER A CA 1
ATOM 3221 C C . SER A 1 399 ? -11.334 19.953 18.621 1.00 90.62 399 SER A C 1
ATOM 3223 O O . SER A 1 399 ? -11.661 20.995 19.187 1.00 90.62 399 SER A O 1
ATOM 3225 N N . ASP A 1 400 ? -11.816 19.590 17.433 1.00 90.81 400 ASP A N 1
ATOM 3226 C CA . ASP A 1 400 ? -12.836 20.351 16.688 1.00 90.81 400 ASP A CA 1
ATOM 3227 C C . ASP A 1 400 ? -12.558 21.875 16.609 1.00 90.81 400 ASP A C 1
ATOM 3229 O O . ASP A 1 400 ? -13.441 22.694 16.876 1.00 90.81 400 ASP A O 1
ATOM 3233 N N . GLY A 1 401 ? -11.322 22.289 16.306 1.00 91.94 401 GLY A N 1
ATOM 3234 C CA . GLY A 1 401 ? -10.947 23.712 16.230 1.00 91.94 401 GLY A CA 1
ATOM 3235 C C . GLY A 1 401 ? -10.555 24.351 17.568 1.00 91.94 401 GLY A C 1
ATOM 3236 O O . GLY A 1 401 ? -10.174 25.519 17.607 1.00 91.94 401 GLY A O 1
ATOM 3237 N N . THR A 1 402 ? -10.663 23.626 18.684 1.00 91.31 402 THR A N 1
ATOM 3238 C CA . THR A 1 402 ? -10.421 24.159 20.032 1.00 91.31 402 THR A CA 1
ATOM 3239 C C . THR A 1 402 ? -9.147 23.576 20.628 1.00 91.31 402 THR A C 1
ATOM 3241 O O . THR A 1 402 ? -9.023 22.359 20.739 1.00 91.31 402 THR A O 1
ATOM 3244 N N . LEU A 1 403 ? -8.226 24.444 21.063 1.00 91.81 403 LEU A N 1
ATOM 3245 C CA . LEU A 1 403 ? -7.014 24.038 21.778 1.00 91.81 403 LEU A CA 1
ATOM 3246 C C . LEU A 1 403 ? -7.392 23.250 23.038 1.00 91.81 403 LEU A C 1
ATOM 3248 O O . LEU A 1 403 ? -8.088 23.769 23.916 1.00 91.81 403 LEU A O 1
ATOM 3252 N N . ILE A 1 404 ? -6.917 22.009 23.121 1.00 89.12 404 ILE A N 1
ATOM 3253 C CA . ILE A 1 404 ? -6.984 21.211 24.338 1.00 89.12 404 ILE A CA 1
ATOM 3254 C C . ILE A 1 404 ? -5.851 21.644 25.249 1.00 89.12 404 ILE A C 1
ATOM 3256 O O . ILE A 1 404 ? -6.144 22.188 26.303 1.00 89.12 404 ILE A O 1
ATOM 3260 N N . ASP A 1 405 ? -4.595 21.439 24.864 1.00 91.44 405 ASP A N 1
ATOM 3261 C CA . ASP A 1 405 ? -3.421 21.858 25.636 1.00 91.44 405 ASP A CA 1
ATOM 3262 C C . ASP A 1 405 ? -2.212 22.045 24.717 1.00 91.44 405 ASP A C 1
ATOM 3264 O O . ASP A 1 405 ? -2.172 21.497 23.611 1.00 91.44 405 ASP A O 1
ATOM 3268 N N . ASP A 1 406 ? -1.253 22.829 25.189 1.00 91.38 406 ASP A N 1
ATOM 3269 C CA . ASP A 1 406 ? 0.047 23.071 24.576 1.00 91.38 406 ASP A CA 1
ATOM 3270 C C . ASP A 1 406 ? 1.171 22.388 25.372 1.00 91.38 406 ASP A C 1
ATOM 3272 O O . ASP A 1 406 ? 0.951 21.836 26.450 1.00 91.38 406 ASP A O 1
ATOM 3276 N N . ASP A 1 407 ? 2.379 22.381 24.802 1.00 91.75 407 ASP A N 1
ATOM 3277 C CA . ASP A 1 407 ? 3.577 21.765 25.394 1.00 91.75 407 ASP A CA 1
ATOM 3278 C C . ASP A 1 407 ? 3.416 20.264 25.728 1.00 91.75 407 ASP A C 1
ATOM 3280 O O . ASP A 1 407 ? 4.015 19.712 26.656 1.00 91.75 407 ASP A O 1
ATOM 3284 N N . VAL A 1 408 ? 2.586 19.573 24.943 1.00 92.81 408 VAL A N 1
ATOM 3285 C CA . VAL A 1 408 ? 2.368 18.130 25.056 1.00 92.81 408 VAL A CA 1
ATOM 3286 C C . VAL A 1 408 ? 3.473 17.410 24.304 1.00 92.81 408 VAL A C 1
ATOM 3288 O O . VAL A 1 408 ? 3.802 17.788 23.185 1.00 92.81 408 VAL A O 1
ATOM 3291 N N . TYR A 1 409 ? 4.034 16.340 24.864 1.00 90.81 409 TYR A N 1
ATOM 3292 C CA . TYR A 1 409 ? 5.017 15.535 24.139 1.00 90.81 409 TYR A CA 1
ATOM 3293 C C . TYR A 1 409 ? 4.429 15.035 22.805 1.00 90.81 409 TYR A C 1
ATOM 3295 O O . TYR A 1 409 ? 3.282 14.592 22.767 1.00 90.81 409 TYR A O 1
ATOM 3303 N N . TYR A 1 410 ? 5.198 15.085 21.712 1.00 83.75 410 TYR A N 1
ATOM 3304 C CA . TYR A 1 410 ? 4.735 14.732 20.360 1.00 83.75 410 TYR A CA 1
ATOM 3305 C C . TYR A 1 410 ? 4.041 13.357 20.303 1.00 83.75 410 TYR A C 1
ATOM 3307 O O . TYR A 1 410 ? 2.916 13.242 19.822 1.00 83.75 410 TYR A O 1
ATOM 3315 N N . ASN A 1 411 ? 4.643 12.335 20.920 1.00 78.06 411 ASN A N 1
ATOM 3316 C CA . ASN A 1 411 ? 4.053 10.995 21.076 1.00 78.06 411 ASN A CA 1
ATOM 3317 C C . ASN A 1 411 ? 3.347 10.822 22.435 1.00 78.06 411 ASN A C 1
ATOM 3319 O O . ASN A 1 411 ? 3.362 9.749 23.035 1.00 78.06 411 ASN A O 1
ATOM 3323 N N . GLY A 1 412 ? 2.816 11.915 22.973 1.00 73.69 412 GLY A N 1
ATOM 3324 C CA . GLY A 1 412 ? 2.285 12.007 24.323 1.00 73.69 412 GLY A CA 1
ATOM 3325 C C . GLY A 1 412 ? 0.778 11.833 24.423 1.00 73.69 412 GLY A C 1
ATOM 3326 O O . GLY A 1 412 ? 0.311 11.677 25.542 1.00 73.69 412 GLY A O 1
ATOM 3327 N N . ALA A 1 413 ? 0.010 11.853 23.327 1.00 75.69 413 ALA A N 1
ATOM 3328 C CA . ALA A 1 413 ? -1.420 11.545 23.381 1.00 75.69 413 ALA A CA 1
ATOM 3329 C C . ALA A 1 413 ? -1.641 10.070 23.732 1.00 75.69 413 ALA A C 1
ATOM 3331 O O . ALA A 1 413 ? -1.065 9.181 23.107 1.00 75.69 413 ALA A O 1
ATOM 3332 N N . ILE A 1 414 ? -2.490 9.819 24.730 1.00 76.25 414 ILE A N 1
ATOM 3333 C CA . ILE A 1 414 ? -2.729 8.470 25.252 1.00 76.25 414 ILE A CA 1
ATOM 3334 C C . ILE A 1 414 ? -4.135 8.006 24.887 1.00 76.25 414 ILE A C 1
ATOM 3336 O O . ILE A 1 414 ? -4.291 6.954 24.277 1.00 76.25 414 ILE A O 1
ATOM 3340 N N . SER A 1 415 ? -5.157 8.772 25.276 1.00 83.06 415 SER A N 1
ATOM 3341 C CA . SER A 1 415 ? -6.546 8.519 24.883 1.00 83.06 415 SER A CA 1
ATOM 3342 C C . SER A 1 415 ? -7.428 9.753 25.092 1.00 83.06 415 SER A C 1
ATOM 3344 O O . SER A 1 415 ? -7.088 10.655 25.864 1.00 83.06 415 SER A O 1
ATOM 3346 N N . PHE A 1 416 ? -8.587 9.768 24.437 1.00 83.56 416 PHE A N 1
ATOM 3347 C CA . PHE A 1 416 ? -9.679 10.692 24.703 1.00 83.56 416 PHE A CA 1
ATOM 3348 C C . PHE A 1 416 ? -10.914 9.885 25.123 1.00 83.56 416 PHE A C 1
ATOM 3350 O O . PHE A 1 416 ? -11.634 9.355 24.285 1.00 83.56 416 PHE A O 1
ATOM 3357 N N . GLU A 1 417 ? -11.150 9.786 26.432 1.00 83.75 417 GLU A N 1
ATOM 3358 C CA . GLU A 1 417 ? -12.220 8.963 27.011 1.00 83.75 417 GLU A CA 1
ATOM 3359 C C . GLU A 1 417 ? -13.113 9.816 27.900 1.00 83.75 417 GLU A C 1
ATOM 3361 O O . GLU A 1 417 ? -12.621 10.639 28.676 1.00 83.75 417 GLU A O 1
ATOM 3366 N N . ASN A 1 418 ? -14.431 9.603 27.840 1.00 81.75 418 ASN A N 1
ATOM 3367 C CA . ASN A 1 418 ? -15.389 10.280 28.722 1.00 81.75 418 ASN A CA 1
ATOM 3368 C C . ASN A 1 418 ? -15.193 11.818 28.751 1.00 81.75 418 ASN A C 1
ATOM 3370 O O . ASN A 1 418 ? -15.143 12.448 29.815 1.00 81.75 418 ASN A O 1
ATOM 3374 N N . ASP A 1 419 ? -15.020 12.414 27.564 1.00 83.75 419 ASP A N 1
ATOM 3375 C CA . ASP A 1 419 ? -14.773 13.852 27.362 1.00 83.75 419 ASP A CA 1
ATOM 3376 C C . ASP A 1 419 ? -13.498 14.386 28.056 1.00 83.75 419 ASP A C 1
ATOM 3378 O O . ASP A 1 419 ? -13.375 15.578 28.353 1.00 83.75 419 ASP A O 1
ATOM 3382 N N . THR A 1 420 ? -12.553 13.491 28.353 1.00 88.94 420 THR A N 1
ATOM 3383 C CA . THR A 1 420 ? -11.296 13.783 29.039 1.00 88.94 420 THR A CA 1
ATOM 3384 C C . THR A 1 420 ? -10.120 13.331 28.184 1.00 88.94 420 THR A C 1
ATOM 3386 O O . THR A 1 420 ? -10.000 12.161 27.830 1.00 88.94 420 THR A O 1
ATOM 3389 N N . PHE A 1 421 ? -9.232 14.270 27.873 1.00 90.19 421 PHE A N 1
ATOM 3390 C CA . PHE A 1 421 ? -7.988 14.008 27.167 1.00 90.19 421 PHE A CA 1
ATOM 3391 C C . PHE A 1 421 ? -6.898 13.603 28.156 1.00 90.19 421 PHE A C 1
ATOM 3393 O O . PHE A 1 421 ? -6.675 14.313 29.136 1.00 90.19 421 PHE A O 1
ATOM 3400 N N . TYR A 1 422 ? -6.220 12.488 27.901 1.00 91.75 422 TYR A N 1
ATOM 3401 C CA . TYR A 1 422 ? -5.105 11.981 28.700 1.00 91.75 422 TYR A CA 1
ATOM 3402 C C . TYR A 1 422 ? -3.826 12.030 27.872 1.00 91.75 422 TYR A C 1
ATOM 3404 O O . TYR A 1 422 ? -3.797 11.541 26.740 1.00 91.75 422 TYR A O 1
ATOM 3412 N N . TYR A 1 423 ? -2.777 12.621 28.437 1.00 92.69 423 TYR A N 1
ATOM 3413 C CA . TYR A 1 423 ? -1.554 12.916 27.701 1.00 92.69 423 TYR A CA 1
ATOM 3414 C C . TYR A 1 423 ? -0.327 13.016 28.609 1.00 92.69 423 TYR A C 1
ATOM 3416 O O . TYR A 1 423 ? -0.440 13.103 29.835 1.00 92.69 423 TYR A O 1
ATOM 3424 N N . TYR A 1 424 ? 0.850 13.008 27.989 1.00 92.94 424 TYR A N 1
ATOM 3425 C CA . TYR A 1 424 ? 2.143 13.175 28.639 1.00 92.94 424 TYR A CA 1
ATOM 3426 C C . TYR A 1 424 ? 2.760 14.552 28.374 1.00 92.94 424 TYR A C 1
ATOM 3428 O O . TYR A 1 424 ? 2.809 15.013 27.233 1.00 92.94 424 TYR A O 1
ATOM 3436 N N . THR A 1 425 ? 3.317 15.154 29.423 1.00 93.88 425 THR A N 1
ATOM 3437 C CA . THR A 1 425 ? 4.236 16.305 29.363 1.00 93.88 425 THR A CA 1
ATOM 3438 C C . THR A 1 425 ? 5.575 15.929 30.009 1.00 93.88 425 THR A C 1
ATOM 3440 O O . THR A 1 425 ? 5.697 14.862 30.617 1.00 93.88 425 THR A O 1
ATOM 3443 N N . ASP A 1 426 ? 6.594 16.784 29.888 1.00 91.06 426 ASP A N 1
ATOM 3444 C CA . ASP A 1 426 ? 7.899 16.619 30.557 1.00 91.06 426 ASP A CA 1
ATOM 3445 C C . ASP A 1 426 ? 8.599 15.264 30.296 1.00 91.06 426 ASP A C 1
ATOM 3447 O O . ASP A 1 426 ? 9.184 14.667 31.202 1.00 91.06 426 ASP A O 1
ATOM 3451 N N . TYR A 1 427 ? 8.525 14.737 29.070 1.00 90.88 427 TYR A N 1
ATOM 3452 C CA . TYR A 1 427 ? 9.117 13.435 28.750 1.00 90.88 427 TYR A CA 1
ATOM 3453 C C . TYR A 1 427 ? 10.658 13.473 28.779 1.00 90.88 427 TYR A C 1
ATOM 3455 O O . TYR A 1 427 ? 11.299 14.170 27.990 1.00 90.88 427 TYR A O 1
ATOM 3463 N N . ASP A 1 428 ? 11.278 12.660 29.638 1.00 88.88 428 ASP A N 1
ATOM 3464 C CA . ASP A 1 428 ? 12.727 12.446 29.666 1.00 88.88 428 ASP A CA 1
ATOM 3465 C C . ASP A 1 428 ? 13.109 11.173 28.908 1.00 88.88 428 ASP A C 1
ATOM 3467 O O . ASP A 1 428 ? 12.971 10.049 29.397 1.00 88.88 428 ASP A O 1
ATOM 3471 N N . LYS A 1 429 ? 13.707 11.362 27.730 1.00 85.69 429 LYS A N 1
ATOM 3472 C CA . LYS A 1 429 ? 14.196 10.279 26.864 1.00 85.69 429 LYS A CA 1
ATOM 3473 C C . LYS A 1 429 ? 15.226 9.346 27.508 1.00 85.69 429 LYS A C 1
ATOM 3475 O O . LYS A 1 429 ? 15.394 8.230 27.028 1.00 85.69 429 LYS A O 1
ATOM 3480 N N . ASN A 1 430 ? 15.952 9.780 28.542 1.00 86.38 430 ASN A N 1
ATOM 3481 C CA . ASN A 1 430 ? 16.971 8.942 29.184 1.00 86.38 430 ASN A CA 1
ATOM 3482 C C . ASN A 1 430 ? 16.356 7.964 30.182 1.00 86.38 430 ASN A C 1
ATOM 3484 O O . ASN A 1 430 ? 16.851 6.848 30.344 1.00 86.38 430 ASN A O 1
ATOM 3488 N N . SER A 1 431 ? 15.310 8.399 30.882 1.00 86.25 431 SER A N 1
ATOM 3489 C CA . SER A 1 431 ? 14.633 7.586 31.889 1.00 86.25 431 SER A CA 1
ATOM 3490 C C . SER A 1 431 ? 13.379 6.893 31.354 1.00 86.25 431 SER A C 1
ATOM 3492 O O . SER A 1 431 ? 12.996 5.869 31.920 1.00 86.25 431 SER A O 1
ATOM 3494 N N . GLY A 1 432 ? 12.792 7.391 30.260 1.00 86.50 432 GLY A N 1
ATOM 3495 C CA . GLY A 1 432 ? 11.513 6.920 29.722 1.00 86.50 432 GLY A CA 1
ATOM 3496 C C . GLY A 1 432 ? 10.343 7.299 30.630 1.00 86.50 432 GLY A C 1
ATOM 3497 O O . GLY A 1 432 ? 9.428 6.503 30.823 1.00 86.50 432 GLY A O 1
ATOM 3498 N N . LYS A 1 433 ? 10.425 8.467 31.273 1.00 90.44 433 LYS A N 1
ATOM 3499 C CA . LYS A 1 433 ? 9.461 8.940 32.271 1.00 90.44 433 LYS A CA 1
ATOM 3500 C C . LYS A 1 433 ? 8.825 10.245 31.816 1.00 90.44 433 LYS A C 1
ATOM 3502 O O . LYS A 1 433 ? 9.507 11.076 31.226 1.00 90.44 433 LYS A O 1
ATOM 3507 N N . ALA A 1 434 ? 7.544 10.419 32.122 1.00 93.31 434 ALA A N 1
ATOM 3508 C CA . ALA A 1 434 ? 6.793 11.635 31.836 1.00 93.31 434 ALA A CA 1
ATOM 3509 C C . ALA A 1 434 ? 5.830 11.999 32.969 1.00 93.31 434 ALA A C 1
ATOM 3511 O O . ALA A 1 434 ? 5.487 11.179 33.827 1.00 93.31 434 ALA A O 1
ATOM 3512 N N . THR A 1 435 ? 5.351 13.236 32.931 1.00 95.12 435 THR A N 1
ATOM 3513 C CA . THR A 1 435 ? 4.210 13.694 33.715 1.00 95.12 435 THR A CA 1
ATOM 3514 C C . THR A 1 435 ? 2.922 13.263 33.017 1.00 95.12 435 THR A C 1
ATOM 3516 O O . THR A 1 435 ? 2.645 13.681 31.897 1.00 95.12 435 THR A O 1
ATOM 3519 N N . LEU A 1 436 ? 2.114 12.434 33.675 1.00 95.75 436 LEU A N 1
ATOM 3520 C CA . LEU A 1 436 ? 0.781 12.061 33.210 1.00 95.75 436 LEU A CA 1
ATOM 3521 C C . LEU A 1 436 ? -0.234 13.139 33.599 1.00 95.75 436 LEU A C 1
ATOM 3523 O O . LEU A 1 436 ? -0.448 13.414 34.788 1.00 95.75 436 LEU A O 1
ATOM 3527 N N . MET A 1 437 ? -0.897 13.689 32.590 1.00 95.44 437 MET A N 1
ATOM 3528 C CA . MET A 1 437 ? -1.889 14.749 32.692 1.00 95.44 437 MET A CA 1
ATOM 3529 C C . MET A 1 437 ? -3.253 14.255 32.204 1.00 95.44 437 MET A C 1
ATOM 3531 O O . MET A 1 437 ? -3.353 13.351 31.372 1.00 95.44 437 MET A O 1
ATOM 3535 N N . CYS A 1 438 ? -4.322 14.867 32.709 1.00 93.25 438 CYS A N 1
ATOM 3536 C CA . CYS A 1 438 ? -5.636 14.772 32.097 1.00 93.25 438 CYS A CA 1
ATOM 3537 C C . CYS A 1 438 ? -6.331 16.131 32.050 1.00 93.25 438 CYS A C 1
ATOM 3539 O O . CYS A 1 438 ? -6.173 16.960 32.946 1.00 93.25 438 CYS A O 1
ATOM 3541 N N . LYS A 1 439 ? -7.126 16.364 31.010 1.00 91.50 439 LYS A N 1
ATOM 3542 C CA . LYS A 1 439 ? -7.864 17.611 30.828 1.00 91.50 439 LYS A CA 1
ATOM 3543 C C . LYS A 1 439 ? -9.246 17.320 30.280 1.00 91.50 439 LYS A C 1
ATOM 3545 O O . LYS A 1 439 ? -9.399 16.759 29.199 1.00 91.50 439 LYS A O 1
ATOM 3550 N N . LYS A 1 440 ? -10.270 17.701 31.040 1.00 88.00 440 LYS A N 1
ATOM 3551 C CA . LYS A 1 440 ? -11.652 17.642 30.561 1.00 88.00 440 LYS A CA 1
ATOM 3552 C C . LYS A 1 440 ? -11.885 18.749 29.537 1.00 88.00 440 LYS A C 1
ATOM 3554 O O . LYS A 1 440 ? -11.341 19.840 29.707 1.00 88.00 440 LYS A O 1
ATOM 3559 N N . SER A 1 441 ? -12.714 18.509 28.523 1.00 79.56 441 SER A N 1
ATOM 3560 C CA . SER A 1 441 ? -13.063 19.544 27.545 1.00 79.56 441 SER A CA 1
ATOM 3561 C C . SER A 1 441 ? -13.577 20.824 28.228 1.00 79.56 441 SER A C 1
ATOM 3563 O O . SER A 1 441 ? -14.480 20.785 29.068 1.00 79.56 441 SER A O 1
ATOM 3565 N N . GLY A 1 442 ? -12.946 21.963 27.922 1.00 78.44 442 GLY A N 1
ATOM 3566 C CA . GLY A 1 442 ? -13.230 23.265 28.541 1.00 78.44 442 GLY A CA 1
ATOM 3567 C C . GLY A 1 442 ? -12.828 23.408 30.021 1.00 78.44 442 GLY A C 1
ATOM 3568 O O . GLY A 1 442 ? -13.133 24.433 30.631 1.00 78.44 442 GLY A O 1
ATOM 3569 N N . GLY A 1 443 ? -12.182 22.400 30.610 1.00 86.94 443 GLY A N 1
ATOM 3570 C CA . GLY A 1 443 ? -11.662 22.412 31.977 1.00 86.94 443 GLY A CA 1
ATOM 3571 C C . GLY A 1 443 ? -10.180 22.788 32.062 1.00 86.94 443 GLY A C 1
ATOM 3572 O O . GLY A 1 443 ? -9.493 22.963 31.057 1.00 86.94 443 GLY A O 1
ATOM 3573 N N . GLU A 1 444 ? -9.676 22.898 33.291 1.00 90.69 444 GLU A N 1
ATOM 3574 C CA . GLU A 1 444 ? -8.241 23.054 33.549 1.00 90.69 444 GLU A CA 1
ATOM 3575 C C . GLU A 1 444 ? -7.526 21.698 33.483 1.00 90.69 444 GLU A C 1
ATOM 3577 O O . GLU A 1 444 ? -8.109 20.658 33.806 1.00 90.69 444 GLU A O 1
ATOM 3582 N N . ALA A 1 445 ? -6.258 21.718 33.070 1.00 93.00 445 ALA A N 1
ATOM 3583 C CA . ALA A 1 445 ? -5.399 20.543 33.094 1.00 93.00 445 ALA A CA 1
ATOM 3584 C C . ALA A 1 445 ? -5.137 20.096 34.542 1.00 93.00 445 ALA A C 1
ATOM 3586 O O . ALA A 1 445 ? -4.849 20.907 35.425 1.00 93.00 445 ALA A O 1
ATOM 3587 N N . VAL A 1 446 ? -5.211 18.790 34.782 1.00 94.19 446 VAL A N 1
ATOM 3588 C CA . VAL A 1 446 ? -4.969 18.158 36.077 1.00 94.19 446 VAL A CA 1
ATOM 3589 C C . VAL A 1 446 ? -3.802 17.197 35.939 1.00 94.19 446 VAL A C 1
ATOM 3591 O O . VAL A 1 446 ? -3.824 16.261 35.144 1.00 94.19 446 VAL A O 1
ATOM 3594 N N . LYS A 1 447 ? -2.789 17.392 36.778 1.00 95.56 447 LYS A N 1
ATOM 3595 C CA . LYS A 1 447 ? -1.702 16.430 36.924 1.00 95.56 447 LYS A CA 1
ATOM 3596 C C . LYS A 1 447 ? -2.197 15.196 37.670 1.00 95.56 447 LYS A C 1
ATOM 3598 O O . LYS A 1 447 ? -2.627 15.307 38.818 1.00 95.56 447 LYS A O 1
ATOM 3603 N N . ILE A 1 448 ? -2.087 14.027 37.042 1.00 95.75 448 ILE A N 1
ATOM 3604 C CA . ILE A 1 448 ? -2.325 12.739 37.701 1.00 95.75 448 ILE A CA 1
ATOM 3605 C C . ILE A 1 448 ? -1.072 12.345 38.483 1.00 95.75 448 ILE A C 1
ATOM 3607 O O . ILE A 1 448 ? -1.156 12.075 39.685 1.00 95.75 448 ILE A O 1
ATOM 3611 N N . LYS A 1 449 ? 0.097 12.312 37.823 1.00 95.94 449 LYS A N 1
ATOM 3612 C CA . LYS A 1 449 ? 1.346 11.865 38.455 1.00 95.94 449 LYS A CA 1
ATOM 3613 C C . LYS A 1 449 ? 2.596 12.223 37.635 1.00 95.94 449 LYS A C 1
ATOM 3615 O O . LYS A 1 449 ? 2.564 12.126 36.417 1.00 95.94 449 LYS A O 1
ATOM 3620 N N . ASP A 1 450 ? 3.689 12.564 38.316 1.00 94.00 450 ASP A N 1
ATOM 3621 C CA . ASP A 1 450 ? 5.039 12.682 37.734 1.00 94.00 450 ASP A CA 1
ATOM 3622 C C . ASP A 1 450 ? 5.747 11.314 37.665 1.00 94.00 450 ASP A C 1
ATOM 3624 O O . ASP A 1 450 ? 5.423 10.403 38.432 1.00 94.00 450 ASP A O 1
ATOM 3628 N N . ASP A 1 451 ? 6.764 11.186 36.812 1.00 92.31 451 ASP A N 1
ATOM 3629 C CA . ASP A 1 451 ? 7.602 9.983 36.681 1.00 92.31 451 ASP A CA 1
ATOM 3630 C C . ASP A 1 451 ? 6.837 8.700 36.294 1.00 92.31 451 ASP A C 1
ATOM 3632 O O . ASP A 1 451 ? 7.154 7.596 36.755 1.00 92.31 451 ASP A O 1
ATOM 3636 N N . VAL A 1 452 ? 5.814 8.836 35.448 1.00 93.25 452 VAL A N 1
ATOM 3637 C CA . VAL A 1 452 ? 5.058 7.709 34.890 1.00 93.25 452 VAL A CA 1
ATOM 3638 C C . VAL A 1 452 ? 5.817 7.113 33.708 1.00 93.25 452 VAL A C 1
ATOM 3640 O O . VAL A 1 452 ? 6.265 7.842 32.826 1.00 93.25 452 VAL A O 1
ATOM 3643 N N . THR A 1 453 ? 5.943 5.786 33.683 1.00 89.38 453 THR A N 1
ATOM 3644 C CA . THR A 1 453 ? 6.633 5.047 32.605 1.00 89.38 453 THR A CA 1
ATOM 3645 C C . THR A 1 453 ? 5.663 4.384 31.629 1.00 89.38 453 THR A C 1
ATOM 3647 O O . THR A 1 453 ? 5.965 4.237 30.452 1.00 89.38 453 THR A O 1
ATOM 3650 N N . GLU A 1 454 ? 4.490 3.971 32.106 1.00 87.56 454 GLU A N 1
ATOM 3651 C CA . GLU A 1 454 ? 3.462 3.313 31.294 1.00 87.56 454 GLU A CA 1
ATOM 3652 C C . GLU A 1 454 ? 2.088 3.594 31.904 1.00 87.56 454 GLU A C 1
ATOM 3654 O O . GLU A 1 454 ? 1.965 3.684 33.130 1.00 87.56 454 GLU A O 1
ATOM 3659 N N . CYS A 1 455 ? 1.044 3.704 31.084 1.00 90.25 455 CYS A N 1
ATOM 3660 C CA . CYS A 1 455 ? -0.328 3.671 31.575 1.00 90.25 455 CYS A CA 1
ATOM 3661 C C . CYS A 1 455 ? -1.306 3.049 30.570 1.00 90.25 455 CYS A C 1
ATOM 3663 O O . CYS A 1 455 ? -1.008 2.919 29.386 1.00 90.25 455 CYS A O 1
ATOM 3665 N N . LEU A 1 456 ? -2.479 2.669 31.072 1.00 88.25 456 LEU A N 1
ATOM 3666 C CA . LEU A 1 456 ? -3.660 2.287 30.311 1.00 88.25 456 LEU A CA 1
ATOM 3667 C C . LEU A 1 456 ? -4.846 3.121 30.790 1.00 88.25 456 LEU A C 1
ATOM 3669 O O . LEU A 1 456 ? -5.073 3.247 31.996 1.00 88.25 456 LEU A O 1
ATOM 3673 N N . ILE A 1 457 ? -5.616 3.640 29.840 1.00 87.31 457 ILE A N 1
ATOM 3674 C CA . ILE A 1 457 ? -6.859 4.370 30.088 1.00 87.31 457 ILE A CA 1
ATOM 3675 C C . ILE A 1 457 ? -8.016 3.460 29.683 1.00 87.31 457 ILE A C 1
ATOM 3677 O O . ILE A 1 457 ? -8.008 2.894 28.592 1.00 87.31 457 ILE A O 1
ATOM 3681 N N . TYR A 1 458 ? -8.988 3.286 30.573 1.00 84.00 458 TYR A N 1
ATOM 3682 C CA . TYR A 1 458 ? -10.218 2.552 30.283 1.00 84.00 458 TYR A CA 1
ATOM 3683 C C . TYR A 1 458 ? -11.320 3.511 29.805 1.00 84.00 458 TYR A C 1
ATOM 3685 O O . TYR A 1 458 ? -11.304 4.676 30.209 1.00 84.00 458 TYR A O 1
ATOM 3693 N N . PRO A 1 459 ? -12.328 3.032 29.045 1.00 81.50 459 PRO A N 1
ATOM 3694 C CA . PRO A 1 459 ? -13.416 3.877 28.533 1.00 81.50 459 PRO A CA 1
ATOM 3695 C C . PRO A 1 459 ? -14.205 4.651 29.602 1.00 81.50 459 PRO A C 1
ATOM 3697 O O . PRO A 1 459 ? -14.782 5.701 29.332 1.00 81.50 459 PRO A O 1
ATOM 3700 N N . ASP A 1 460 ? -14.231 4.167 30.851 1.00 82.44 460 ASP A N 1
ATOM 3701 C CA . ASP A 1 460 ? -14.880 4.871 31.966 1.00 82.44 460 ASP A CA 1
ATOM 3702 C C . ASP A 1 460 ? -14.018 6.000 32.577 1.00 82.44 460 ASP A C 1
ATOM 3704 O O . ASP A 1 460 ? -14.441 6.660 33.531 1.00 82.44 460 ASP A O 1
ATOM 3708 N N . GLY A 1 461 ? -12.816 6.233 32.037 1.00 85.81 461 GLY A N 1
ATOM 3709 C CA . GLY A 1 461 ? -11.835 7.211 32.511 1.00 85.81 461 GLY A CA 1
ATOM 3710 C C . GLY A 1 461 ? -10.965 6.722 33.674 1.00 85.81 461 GLY A C 1
ATOM 3711 O O . GLY A 1 461 ? -10.188 7.503 34.235 1.00 85.81 461 GLY A O 1
ATOM 3712 N N . THR A 1 462 ? -11.084 5.451 34.071 1.00 90.06 462 THR A N 1
ATOM 3713 C CA . THR A 1 462 ? -10.162 4.833 35.030 1.00 90.06 462 THR A CA 1
ATOM 3714 C C . THR A 1 462 ? -8.779 4.705 34.402 1.00 90.06 462 THR A C 1
ATOM 3716 O O . THR A 1 462 ? -8.647 4.280 33.256 1.00 90.06 462 THR A O 1
ATOM 3719 N N . VAL A 1 463 ? -7.736 5.031 35.164 1.00 92.31 463 VAL A N 1
ATOM 3720 C CA . VAL A 1 463 ? -6.353 4.991 34.681 1.00 92.31 463 VAL A CA 1
ATOM 3721 C C . VAL A 1 463 ? -5.536 4.017 35.506 1.00 92.31 463 VAL A C 1
ATOM 3723 O O . VAL A 1 463 ? -5.476 4.125 36.726 1.00 92.31 463 VAL A O 1
ATOM 3726 N N . LEU A 1 464 ? -4.878 3.078 34.844 1.00 93.06 464 LEU A N 1
ATOM 3727 C CA . LEU A 1 464 ? -3.893 2.195 35.451 1.00 93.06 464 LEU A CA 1
ATOM 3728 C C . LEU A 1 464 ? -2.508 2.676 35.023 1.00 93.06 464 LEU A C 1
ATOM 3730 O O . LEU A 1 464 ? -2.254 2.745 33.829 1.00 93.06 464 LEU A O 1
ATOM 3734 N N . TYR A 1 465 ? -1.617 3.015 35.950 1.00 93.44 465 TYR A N 1
ATOM 3735 C CA . TYR A 1 465 ? -0.304 3.557 35.596 1.00 93.44 465 TYR A CA 1
ATOM 3736 C C . TYR A 1 465 ? 0.826 2.977 36.440 1.00 93.44 465 TYR A C 1
ATOM 3738 O O . TYR A 1 465 ? 0.642 2.594 37.598 1.00 93.44 465 TYR A O 1
ATOM 3746 N N . MET A 1 466 ? 2.008 2.925 35.832 1.00 91.75 466 MET A N 1
ATOM 3747 C CA . MET A 1 466 ? 3.244 2.458 36.437 1.00 91.75 466 MET A CA 1
ATOM 3748 C C . MET A 1 466 ? 4.107 3.649 36.844 1.00 91.75 466 MET A C 1
ATOM 3750 O O . MET A 1 466 ? 4.397 4.535 36.038 1.00 91.75 466 MET A O 1
ATOM 3754 N N . TYR A 1 467 ? 4.504 3.650 38.110 1.00 88.81 467 TYR A N 1
ATOM 3755 C CA . TYR A 1 467 ? 5.239 4.715 38.780 1.00 88.81 467 TYR A CA 1
ATOM 3756 C C . TYR A 1 467 ? 6.559 4.184 39.352 1.00 88.81 467 TYR A C 1
ATOM 3758 O O . TYR A 1 467 ? 6.679 2.993 39.637 1.00 88.81 467 TYR A O 1
ATOM 3766 N N . ASP A 1 468 ? 7.547 5.072 39.503 1.00 85.12 468 ASP A N 1
ATOM 3767 C CA . ASP A 1 468 ? 8.878 4.777 40.059 1.00 85.12 468 ASP A CA 1
ATOM 3768 C C . ASP A 1 468 ? 9.535 3.532 39.440 1.00 85.12 468 ASP A C 1
ATOM 3770 O O . ASP A 1 468 ? 10.120 2.678 40.108 1.00 85.12 468 ASP A O 1
ATOM 3774 N N . TYR A 1 469 ? 9.410 3.402 38.118 1.00 86.00 469 TYR A N 1
ATOM 3775 C CA . TYR A 1 469 ? 10.018 2.290 37.412 1.00 86.00 469 TYR A CA 1
ATOM 3776 C C . TYR A 1 469 ? 11.537 2.440 37.386 1.00 86.00 469 TYR A C 1
ATOM 3778 O O . TYR A 1 469 ? 12.092 3.487 37.027 1.00 86.00 469 TYR A O 1
ATOM 3786 N N . SER A 1 470 ? 12.220 1.361 37.745 1.00 86.69 470 SER A N 1
ATOM 3787 C CA . SER A 1 470 ? 13.666 1.244 37.660 1.00 86.69 470 SER A CA 1
ATOM 3788 C C . SER A 1 470 ? 14.041 0.374 36.468 1.00 86.69 470 SER A C 1
ATOM 3790 O O . SER A 1 470 ? 13.846 -0.841 36.485 1.00 86.69 470 SER A O 1
ATOM 3792 N N . ASN A 1 471 ? 14.699 0.979 35.476 1.00 82.38 471 ASN A N 1
ATOM 3793 C CA . ASN A 1 471 ? 15.263 0.267 34.320 1.00 82.38 471 ASN A CA 1
ATOM 3794 C C . ASN A 1 471 ? 16.353 -0.747 34.720 1.00 82.38 471 ASN A C 1
ATOM 3796 O O . ASN A 1 471 ? 16.695 -1.639 33.953 1.00 82.38 471 ASN A O 1
ATOM 3800 N N . SER A 1 472 ? 16.912 -0.634 35.932 1.00 86.75 472 SER A N 1
ATOM 3801 C CA . SER A 1 472 ? 17.921 -1.578 36.433 1.00 86.75 472 SER A CA 1
ATOM 3802 C C . SER A 1 472 ? 17.318 -2.873 36.983 1.00 86.75 472 SER A C 1
ATOM 3804 O O . SER A 1 472 ? 17.909 -3.942 36.834 1.00 86.75 472 SER A O 1
ATOM 3806 N N . SER A 1 473 ? 16.139 -2.791 37.604 1.00 87.31 473 SER A N 1
ATOM 3807 C CA . SER A 1 473 ? 15.419 -3.942 38.162 1.00 87.31 473 SER A CA 1
ATOM 3808 C C . SER A 1 473 ? 14.273 -4.409 37.265 1.00 87.31 473 SER A C 1
ATOM 3810 O O . SER A 1 473 ? 13.790 -5.525 37.450 1.00 87.31 473 SER A O 1
ATOM 3812 N N . ASN A 1 474 ? 13.865 -3.603 36.278 1.00 87.00 474 ASN A N 1
ATOM 3813 C CA . ASN A 1 474 ? 12.656 -3.769 35.469 1.00 87.00 474 ASN A CA 1
ATOM 3814 C C . ASN A 1 474 ? 11.402 -3.908 36.338 1.00 87.00 474 ASN A C 1
ATOM 3816 O O . ASN A 1 474 ? 10.608 -4.837 36.158 1.00 87.00 474 ASN A O 1
ATOM 3820 N N . ARG A 1 475 ? 11.292 -3.059 37.361 1.00 89.88 475 ARG A N 1
ATOM 3821 C CA . ARG A 1 475 ? 10.229 -3.095 38.370 1.00 89.88 475 ARG A CA 1
ATOM 3822 C C . ARG A 1 475 ? 9.826 -1.679 38.755 1.00 89.88 475 ARG A C 1
ATOM 3824 O O . ARG A 1 475 ? 10.702 -0.825 38.881 1.00 89.88 475 ARG A O 1
ATOM 3831 N N . GLY A 1 476 ? 8.532 -1.475 38.962 1.00 91.62 476 GLY A N 1
ATOM 3832 C CA . GLY A 1 476 ? 7.946 -0.257 39.514 1.00 91.62 476 GLY A CA 1
ATOM 3833 C C . GLY A 1 476 ? 6.709 -0.573 40.352 1.00 91.62 476 GLY A C 1
ATOM 3834 O O . GLY A 1 476 ? 6.382 -1.736 40.600 1.00 91.62 476 GLY A O 1
ATOM 3835 N N . GLU A 1 477 ? 6.019 0.474 40.779 1.00 94.75 477 GLU A N 1
ATOM 3836 C CA . GLU A 1 477 ? 4.776 0.396 41.541 1.00 94.75 477 GLU A CA 1
ATOM 3837 C C . GLU A 1 477 ? 3.572 0.583 40.609 1.00 94.75 477 GLU A C 1
ATOM 3839 O O . GLU A 1 477 ? 3.588 1.438 39.719 1.00 94.75 477 GLU A O 1
ATOM 3844 N N . LEU A 1 478 ? 2.509 -0.192 40.822 1.00 94.62 478 LEU A N 1
ATOM 3845 C CA . LEU A 1 478 ? 1.284 -0.108 40.027 1.00 94.62 478 LEU A CA 1
ATOM 3846 C C . LEU A 1 478 ? 0.198 0.637 40.794 1.00 94.62 478 LEU A C 1
ATOM 3848 O O . LEU A 1 478 ? -0.115 0.298 41.937 1.00 94.62 478 LEU A O 1
ATOM 3852 N N . TYR A 1 479 ? -0.418 1.614 40.137 1.00 95.75 479 TYR A N 1
ATOM 3853 C CA . TYR A 1 479 ? -1.462 2.451 40.711 1.00 95.75 479 TYR A CA 1
ATOM 3854 C C . TYR A 1 479 ? -2.714 2.482 39.843 1.00 95.75 479 TYR A C 1
ATOM 3856 O O . TYR A 1 479 ? -2.638 2.465 38.616 1.00 95.75 479 TYR A O 1
ATOM 3864 N N . LEU A 1 480 ? -3.862 2.599 40.503 1.00 95.06 480 LEU A N 1
ATOM 3865 C CA . LEU A 1 480 ? -5.156 2.870 39.895 1.00 95.06 480 LEU A CA 1
ATOM 3866 C C . LEU A 1 480 ? -5.588 4.291 40.248 1.00 95.06 480 LEU A C 1
ATOM 3868 O O . LEU A 1 480 ? -5.699 4.626 41.423 1.00 95.06 480 LEU A O 1
ATOM 3872 N N . TYR A 1 481 ? -5.867 5.116 39.250 1.00 94.69 481 TYR A N 1
ATOM 3873 C CA . TYR A 1 481 ? -6.478 6.426 39.410 1.00 94.69 481 TYR A CA 1
ATOM 3874 C C . TYR A 1 481 ? -7.940 6.387 38.975 1.00 94.69 481 TYR A C 1
ATOM 3876 O O . TYR A 1 481 ? -8.270 6.001 37.852 1.00 94.69 481 TYR A O 1
ATOM 3884 N N . ARG A 1 482 ? -8.829 6.798 39.882 1.00 92.25 482 ARG A N 1
ATOM 3885 C CA . ARG A 1 482 ? -10.272 6.873 39.644 1.00 92.25 482 ARG A CA 1
ATOM 3886 C C . ARG A 1 482 ? -10.890 7.972 40.495 1.00 92.25 482 ARG A C 1
ATOM 3888 O O . ARG A 1 482 ? -10.549 8.128 41.666 1.00 92.25 482 ARG A O 1
ATOM 3895 N N . ASN A 1 483 ? -11.840 8.720 39.932 1.00 87.19 483 ASN A N 1
ATOM 3896 C CA . ASN A 1 483 ? -12.564 9.783 40.645 1.00 87.19 483 ASN A CA 1
ATOM 3897 C C . ASN A 1 483 ? -11.627 10.795 41.339 1.00 87.19 483 ASN A C 1
ATOM 3899 O O . ASN A 1 483 ? -11.858 11.173 42.489 1.00 87.19 483 ASN A O 1
ATOM 3903 N N . GLY A 1 484 ? -10.536 11.186 40.674 1.00 88.12 484 GLY A N 1
ATOM 3904 C CA . GLY A 1 484 ? -9.583 12.161 41.210 1.00 88.12 484 GLY A CA 1
ATOM 3905 C C . GLY A 1 484 ? -8.589 11.621 42.241 1.00 88.12 484 GLY A C 1
ATOM 3906 O O . GLY A 1 484 ? -7.806 12.407 42.765 1.00 88.12 484 GLY A O 1
ATOM 3907 N N . ASN A 1 485 ? -8.606 10.321 42.555 1.00 92.00 485 ASN A N 1
ATOM 3908 C CA . ASN A 1 485 ? -7.748 9.728 43.582 1.00 92.00 485 ASN A CA 1
ATOM 3909 C C . ASN A 1 485 ? -6.953 8.546 43.029 1.00 92.00 485 ASN A C 1
ATOM 3911 O O . ASN A 1 485 ? -7.507 7.725 42.300 1.00 92.00 485 ASN A O 1
ATOM 3915 N N . SER A 1 486 ? -5.686 8.436 43.438 1.00 94.06 486 SER A N 1
ATOM 3916 C CA . SER A 1 486 ? -4.834 7.281 43.144 1.00 94.06 486 SER A CA 1
ATOM 3917 C C . SER A 1 486 ? -4.749 6.329 44.334 1.00 94.06 486 SER A C 1
ATOM 3919 O O . SER A 1 486 ? -4.484 6.757 45.459 1.00 94.06 486 SER A O 1
ATOM 3921 N N . GLU A 1 487 ? -4.888 5.033 44.077 1.00 95.31 487 GLU A N 1
ATOM 3922 C CA . GLU A 1 487 ? -4.615 3.951 45.020 1.00 95.31 487 GLU A CA 1
ATOM 3923 C C . GLU A 1 487 ? -3.504 3.042 44.491 1.00 95.31 487 GLU A C 1
ATOM 3925 O O . GLU A 1 487 ? -3.430 2.759 43.297 1.00 95.31 487 GLU A O 1
ATOM 3930 N N . LYS A 1 488 ? -2.618 2.591 45.380 1.00 95.62 488 LYS A N 1
ATOM 3931 C CA . LYS A 1 488 ? -1.583 1.615 45.031 1.00 95.62 488 LYS A CA 1
ATOM 3932 C C . LYS A 1 488 ? -2.210 0.225 44.972 1.00 95.62 488 LYS A C 1
ATOM 3934 O O . LYS A 1 488 ? -2.877 -0.175 45.925 1.00 95.62 488 LYS A O 1
ATOM 3939 N N . LEU A 1 489 ? -1.978 -0.497 43.882 1.00 94.25 489 LEU A N 1
ATOM 3940 C CA . LEU A 1 489 ? -2.468 -1.861 43.688 1.00 94.25 489 LEU A CA 1
ATOM 3941 C C . LEU A 1 489 ? -1.410 -2.911 44.007 1.00 94.25 489 LEU A C 1
ATOM 3943 O O . LEU A 1 489 ? -1.742 -3.928 44.614 1.00 94.25 489 LEU A O 1
ATOM 3947 N N . ASP A 1 490 ? -0.168 -2.683 43.580 1.00 93.62 490 ASP A N 1
ATOM 3948 C CA . ASP A 1 490 ? 0.896 -3.677 43.707 1.00 93.62 490 ASP A CA 1
ATOM 3949 C C . ASP A 1 490 ? 2.296 -3.045 43.687 1.00 93.62 490 ASP A C 1
ATOM 3951 O O . ASP A 1 490 ? 2.490 -1.895 43.273 1.00 93.62 490 ASP A O 1
ATOM 3955 N N . ASP A 1 491 ? 3.258 -3.836 44.143 1.00 92.81 491 ASP A N 1
ATOM 3956 C CA . ASP A 1 491 ? 4.694 -3.588 44.146 1.00 92.81 491 ASP A CA 1
ATOM 3957 C C . ASP A 1 491 ? 5.390 -4.529 43.156 1.00 92.81 491 ASP A C 1
ATOM 3959 O O . ASP A 1 491 ? 4.835 -5.547 42.748 1.00 92.81 491 ASP A O 1
ATOM 3963 N N . ASP A 1 492 ? 6.633 -4.221 42.782 1.00 90.44 492 ASP A N 1
ATOM 3964 C CA . ASP A 1 492 ? 7.446 -5.090 41.924 1.00 90.44 492 ASP A CA 1
ATOM 3965 C C . ASP A 1 492 ? 6.742 -5.503 40.608 1.00 90.44 492 ASP A C 1
ATOM 3967 O O . ASP A 1 492 ? 6.892 -6.627 40.106 1.00 90.44 492 ASP A O 1
ATOM 3971 N N . VAL A 1 493 ? 6.014 -4.570 39.993 1.00 88.75 493 VAL A N 1
ATOM 3972 C CA . VAL A 1 493 ? 5.342 -4.784 38.708 1.00 88.75 493 VAL A CA 1
ATOM 3973 C C . VAL A 1 493 ? 6.309 -4.517 37.566 1.00 88.75 493 VAL A C 1
ATOM 3975 O O . VAL A 1 493 ? 7.004 -3.505 37.537 1.00 88.75 493 VAL A O 1
ATOM 3978 N N . SER A 1 494 ? 6.385 -5.450 36.615 1.00 85.31 494 SER A N 1
ATOM 3979 C CA . SER A 1 494 ? 7.343 -5.366 35.509 1.00 85.31 494 SER A CA 1
ATOM 3980 C C . SER A 1 494 ? 6.785 -4.762 34.226 1.00 85.31 494 SER A C 1
ATOM 3982 O O . SER A 1 494 ? 7.570 -4.264 33.424 1.00 85.31 494 SER A O 1
ATOM 3984 N N . ARG A 1 495 ? 5.474 -4.911 33.994 1.00 79.81 495 ARG A N 1
ATOM 3985 C CA . ARG A 1 495 ? 4.755 -4.430 32.806 1.00 79.81 495 ARG A CA 1
ATOM 3986 C C . ARG A 1 495 ? 3.248 -4.502 33.014 1.00 79.81 495 ARG A C 1
ATOM 3988 O O . ARG A 1 495 ? 2.782 -5.383 33.746 1.00 79.81 495 ARG A O 1
ATOM 3995 N N . ILE A 1 496 ? 2.507 -3.690 32.274 1.00 81.56 496 ILE A N 1
ATOM 3996 C CA . ILE A 1 496 ? 1.066 -3.854 32.095 1.00 81.56 496 ILE A CA 1
ATOM 3997 C C . ILE A 1 496 ? 0.828 -4.656 30.801 1.00 81.56 496 ILE A C 1
ATOM 3999 O O . ILE A 1 496 ? 1.540 -4.503 29.814 1.00 81.56 496 ILE A O 1
ATOM 4003 N N . VAL A 1 497 ? -0.124 -5.595 30.800 1.00 72.94 497 VAL A N 1
ATOM 4004 C CA . VAL A 1 497 ? -0.475 -6.370 29.594 1.00 72.94 497 VAL A CA 1
ATOM 4005 C C . VAL A 1 497 ? -1.940 -6.131 29.275 1.00 72.94 497 VAL A C 1
ATOM 4007 O O . VAL A 1 497 ? -2.814 -6.632 29.980 1.00 72.94 497 VAL A O 1
ATOM 4010 N N . GLN A 1 498 ? -2.194 -5.367 28.215 1.00 67.06 498 GLN A N 1
ATOM 4011 C CA . GLN A 1 498 ? -3.538 -5.153 27.695 1.00 67.06 498 GLN A CA 1
ATOM 4012 C C . GLN A 1 498 ? -4.021 -6.406 26.951 1.00 67.06 498 GLN A C 1
ATOM 4014 O O . GLN A 1 498 ? -3.275 -7.015 26.182 1.00 67.06 498 GLN A O 1
ATOM 4019 N N . VAL A 1 499 ? -5.274 -6.789 27.191 1.00 55.19 499 VAL A N 1
ATOM 4020 C CA . VAL A 1 499 ? -5.983 -7.818 26.425 1.00 55.19 499 VAL A CA 1
ATOM 4021 C C . VAL A 1 499 ? -7.016 -7.078 25.584 1.00 55.19 499 VAL A C 1
ATOM 4023 O O . VAL A 1 499 ? -7.887 -6.422 26.147 1.00 55.19 499 VAL A O 1
ATOM 4026 N N . TYR A 1 500 ? -6.864 -7.102 24.261 1.00 47.31 500 TYR A N 1
ATOM 4027 C CA . TYR A 1 500 ? -7.755 -6.389 23.344 1.00 47.31 500 TYR A CA 1
ATOM 4028 C C . TYR A 1 500 ? -9.053 -7.175 23.112 1.00 47.31 500 TYR A C 1
ATOM 4030 O O . TYR A 1 500 ? -9.016 -8.392 22.931 1.00 47.31 500 TYR A O 1
ATOM 4038 N N . ASP A 1 501 ? -10.173 -6.454 23.100 1.00 42.62 501 ASP A N 1
ATOM 4039 C CA . ASP A 1 501 ? -11.487 -6.883 22.607 1.00 42.62 501 ASP A CA 1
ATOM 4040 C C . ASP A 1 501 ? -11.711 -6.304 21.190 1.00 42.62 501 ASP A C 1
ATOM 4042 O O . ASP A 1 501 ? -10.924 -5.472 20.730 1.00 42.62 501 ASP A O 1
ATOM 4046 N N . LYS A 1 502 ? -12.751 -6.795 20.501 1.00 40.53 502 LYS A N 1
ATOM 4047 C CA . LYS A 1 502 ? -13.257 -6.447 19.157 1.00 40.53 502 LYS A CA 1
ATOM 4048 C C . LYS A 1 502 ? -13.086 -4.981 18.708 1.00 40.53 502 LYS A C 1
ATOM 4050 O O . LYS A 1 502 ? -12.935 -4.751 17.513 1.00 40.53 502 LYS A O 1
ATOM 4055 N N . ASN A 1 503 ? -13.058 -4.010 19.622 1.00 39.59 503 ASN A N 1
ATOM 4056 C CA . ASN A 1 503 ? -12.958 -2.578 19.318 1.00 39.59 503 ASN A CA 1
ATOM 4057 C C . ASN A 1 503 ? -11.615 -1.950 19.735 1.00 39.59 503 ASN A C 1
ATOM 4059 O O . ASN A 1 503 ? -11.586 -0.932 20.430 1.00 39.59 503 ASN A O 1
ATOM 4063 N N . GLY A 1 504 ? -10.486 -2.536 19.321 1.00 34.75 504 GLY A N 1
ATOM 4064 C CA . GLY A 1 504 ? -9.195 -1.843 19.411 1.00 34.75 504 GLY A CA 1
ATOM 4065 C C . GLY A 1 504 ? -9.291 -0.443 18.777 1.00 34.75 504 GLY A C 1
ATOM 4066 O O . GLY A 1 504 ? -10.007 -0.291 17.783 1.00 34.75 504 GLY A O 1
ATOM 4067 N N . PRO A 1 505 ? -8.630 0.588 19.338 1.00 30.31 505 PRO A N 1
ATOM 4068 C CA . PRO A 1 505 ? -8.764 1.948 18.837 1.00 30.31 505 PRO A CA 1
ATOM 4069 C C . PRO A 1 505 ? -8.447 1.993 17.341 1.00 30.31 505 PRO A C 1
ATOM 4071 O O . PRO A 1 505 ? -7.385 1.553 16.891 1.00 30.31 505 PRO A O 1
ATOM 4074 N N . ILE A 1 506 ? -9.392 2.531 16.570 1.00 34.53 506 ILE A N 1
ATOM 4075 C CA . ILE A 1 506 ? -9.186 2.915 15.177 1.00 34.53 506 ILE A CA 1
ATOM 4076 C C . ILE A 1 506 ? -8.225 4.106 15.211 1.00 34.53 506 ILE A C 1
ATOM 4078 O O . ILE A 1 506 ? -8.638 5.255 15.329 1.00 34.53 506 ILE A O 1
ATOM 4082 N N . GLY A 1 507 ? -6.925 3.810 15.176 1.00 29.06 507 GLY A N 1
ATOM 4083 C CA . GLY A 1 507 ? -5.863 4.810 15.149 1.00 29.06 507 GLY A CA 1
ATOM 4084 C C . GLY A 1 507 ? -4.767 4.549 16.174 1.00 29.06 507 GLY A C 1
ATOM 4085 O O . GLY A 1 507 ? -4.730 5.161 17.235 1.00 29.06 507 GLY A O 1
ATOM 4086 N N . TYR A 1 508 ? -3.826 3.673 15.827 1.00 29.50 508 TYR A N 1
ATOM 4087 C CA . TYR A 1 508 ? -2.508 3.688 16.453 1.00 29.50 508 TYR A CA 1
ATOM 4088 C C . TYR A 1 508 ? -1.690 4.814 15.809 1.00 29.50 508 TYR A C 1
ATOM 4090 O O . TYR A 1 508 ? -1.146 4.633 14.722 1.00 29.50 508 TYR A O 1
ATOM 4098 N N . LEU A 1 509 ? -1.578 5.965 16.476 1.00 27.70 509 LEU A N 1
ATOM 4099 C CA . LEU A 1 509 ? -0.437 6.854 16.256 1.00 27.70 509 LEU A CA 1
ATOM 4100 C C . LEU A 1 509 ? 0.796 6.147 16.845 1.00 27.70 509 LEU A C 1
ATOM 4102 O O . LEU A 1 509 ? 0.897 5.939 18.050 1.00 27.70 509 LEU A O 1
ATOM 4106 N N . ASN A 1 510 ? 1.694 5.712 15.961 1.00 28.09 510 ASN A N 1
ATOM 4107 C CA . ASN A 1 510 ? 3.079 5.327 16.240 1.00 28.09 510 ASN A CA 1
ATOM 4108 C C . ASN A 1 510 ? 3.330 4.315 17.380 1.00 28.09 510 ASN A C 1
ATOM 4110 O O . ASN A 1 510 ? 3.894 4.639 18.422 1.00 28.09 510 ASN A O 1
ATOM 4114 N N . ARG A 1 511 ? 3.122 3.023 17.093 1.00 23.66 511 ARG A N 1
ATOM 4115 C CA . ARG A 1 511 ? 4.143 2.016 17.447 1.00 23.66 511 ARG A CA 1
ATOM 4116 C C . ARG A 1 511 ? 4.951 1.693 16.196 1.00 23.66 511 ARG A C 1
ATOM 4118 O O . ARG A 1 511 ? 4.724 0.688 15.530 1.00 23.66 511 ARG A O 1
ATOM 4125 N N . VAL A 1 512 ? 5.876 2.590 15.867 1.00 23.44 512 VAL A N 1
ATOM 4126 C CA . VAL A 1 512 ? 7.004 2.260 14.996 1.00 23.44 512 VAL A CA 1
ATOM 4127 C C . VAL A 1 512 ? 7.847 1.223 15.740 1.00 23.44 512 VAL A C 1
ATOM 4129 O O . VAL A 1 512 ? 8.219 1.445 16.887 1.00 23.44 512 VAL A O 1
ATOM 4132 N N . TYR A 1 513 ? 8.024 0.080 15.080 1.00 22.47 513 TYR A N 1
ATOM 4133 C CA . TYR A 1 513 ? 9.096 -0.913 15.183 1.00 22.47 513 TYR A CA 1
ATOM 4134 C C . TYR A 1 513 ? 10.104 -0.772 16.342 1.00 22.47 513 TYR A C 1
ATOM 4136 O O . TYR A 1 513 ? 10.812 0.228 16.432 1.00 22.47 513 TYR A O 1
ATOM 4144 N N . ASP A 1 514 ? 10.245 -1.849 17.123 1.00 24.02 514 ASP A N 1
ATOM 4145 C CA . ASP A 1 514 ? 11.571 -2.280 17.600 1.00 24.02 514 ASP A CA 1
ATOM 4146 C C . ASP A 1 514 ? 12.310 -2.996 16.456 1.00 24.02 514 ASP A C 1
ATOM 4148 O O . ASP A 1 514 ? 11.658 -3.828 15.770 1.00 24.02 514 ASP A O 1
#

pLDDT: mean 88.43, std 13.3, range [22.47, 98.44]

Secondary structure (DSSP, 8-state):
---TT------SSEEEEEE-TTSSEEEEEETT--EEEEETTSPPEEEESSEEEEEE-TTS-EEEEEETTEEEEEETT-SPEEEEEESEEEEEEEE-TTS-EEEEEEEEEEEEEGGGGEE-TTHHHHTT--PPPPPPPPPPPPPPPPPPPPPGGG-SSHHHHHHHHHHHHHHHHHHHHHHHHHHHHHHHHHHHHHHHHHHHHHHHHHHHHHHHHHHHHHHHHT-EEEEEEEEEEEE-SS-EEEEEEEE--STTT---EE-SSSSEEEEEEEPS-SS---EEGGG-SSHHHHHHHHHHHTT-TTS-EEEEEEETTEEEE---SSEEEEEE-TTSSEEEEEE--SSS-SEEEEEEEEEETTEEEEEEEEEEEEETT-EEEETTEEEEEEEEETTTTEEEEEETTEEEEEEEETT-EEEEETTEEEEEEEEETTTTEEEEEEEETTS-EEEEEEEEEEEEE-TTS-EEEEEEEETTTTEEEEEEEETTEEEEEEEEE--------S---S--------

Foldseek 3Di:
DPDPPDDDDQDDQWPDKFADPVRQWIWTAHPQGWIWIHHHPDRIDTPGGQWDDWDADPVRFWIWTDHPQWIWIDGRVDPDIDTDGHQWDFWPDWDCPPHTKTKTKHKDKDKDQLLVQEDAPCPVVLVPADQDDQDDQDDQDDQDDQDDQQDPVVDPDDVVSVVVNVVSVVRVVVSVVVNVVVVVVNVVSNVVNVVSNVVNVVSNVVNVVSVLLVVQSVVRRPDMDIDMFIWMWMDPNDDIATDADGWDPAVLQDDKAAQQNFQKIKTKHFPDDCFNHHDYSVRDNHSVVSVCRRVCQNHPNPGDIWIWMAGRNQIDTAPDPQWDDWHAANHRQKIKTWHDPDPDQQWTWIWMFGDDRRYTDPIDTQGTGFGSRDWFDDRHKIKTWHDQDPVLQWIFIDIRNHTQDTQFHVLFFADCAPQKTWGWHPQDPVLQWTFIWITHVVGDIDTPDGGWNDWDADNVRKIWTFHPADPVLLWTWIWIDDPNDIDTDDGRDNDDDDDDHPCDGPDDPDPDDD

Radius of gyration: 41.23 Å; chains: 1; bounding box: 123×53×112 Å